Protein AF-A0A930T8C6-F1 (afdb_monomer)

Sequence (528 aa):
MQPKSLKSTLATFSVTLGFGAVTAFVLPSFKTSGAIFSSAIASAGMAVLSFREDHKYRERVLREVKRIAASHDSLELKVESLEFQLHQLQNRNKQATSNPVISTTSIVKYTFSDFPITGASKLISELNRLKVHVRLPYKQLEKDDLFDTAIFMGENYPALASLYRKMKASISGDTQGGFSYKLSGEDDNDNICLRYRAILESKGLWTSKYIKSEKRIRFQPHSGDTKVRGFFEGGWLEKFIVYKVCDLLTQHNITFEYLINPHINYSFEESKYYELDALFLIDNQLILFEVKTGDKGNVYLNQINEHSKRRRLNLSKNRAFLVTLSLTDSETEDWNRNNNHITVLNLNNFTNSVASSLGLPTFSESTTIETPVFTTEQLYTFLNHKKLRPSPEHRSNILKELINIVSVEQPLTFNEIRNKIAEKLQISKALSEEVLRAIRRSNCFINTHGELISQYTQLSEPISGLLSDDISVLESKCIETYAFTILTEYPNYFDSSQNFRVFEEAVAGKVPSMEVINQLKANIRPVK

Secondary structure (DSSP, 8-state):
----------PPPP-------------------------TTHHHHHHHHHHHHHHHHHHHHHHHHHHHHHHHHHHHHHHHHHHHHHHHHHHHHHHSS----------------------SHHHHHHHHHTTEEEPSSPB-----TTHHHHHHHHHTHHHHHHHHHHHHHHHTTSSTT-EEEE--S-HHHHHHHHHHHHHHHHTTSEEEEEEGGGTEEEEEE-TT-HHHHHIIIIIHHHHHHHHHHHHHHHHTT--EEEEES-EEEETT-TT--EE-SEEEEETTEEEEEEEE--S-HHHHHHHHHH-THHHHTT--GGGEEEEESS--HHHHHHHHHH-SS-EEE-TTTHHHHHHHHTTPPP--SS---------HHHHHHHHHHTT----HHHHHHHHHHHHHHHTSSS-EEHHHHHHHHHHHTT--HHHHHHHHHHHHHTT-EEETTS-EE-TTS-TTSEEEEES-S-HHHHHHHHHHHHHHHHHTT-TTGGGSHHHHHHHHHHHTSPPPPHHHHHHHHHHS----

Foldseek 3Di:
DDDDYDDDDDDDDDDDDDDDDDDDDDDDDDDDDDDDDDDPVPVVVVVVVVVVVVVVVVVVVVVVVVVVVVVVVVVVVVVVVVVVVVVVVVVVVVVVDDDDDDDDPDPPPPPPPPLPQQDCVLVQVLCVVLQKHWDPPFDDDDPPLCLVLLQLCLVLVVLCVVVLVQLLCDQVPVDPFFDKDAHPPQPVSLVSVVVSVVSCVVSVQWDWDQDPVRSMITIGGPHPDPVSNCCSQWLSVLSNLSVLVSVLCVVVVWDKHKTAQIWMDGNVGNVDIDTFGMWMQTPNAIAGEAEHEDQCVVVVVVVLVVDDPCVSSVHFQLRYEYEYAHDDPVRQVVCVVVDGRHRYYYSVCSNQSNCVSVVHDGPPPPPCPVQPLDALVRLQVLCVVVLQRLPVVCLLVLLLLLLVVLPPQDWDFPLVSLVVSCVVVVHDSSVSSNSVLLLQCLQQFAAPVRGGRHPPHDSRGTTNGTVDSDSVVSLVSSLLSSLLSCCLVRVCNVVDPSSQVSSCVNNVDHHDDVVSSVVSSVVNPPSD

Structure (mmCIF, N/CA/C/O backbone):
data_AF-A0A930T8C6-F1
#
_entry.id   AF-A0A930T8C6-F1
#
loop_
_atom_site.group_PDB
_atom_site.id
_atom_site.type_symbol
_atom_site.label_atom_id
_atom_site.label_alt_id
_atom_site.label_comp_id
_atom_site.label_asym_id
_atom_site.label_entity_id
_atom_site.label_seq_id
_atom_site.pdbx_PDB_ins_code
_atom_site.Cartn_x
_atom_site.Cartn_y
_atom_site.Cartn_z
_atom_site.occupancy
_atom_site.B_iso_or_equiv
_atom_site.auth_seq_id
_atom_site.auth_comp_id
_atom_site.auth_asym_id
_atom_site.auth_atom_id
_atom_site.pdbx_PDB_model_num
ATOM 1 N N . MET A 1 1 ? 57.479 28.177 6.467 1.00 34.94 1 MET A N 1
ATOM 2 C CA . MET A 1 1 ? 56.423 27.215 6.857 1.00 34.94 1 MET A CA 1
ATOM 3 C C . MET A 1 1 ? 55.081 27.744 6.370 1.00 34.94 1 MET A C 1
ATOM 5 O O . MET A 1 1 ? 54.884 28.949 6.369 1.00 34.94 1 MET A O 1
ATOM 9 N N . GLN A 1 2 ? 54.266 26.843 5.824 1.00 28.45 2 GLN A N 1
ATOM 10 C CA . GLN A 1 2 ? 53.199 27.062 4.836 1.00 28.45 2 GLN A CA 1
ATOM 11 C C . GLN A 1 2 ? 51.968 27.867 5.300 1.00 28.45 2 GLN A C 1
ATOM 13 O O . GLN A 1 2 ? 51.607 27.807 6.475 1.00 28.45 2 GLN A O 1
ATOM 18 N N . PRO A 1 3 ? 51.233 28.471 4.341 1.00 37.97 3 PRO A N 1
ATOM 19 C CA . PRO A 1 3 ? 49.814 28.778 4.454 1.00 37.97 3 PRO A CA 1
ATOM 20 C C . PRO A 1 3 ? 48.914 27.850 3.601 1.00 37.97 3 PRO A C 1
ATOM 22 O O . PRO A 1 3 ? 49.365 26.991 2.849 1.00 37.97 3 PRO A O 1
ATOM 25 N N . LYS A 1 4 ? 47.606 28.057 3.787 1.00 35.66 4 LYS A N 1
ATOM 26 C CA . LYS A 1 4 ? 46.429 27.264 3.395 1.00 35.66 4 LYS A CA 1
ATOM 27 C C . LYS A 1 4 ? 46.043 27.312 1.893 1.00 35.66 4 LYS A C 1
ATOM 29 O O . LYS A 1 4 ? 46.243 28.326 1.240 1.00 35.66 4 LYS A O 1
ATOM 34 N N . SER A 1 5 ? 45.222 26.317 1.505 1.00 28.98 5 SER A N 1
ATOM 35 C CA . SER A 1 5 ? 43.902 26.437 0.819 1.00 28.98 5 SER A CA 1
ATOM 36 C C . SER A 1 5 ? 43.737 26.302 -0.725 1.00 28.98 5 SER A C 1
ATOM 38 O O . SER A 1 5 ? 44.198 27.142 -1.487 1.00 28.98 5 SER A O 1
ATOM 40 N N . LEU A 1 6 ? 42.823 25.368 -1.075 1.00 28.52 6 LEU A N 1
ATOM 41 C CA . LEU A 1 6 ? 41.789 25.319 -2.147 1.00 28.52 6 LEU A CA 1
ATOM 42 C C . LEU A 1 6 ? 42.064 24.779 -3.581 1.00 28.52 6 LEU A C 1
ATOM 44 O O . LEU A 1 6 ? 42.976 25.223 -4.264 1.00 28.52 6 LEU A O 1
ATOM 48 N N . LYS A 1 7 ? 41.052 24.005 -4.053 1.00 27.14 7 LYS A N 1
ATOM 49 C CA . LYS A 1 7 ? 40.614 23.624 -5.435 1.00 27.14 7 LYS A CA 1
ATOM 50 C C . LYS A 1 7 ? 41.262 22.359 -6.033 1.00 27.14 7 LYS A C 1
ATOM 52 O O . LYS A 1 7 ? 42.473 22.271 -6.096 1.00 27.14 7 LYS A O 1
ATOM 57 N N . SER A 1 8 ? 40.553 21.255 -6.313 1.00 26.00 8 SER A N 1
ATOM 58 C CA . SER A 1 8 ? 39.379 20.937 -7.170 1.00 26.00 8 SER A CA 1
ATOM 59 C C . SER A 1 8 ? 39.722 20.576 -8.630 1.00 26.00 8 SER A C 1
ATOM 61 O O . SER A 1 8 ? 40.199 21.431 -9.367 1.00 26.00 8 SER A O 1
ATOM 63 N N . THR A 1 9 ? 39.289 19.369 -9.029 1.00 29.98 9 THR A N 1
ATOM 64 C CA . THR A 1 9 ? 38.753 18.983 -10.359 1.00 29.98 9 THR A CA 1
ATOM 65 C C . THR A 1 9 ? 39.733 18.784 -11.527 1.00 29.98 9 THR A C 1
ATOM 67 O O . THR A 1 9 ? 40.299 19.742 -12.028 1.00 29.98 9 THR A O 1
ATOM 70 N N . LEU A 1 10 ? 39.830 17.554 -12.053 1.00 25.20 10 LEU A N 1
ATOM 71 C CA . LEU A 1 10 ? 39.203 17.116 -13.322 1.00 25.20 10 LEU A CA 1
ATOM 72 C C . LEU A 1 10 ? 39.678 15.691 -13.664 1.00 25.20 10 LEU A C 1
ATOM 74 O O . LEU A 1 10 ? 40.851 15.478 -13.950 1.00 25.20 10 LEU A O 1
ATOM 78 N N . ALA A 1 11 ? 38.756 14.727 -13.661 1.00 27.17 11 ALA A N 1
ATOM 79 C CA . ALA A 1 11 ? 38.945 13.436 -14.314 1.00 27.17 11 ALA A CA 1
ATOM 80 C C . ALA A 1 11 ? 38.257 13.484 -15.684 1.00 27.17 11 ALA A C 1
ATOM 82 O O . ALA A 1 11 ? 37.111 13.915 -15.820 1.00 27.17 11 ALA A O 1
ATOM 83 N N . THR A 1 12 ? 39.032 13.103 -16.685 1.00 29.08 12 THR A N 1
ATOM 84 C CA . THR A 1 12 ? 38.834 13.240 -18.123 1.00 29.08 12 THR A CA 1
ATOM 85 C C . THR A 1 12 ? 37.749 12.295 -18.647 1.00 29.08 12 THR A C 1
ATOM 87 O O . THR A 1 12 ? 37.799 11.095 -18.392 1.00 29.08 12 THR A O 1
ATOM 90 N N . PHE A 1 13 ? 36.798 12.818 -19.426 1.00 24.50 13 PHE A N 1
ATOM 91 C CA . PHE A 1 13 ? 35.960 12.020 -20.327 1.00 24.50 13 PHE A CA 1
ATOM 92 C C . PHE A 1 13 ? 36.704 11.860 -21.658 1.00 24.50 13 PHE A C 1
ATOM 94 O O . PHE A 1 13 ? 36.948 12.848 -22.351 1.00 24.50 13 PHE A O 1
ATOM 101 N N . SER A 1 14 ? 37.055 10.626 -22.018 1.00 26.52 14 SER A N 1
ATOM 102 C CA . SER A 1 14 ? 37.516 10.285 -23.365 1.00 26.52 14 SER A CA 1
ATOM 103 C C . SER A 1 14 ? 36.311 10.065 -24.278 1.00 26.52 14 SER A C 1
ATOM 105 O O . SER A 1 14 ? 35.503 9.173 -24.035 1.00 26.52 14 SER A O 1
ATOM 107 N N . VAL A 1 15 ? 36.211 10.855 -25.348 1.00 26.34 15 VAL A N 1
ATOM 108 C CA . VAL A 1 15 ? 35.395 10.533 -26.525 1.00 26.34 15 VAL A CA 1
ATOM 109 C C . VAL A 1 15 ? 36.363 10.205 -27.652 1.00 26.34 15 VAL A C 1
ATOM 111 O O . VAL A 1 15 ? 37.020 11.086 -28.201 1.00 26.34 15 VAL A O 1
ATOM 114 N N . THR A 1 16 ? 36.473 8.919 -27.963 1.00 28.56 16 THR A N 1
ATOM 115 C CA . THR A 1 16 ? 37.192 8.421 -29.132 1.00 28.56 16 THR A CA 1
ATOM 116 C C . THR A 1 16 ? 36.284 8.575 -30.348 1.00 28.56 16 THR A C 1
ATOM 118 O O . THR A 1 16 ? 35.273 7.888 -30.456 1.00 28.56 16 THR A O 1
ATOM 121 N N . LEU A 1 17 ? 36.643 9.465 -31.270 1.00 29.23 17 LEU A N 1
ATOM 122 C CA . LEU A 1 17 ? 36.103 9.491 -32.628 1.00 29.23 17 LEU A CA 1
ATOM 123 C C . LEU A 1 17 ? 37.282 9.267 -33.569 1.00 29.23 17 LEU A C 1
ATOM 125 O O . LEU A 1 17 ? 38.117 10.146 -33.769 1.00 29.23 17 LEU A O 1
ATOM 129 N N . GLY A 1 18 ? 37.386 8.036 -34.063 1.00 29.22 18 GLY A N 1
ATOM 130 C CA . GLY A 1 18 ? 38.377 7.658 -35.054 1.00 29.22 18 GLY A CA 1
ATOM 131 C C . GLY A 1 18 ? 37.991 8.196 -36.424 1.00 29.22 18 GLY A C 1
ATOM 132 O O . GLY A 1 18 ? 36.862 8.001 -36.855 1.00 29.22 18 GLY A O 1
ATOM 133 N N . PHE A 1 19 ? 38.947 8.815 -37.110 1.00 29.91 19 PHE A N 1
ATOM 134 C CA . PHE A 1 19 ? 38.976 8.892 -38.566 1.00 29.91 19 PHE A CA 1
ATOM 135 C C . PHE A 1 19 ? 40.425 8.977 -39.057 1.00 29.91 19 PHE A C 1
ATOM 137 O O . PHE A 1 19 ? 41.169 9.870 -38.667 1.00 29.91 19 PHE A O 1
ATOM 144 N N . GLY A 1 20 ? 40.770 8.045 -39.949 1.00 25.34 20 GLY A N 1
ATOM 145 C CA . GLY A 1 20 ? 41.575 8.317 -41.140 1.00 25.34 20 GLY A CA 1
ATOM 146 C C . GLY A 1 20 ? 43.083 8.447 -40.964 1.00 25.34 20 GLY A C 1
ATOM 147 O O . GLY A 1 20 ? 43.608 9.536 -40.761 1.00 25.34 20 GLY A O 1
ATOM 148 N N . ALA A 1 21 ? 43.787 7.341 -41.189 1.00 30.20 21 ALA A N 1
ATOM 149 C CA . ALA A 1 21 ? 45.193 7.350 -41.563 1.00 30.20 21 ALA A CA 1
ATOM 150 C C . ALA A 1 21 ? 45.402 8.077 -42.906 1.00 30.20 21 ALA A C 1
ATOM 152 O O . ALA A 1 21 ? 44.746 7.749 -43.893 1.00 30.20 21 ALA A O 1
ATOM 153 N N . VAL A 1 22 ? 46.373 8.991 -42.964 1.00 27.12 22 VAL A N 1
ATOM 154 C CA . VAL A 1 22 ? 47.079 9.336 -44.205 1.00 27.12 22 VAL A CA 1
ATOM 155 C C . VAL A 1 22 ? 48.573 9.259 -43.920 1.00 27.12 22 VAL A C 1
ATOM 157 O O . VAL A 1 22 ? 49.168 10.128 -43.289 1.00 27.12 22 VAL A O 1
ATOM 160 N N . THR A 1 23 ? 49.168 8.164 -44.371 1.00 30.94 23 THR A N 1
ATOM 161 C CA . THR A 1 23 ? 50.606 8.000 -44.563 1.00 30.94 23 THR A CA 1
ATOM 162 C C . THR A 1 23 ? 51.063 8.823 -45.765 1.00 30.94 23 THR A C 1
ATOM 164 O O . THR A 1 23 ? 50.535 8.635 -46.859 1.00 30.94 23 THR A O 1
ATOM 167 N N . ALA A 1 24 ? 52.099 9.643 -45.601 1.00 28.39 24 ALA A N 1
ATOM 168 C CA . ALA A 1 24 ? 52.974 10.033 -46.704 1.00 28.39 24 ALA A CA 1
ATOM 169 C C . ALA A 1 24 ? 54.409 10.223 -46.189 1.00 28.39 24 ALA A C 1
ATOM 171 O O . ALA A 1 24 ? 54.738 11.196 -45.514 1.00 28.39 24 ALA A O 1
ATOM 172 N N . PHE A 1 25 ? 55.244 9.233 -46.502 1.00 30.77 25 PHE A N 1
ATOM 173 C CA . PHE A 1 25 ? 56.699 9.337 -46.551 1.00 30.77 25 PHE A CA 1
ATOM 174 C C . PHE A 1 25 ? 57.113 10.311 -47.669 1.00 30.77 25 PHE A C 1
ATOM 176 O O . PHE A 1 25 ? 56.447 10.360 -48.700 1.00 30.77 25 PHE A O 1
ATOM 183 N N . VAL A 1 26 ? 58.238 11.015 -47.481 1.00 30.31 26 VAL A N 1
ATOM 184 C CA . VAL A 1 26 ? 59.408 11.126 -48.391 1.00 30.31 26 VAL A CA 1
ATOM 185 C C . VAL A 1 26 ? 60.199 12.403 -48.042 1.00 30.31 26 VAL A C 1
ATOM 187 O O . VAL A 1 26 ? 59.779 13.525 -48.299 1.00 30.31 26 VAL A O 1
ATOM 190 N N . LEU A 1 27 ? 61.388 12.201 -47.473 1.00 35.75 27 LEU A N 1
ATOM 191 C CA . LEU A 1 27 ? 62.589 13.028 -47.674 1.00 35.75 27 LEU A CA 1
ATOM 192 C C . LEU A 1 27 ? 63.456 12.260 -48.699 1.00 35.75 27 LEU A C 1
ATOM 194 O O . LEU A 1 27 ? 63.388 11.026 -48.668 1.00 35.75 27 LEU A O 1
ATOM 198 N N . PRO A 1 28 ? 64.263 12.902 -49.582 1.00 40.72 28 PRO A N 1
ATOM 199 C CA . PRO A 1 28 ? 65.559 13.427 -49.119 1.00 40.72 28 PRO A CA 1
ATOM 200 C C . PRO A 1 28 ? 66.217 14.616 -49.883 1.00 40.72 28 PRO A C 1
ATOM 202 O O . PRO A 1 28 ? 65.968 14.887 -51.051 1.00 40.72 28 PRO A O 1
ATOM 205 N N . SER A 1 29 ? 67.167 15.230 -49.156 1.00 32.91 29 SER A N 1
ATOM 206 C CA . SER A 1 29 ? 68.523 15.706 -49.532 1.00 32.91 29 SER A CA 1
ATOM 207 C C . SER A 1 29 ? 68.804 16.962 -50.394 1.00 32.91 29 SER A C 1
ATOM 209 O O . SER A 1 29 ? 68.636 16.964 -51.604 1.00 32.91 29 SER A O 1
ATOM 211 N N . PHE A 1 30 ? 69.440 17.940 -49.720 1.00 28.98 30 PHE A N 1
ATOM 212 C CA . PHE A 1 30 ? 70.722 18.635 -50.006 1.00 28.98 30 PHE A CA 1
ATOM 213 C C . PHE A 1 30 ? 71.048 19.209 -51.414 1.00 28.98 30 PHE A C 1
ATOM 215 O O . PHE A 1 30 ? 71.419 18.458 -52.306 1.00 28.98 30 PHE A O 1
ATOM 222 N N . LYS A 1 31 ? 71.231 20.544 -51.532 1.00 28.55 31 LYS A N 1
ATOM 223 C CA . LYS A 1 31 ? 72.539 21.247 -51.384 1.00 28.55 31 LYS A CA 1
ATOM 224 C C . LYS A 1 31 ? 72.464 22.782 -51.589 1.00 28.55 31 LYS A C 1
ATOM 226 O O . LYS A 1 31 ? 71.910 23.273 -52.560 1.00 28.55 31 LYS A O 1
ATOM 231 N N . THR A 1 32 ? 73.173 23.463 -50.681 1.00 29.47 32 THR A N 1
ATOM 232 C CA . THR A 1 32 ? 73.945 24.726 -50.789 1.00 29.47 32 THR A CA 1
ATOM 233 C C . THR A 1 32 ? 73.270 26.097 -50.959 1.00 29.47 32 THR A C 1
ATOM 235 O O . THR A 1 32 ? 72.842 26.482 -52.038 1.00 29.47 32 THR A O 1
ATOM 238 N N . SER A 1 33 ? 73.462 26.878 -49.884 1.00 25.78 33 SER A N 1
ATOM 239 C CA . SER A 1 33 ? 73.982 28.257 -49.847 1.00 25.78 33 SER A CA 1
ATOM 240 C C . SER A 1 33 ? 72.993 29.416 -49.721 1.00 25.78 33 SER A C 1
ATOM 242 O O . SER A 1 33 ? 72.459 29.918 -50.698 1.00 25.78 33 SER A O 1
ATOM 244 N N . GLY A 1 34 ? 72.943 29.946 -48.493 1.00 28.45 34 GLY A N 1
ATOM 245 C CA . GLY A 1 34 ? 73.077 31.385 -48.267 1.00 28.45 34 GLY A CA 1
ATOM 246 C C . GLY A 1 34 ? 71.789 32.163 -48.019 1.00 28.45 34 GLY A C 1
ATOM 247 O O . GLY A 1 34 ? 71.227 32.716 -48.950 1.00 28.45 34 GLY A O 1
ATOM 248 N N . ALA A 1 35 ? 71.383 32.276 -46.752 1.00 28.67 35 ALA A N 1
ATOM 249 C CA . ALA A 1 35 ? 71.134 33.551 -46.061 1.00 28.67 35 ALA A CA 1
ATOM 250 C C . ALA A 1 35 ? 70.290 33.314 -44.801 1.00 28.67 35 ALA A C 1
ATOM 252 O O . ALA A 1 35 ? 69.231 32.694 -44.811 1.00 28.67 35 ALA A O 1
ATOM 253 N N . ILE A 1 36 ? 70.821 33.817 -43.697 1.00 32.28 36 ILE A N 1
ATOM 254 C CA . ILE A 1 36 ? 70.340 33.700 -42.327 1.00 32.28 36 ILE A CA 1
ATOM 255 C C . ILE A 1 36 ? 69.427 34.905 -42.031 1.00 32.28 36 ILE A C 1
ATOM 257 O O . ILE A 1 36 ? 69.826 36.045 -42.234 1.00 32.28 36 ILE A O 1
ATOM 261 N N . PHE A 1 37 ? 68.236 34.599 -41.500 1.00 29.69 37 PHE A N 1
ATOM 262 C CA . PHE A 1 37 ? 67.366 35.406 -40.626 1.00 29.69 37 PHE A CA 1
ATOM 263 C C . PHE A 1 37 ? 66.574 36.597 -41.201 1.00 29.69 37 PHE A C 1
ATOM 265 O O . PHE A 1 37 ? 67.043 37.727 -41.247 1.00 29.69 37 PHE A O 1
ATOM 272 N N . SER A 1 38 ? 65.274 36.366 -41.437 1.00 28.89 38 SER A N 1
ATOM 273 C CA . SER A 1 38 ? 64.175 37.185 -40.870 1.00 28.89 38 SER A CA 1
ATOM 274 C C . SER A 1 38 ? 62.787 36.638 -41.257 1.00 28.89 38 SER A C 1
ATOM 276 O O . SER A 1 38 ? 62.066 37.222 -42.055 1.00 28.89 38 SER A O 1
ATOM 278 N N . SER A 1 39 ? 62.360 35.504 -40.687 1.00 31.75 39 SER A N 1
ATOM 279 C CA . SER A 1 39 ? 60.962 35.045 -40.859 1.00 31.75 39 SER A CA 1
ATOM 280 C C . SER A 1 39 ? 60.376 34.247 -39.686 1.00 31.75 39 SER A C 1
ATOM 282 O O . SER A 1 39 ? 59.343 33.600 -39.830 1.00 31.75 39 SER A O 1
ATOM 284 N N . ALA A 1 40 ? 60.953 34.350 -38.483 1.00 32.50 40 ALA A N 1
ATOM 285 C CA . ALA A 1 40 ? 60.396 33.704 -37.286 1.00 32.50 40 ALA A CA 1
ATOM 286 C C . ALA A 1 40 ? 59.204 34.460 -36.648 1.00 32.50 40 ALA A C 1
ATOM 288 O O . ALA A 1 40 ? 58.572 33.940 -35.734 1.00 32.50 40 ALA A O 1
ATOM 289 N N . ILE A 1 41 ? 58.856 35.665 -37.126 1.00 36.00 41 ILE A N 1
ATOM 290 C CA . ILE A 1 41 ? 57.742 36.471 -36.578 1.00 36.00 41 ILE A CA 1
ATOM 291 C C . ILE A 1 41 ? 56.441 36.309 -37.397 1.00 36.00 41 ILE A C 1
ATOM 293 O O . ILE A 1 41 ? 55.351 36.534 -36.877 1.00 36.00 41 ILE A O 1
ATOM 297 N N . ALA A 1 42 ? 56.507 35.817 -38.640 1.00 33.09 42 ALA A N 1
ATOM 298 C CA . ALA A 1 42 ? 55.316 35.638 -39.482 1.00 33.09 42 ALA A CA 1
ATOM 299 C C . ALA A 1 42 ? 54.580 34.298 -39.248 1.00 33.09 42 ALA A C 1
ATOM 301 O O . ALA A 1 42 ? 53.359 34.231 -39.381 1.00 33.09 42 ALA A O 1
ATOM 302 N N . SER A 1 43 ? 55.280 33.233 -38.843 1.00 37.03 43 SER A N 1
ATOM 303 C CA . SER A 1 43 ? 54.691 31.894 -38.664 1.00 37.03 43 SER A CA 1
ATOM 304 C C . SER A 1 43 ? 53.985 31.701 -37.314 1.00 37.03 43 SER A C 1
ATOM 306 O O . SER A 1 43 ? 52.967 31.012 -37.250 1.00 37.03 43 SER A O 1
ATOM 308 N N . ALA A 1 44 ? 54.438 32.377 -36.252 1.00 33.97 44 ALA A N 1
ATOM 309 C CA . ALA A 1 44 ? 53.726 32.409 -34.971 1.00 33.97 44 ALA A CA 1
ATOM 310 C C . ALA A 1 44 ? 52.433 33.245 -35.052 1.00 33.97 44 ALA A C 1
ATOM 312 O O . ALA A 1 44 ? 51.420 32.872 -34.462 1.00 33.97 44 ALA A O 1
ATOM 313 N N . GLY A 1 45 ? 52.429 34.327 -35.842 1.00 33.38 45 GLY A N 1
ATOM 314 C CA . GLY A 1 45 ? 51.240 35.148 -36.092 1.00 33.38 45 GLY A CA 1
ATOM 315 C C . GLY A 1 45 ? 50.129 34.391 -36.825 1.00 33.38 45 GLY A C 1
ATOM 316 O O . GLY A 1 45 ? 48.968 34.499 -36.440 1.00 33.38 45 GLY A O 1
ATOM 317 N N . MET A 1 46 ? 50.475 33.558 -37.812 1.00 37.47 46 MET A N 1
ATOM 318 C CA . MET A 1 46 ? 49.503 32.746 -38.560 1.00 37.47 46 MET A CA 1
ATOM 319 C C . MET A 1 46 ? 48.975 31.551 -37.753 1.00 37.47 46 MET A C 1
ATOM 321 O O . MET A 1 46 ? 47.783 31.254 -37.818 1.00 37.47 46 MET A O 1
ATOM 325 N N . ALA A 1 47 ? 49.807 30.917 -36.918 1.00 40.19 47 ALA A N 1
ATOM 326 C CA . ALA A 1 47 ? 49.342 29.885 -35.992 1.00 40.19 47 ALA A CA 1
ATOM 327 C C . ALA A 1 47 ? 48.402 30.476 -34.924 1.00 40.19 47 ALA A C 1
ATOM 329 O O . ALA A 1 47 ? 47.311 29.950 -34.717 1.00 40.19 47 ALA A O 1
ATOM 330 N N . VAL A 1 48 ? 48.754 31.617 -34.317 1.00 40.62 48 VAL A N 1
ATOM 331 C CA . VAL A 1 48 ? 47.903 32.312 -33.333 1.00 40.62 48 VAL A CA 1
ATOM 332 C C . VAL A 1 48 ? 46.614 32.844 -33.969 1.00 40.62 48 VAL A C 1
ATOM 334 O O . VAL A 1 48 ? 45.569 32.779 -33.327 1.00 40.62 48 VAL A O 1
ATOM 337 N N . LEU A 1 49 ? 46.633 33.305 -35.224 1.00 40.66 49 LEU A N 1
ATOM 338 C CA . LEU A 1 49 ? 45.414 33.681 -35.950 1.00 40.66 49 LEU A CA 1
ATOM 339 C C . LEU A 1 49 ? 44.532 32.462 -36.263 1.00 40.66 49 LEU A C 1
ATOM 341 O O . LEU A 1 49 ? 43.331 32.535 -36.009 1.00 40.66 49 LEU A O 1
ATOM 345 N N . SER A 1 50 ? 45.108 31.325 -36.673 1.00 47.22 50 SER A N 1
ATOM 346 C CA . SER A 1 50 ? 44.348 30.084 -36.909 1.00 47.22 50 SER A CA 1
ATOM 347 C C . SER A 1 50 ? 43.736 29.504 -35.623 1.00 47.22 50 SER A C 1
ATOM 349 O O . SER A 1 50 ? 42.577 29.099 -35.618 1.00 47.22 50 SER A O 1
ATOM 351 N N . PHE A 1 51 ? 44.448 29.574 -34.489 1.00 49.81 51 PHE A N 1
ATOM 352 C CA . PHE A 1 51 ? 43.919 29.188 -33.175 1.00 49.81 51 PHE A CA 1
ATOM 353 C C . PHE A 1 51 ? 42.830 30.148 -32.684 1.00 49.81 51 PHE A C 1
ATOM 355 O O . PHE A 1 51 ? 41.881 29.733 -32.018 1.00 49.81 51 PHE A O 1
ATOM 362 N N . ARG A 1 52 ? 42.937 31.442 -33.007 1.00 54.25 52 ARG A N 1
ATOM 363 C CA . ARG A 1 52 ? 41.948 32.455 -32.616 1.00 54.25 52 ARG A CA 1
ATOM 364 C C . ARG A 1 52 ? 40.680 32.367 -33.466 1.00 54.25 52 ARG A C 1
ATOM 366 O O . ARG A 1 52 ? 39.595 32.647 -32.954 1.00 54.25 52 ARG A O 1
ATOM 373 N N . GLU A 1 53 ? 40.795 31.954 -34.726 1.00 56.91 53 GLU A N 1
ATOM 374 C CA . GLU A 1 53 ? 39.655 31.623 -35.584 1.00 56.91 53 GLU A CA 1
ATOM 375 C C . GLU A 1 53 ? 38.991 30.304 -35.176 1.00 56.91 53 GLU A C 1
ATOM 377 O O . GLU A 1 53 ? 37.766 30.290 -35.046 1.00 56.91 53 GLU A O 1
ATOM 382 N N . ASP A 1 54 ? 39.761 29.260 -34.837 1.00 64.44 54 ASP A N 1
ATOM 383 C CA . ASP A 1 54 ? 39.218 27.993 -34.318 1.00 64.44 54 ASP A CA 1
ATOM 384 C C . ASP A 1 54 ? 38.517 28.193 -32.962 1.00 64.44 54 ASP A C 1
ATOM 386 O O . ASP A 1 54 ? 37.409 27.709 -32.742 1.00 64.44 54 ASP A O 1
ATOM 390 N N . HIS A 1 55 ? 39.072 29.019 -32.069 1.00 69.12 55 HIS A N 1
ATOM 391 C CA . HIS A 1 55 ? 38.412 29.358 -30.804 1.00 69.12 55 HIS A CA 1
ATOM 392 C C . HIS A 1 55 ? 37.111 30.149 -31.022 1.00 69.12 55 HIS A C 1
ATOM 394 O O . HIS A 1 55 ? 36.102 29.891 -30.364 1.00 69.12 55 HIS A O 1
ATOM 400 N N . LYS A 1 56 ? 37.090 31.109 -31.959 1.00 72.94 56 LYS A N 1
ATOM 401 C CA . LYS A 1 56 ? 35.862 31.846 -32.318 1.00 72.94 56 LYS A CA 1
ATOM 402 C C . LYS A 1 56 ? 34.831 30.957 -33.016 1.00 72.94 56 LYS A C 1
ATOM 404 O O . LYS A 1 56 ? 33.633 31.229 -32.913 1.00 72.94 56 LYS A O 1
ATOM 409 N N . TYR A 1 57 ? 35.277 29.942 -33.749 1.00 75.56 57 TYR A N 1
ATOM 410 C CA . TYR A 1 57 ? 34.417 28.949 -34.379 1.00 75.56 57 TYR A CA 1
ATOM 411 C C . TYR A 1 57 ? 33.809 28.010 -33.330 1.00 75.56 57 TYR A C 1
ATOM 413 O O . TYR A 1 57 ? 32.586 27.912 -33.252 1.00 75.56 57 TYR A O 1
ATOM 421 N N . ARG A 1 58 ? 34.620 27.444 -32.427 1.00 69.94 58 ARG A N 1
ATOM 422 C CA . ARG A 1 58 ? 34.152 26.625 -31.296 1.00 69.94 58 ARG A CA 1
ATOM 423 C C . ARG A 1 58 ? 33.173 27.375 -30.402 1.00 69.94 58 ARG A C 1
ATOM 425 O O . ARG A 1 58 ? 32.125 26.835 -30.088 1.00 69.94 58 ARG A O 1
ATOM 432 N N . GLU A 1 59 ? 33.445 28.634 -30.065 1.00 77.56 59 GLU A N 1
ATOM 433 C CA . GLU A 1 59 ? 32.523 29.477 -29.284 1.00 77.56 59 GLU A CA 1
ATOM 434 C C . GLU A 1 59 ? 31.194 29.757 -30.002 1.00 77.56 59 GLU A C 1
ATOM 436 O O . GLU A 1 59 ? 30.162 29.954 -29.357 1.00 77.56 59 GLU A O 1
ATOM 441 N N . ARG A 1 60 ? 31.190 29.798 -31.341 1.00 77.94 60 ARG A N 1
ATOM 442 C CA . ARG A 1 60 ? 29.949 29.893 -32.124 1.00 77.94 60 ARG A CA 1
ATOM 443 C C . ARG A 1 60 ? 29.186 28.573 -32.105 1.00 77.94 60 ARG A C 1
ATOM 445 O O . ARG A 1 60 ? 27.997 28.587 -31.807 1.00 77.94 60 ARG A O 1
ATOM 452 N N . VAL A 1 61 ? 29.868 27.451 -32.327 1.00 72.12 61 VAL A N 1
ATOM 453 C CA . VAL A 1 61 ? 29.262 26.112 -32.261 1.00 72.12 61 VAL A CA 1
ATOM 454 C C . VAL A 1 61 ? 28.691 25.841 -30.868 1.00 72.12 61 VAL A C 1
ATOM 456 O O . VAL A 1 61 ? 27.560 25.390 -30.747 1.00 72.12 61 VAL A O 1
ATOM 459 N N . LEU A 1 62 ? 29.413 26.186 -29.801 1.00 74.06 62 LEU A N 1
ATOM 460 C CA . LEU A 1 62 ? 28.985 25.948 -28.420 1.00 74.06 62 LEU A CA 1
ATOM 461 C C . LEU A 1 62 ? 27.776 26.807 -28.026 1.00 74.06 62 LEU A C 1
ATOM 463 O O . LEU A 1 62 ? 26.906 26.350 -27.283 1.00 74.06 62 LEU A O 1
ATOM 467 N N . ARG A 1 63 ? 27.694 28.041 -28.541 1.00 79.81 63 ARG A N 1
ATOM 468 C CA . ARG A 1 63 ? 26.500 28.884 -28.400 1.00 79.81 63 ARG A CA 1
ATOM 469 C C . ARG A 1 63 ? 25.305 28.295 -29.133 1.00 79.81 63 ARG A C 1
ATOM 471 O O . ARG A 1 63 ? 24.223 28.258 -28.552 1.00 79.81 63 ARG A O 1
ATOM 478 N N . GLU A 1 64 ? 25.504 27.777 -30.339 1.00 78.00 64 GLU A N 1
ATOM 479 C CA . GLU A 1 64 ? 24.403 27.201 -31.107 1.00 78.00 64 GLU A CA 1
ATOM 480 C C . GLU A 1 64 ? 23.931 25.865 -30.531 1.00 78.00 64 GLU A C 1
ATOM 482 O O . GLU A 1 64 ? 22.731 25.646 -30.418 1.00 78.00 64 GLU A O 1
ATOM 487 N N . VAL A 1 65 ? 24.838 25.033 -30.012 1.00 72.44 65 VAL A N 1
ATOM 488 C CA . VAL A 1 65 ? 24.480 23.820 -29.257 1.00 72.44 65 VAL A CA 1
ATOM 489 C C . VAL A 1 65 ? 23.675 24.166 -28.001 1.00 72.44 65 VAL A C 1
ATOM 491 O O . VAL A 1 65 ? 22.652 23.538 -27.742 1.00 72.44 65 VAL A O 1
ATOM 494 N N . LYS A 1 66 ? 24.069 25.198 -27.240 1.00 71.38 66 LYS A N 1
ATOM 495 C CA . LYS A 1 66 ? 23.294 25.664 -26.073 1.00 71.38 66 LYS A CA 1
ATOM 496 C C . LYS A 1 66 ? 21.915 26.194 -26.466 1.00 71.38 66 LYS A C 1
ATOM 498 O O . LYS A 1 66 ? 20.942 25.948 -25.759 1.00 71.38 66 LYS A O 1
ATOM 503 N N . ARG A 1 67 ? 21.823 26.902 -27.593 1.00 83.31 67 ARG A N 1
ATOM 504 C CA . ARG A 1 67 ? 20.558 27.415 -28.130 1.00 83.31 67 ARG A CA 1
ATOM 505 C C . ARG A 1 67 ? 19.631 26.284 -28.572 1.00 83.31 67 ARG A C 1
ATOM 507 O O . ARG A 1 67 ? 18.437 26.336 -28.281 1.00 83.31 67 ARG A O 1
ATOM 514 N N . ILE A 1 68 ? 20.180 25.264 -29.230 1.00 74.50 68 ILE A N 1
ATOM 515 C CA . ILE A 1 68 ? 19.453 24.060 -29.644 1.00 74.50 68 ILE A CA 1
ATOM 516 C C . ILE A 1 68 ? 18.978 23.283 -28.414 1.00 74.50 68 ILE A C 1
ATOM 518 O O . ILE A 1 68 ? 17.808 22.927 -28.361 1.00 74.50 68 ILE A O 1
ATOM 522 N N . ALA A 1 69 ? 19.823 23.101 -27.394 1.00 64.06 69 ALA A N 1
ATOM 523 C CA . ALA A 1 69 ? 19.441 22.436 -26.146 1.00 64.06 69 ALA A CA 1
ATOM 524 C C . ALA A 1 69 ? 18.303 23.174 -25.416 1.00 64.06 69 ALA A C 1
ATOM 526 O O . ALA A 1 69 ? 17.308 22.562 -25.051 1.00 64.06 69 ALA A O 1
ATOM 527 N N . ALA A 1 70 ? 18.381 24.504 -25.295 1.00 68.56 70 ALA A N 1
ATOM 528 C CA . ALA A 1 70 ? 17.304 25.297 -24.696 1.00 68.56 70 ALA A CA 1
ATOM 529 C C . ALA A 1 70 ? 16.002 25.254 -25.521 1.00 68.56 70 ALA A C 1
ATOM 531 O O . ALA A 1 70 ? 14.902 25.269 -24.969 1.00 68.56 70 ALA A O 1
ATOM 532 N N . SER A 1 71 ? 16.120 25.190 -26.851 1.00 75.12 71 SER A N 1
ATOM 533 C CA . SER A 1 71 ? 14.965 25.042 -27.745 1.00 75.12 71 SER A CA 1
ATOM 534 C C . SER A 1 71 ? 14.343 23.649 -27.635 1.00 75.12 71 SER A C 1
ATOM 536 O O . SER A 1 71 ? 13.122 23.539 -27.684 1.00 75.12 71 SER A O 1
ATOM 538 N N . HIS A 1 72 ? 15.161 22.609 -27.440 1.00 72.81 72 HIS A N 1
ATOM 539 C CA . HIS A 1 72 ? 14.717 21.242 -27.177 1.00 72.81 72 HIS A CA 1
ATOM 540 C C . HIS A 1 72 ? 13.962 21.153 -25.847 1.00 72.81 72 HIS A C 1
ATOM 542 O O . HIS A 1 72 ? 12.825 20.696 -25.843 1.00 72.81 72 HIS A O 1
ATOM 548 N N . ASP A 1 73 ? 14.522 21.688 -24.757 1.00 59.50 73 ASP A N 1
ATOM 549 C CA . ASP A 1 73 ? 13.858 21.736 -23.445 1.00 59.50 73 ASP A CA 1
ATOM 550 C C . ASP A 1 73 ? 12.510 22.480 -23.521 1.00 59.50 73 ASP A C 1
ATOM 552 O O . ASP A 1 73 ? 11.507 22.061 -22.943 1.00 59.50 73 ASP A O 1
ATOM 556 N N . SER A 1 74 ? 12.452 23.580 -24.282 1.00 71.19 74 SER A N 1
ATOM 557 C CA . SER A 1 74 ? 11.199 24.305 -24.512 1.00 71.19 74 SER A CA 1
ATOM 558 C C . SER A 1 74 ? 10.203 23.530 -25.379 1.00 71.19 74 SER A C 1
ATOM 560 O O . SER A 1 74 ? 8.998 23.756 -25.236 1.00 71.19 74 SER A O 1
ATOM 562 N N . LEU A 1 75 ? 10.669 22.690 -26.309 1.00 69.31 75 LEU A N 1
ATOM 563 C CA . LEU A 1 75 ? 9.805 21.828 -27.113 1.00 69.31 75 LEU A CA 1
ATOM 564 C C . LEU A 1 75 ? 9.243 20.690 -26.264 1.00 69.31 75 LEU A C 1
ATOM 566 O O . LEU A 1 75 ? 8.057 20.409 -26.369 1.00 69.31 75 LEU A O 1
ATOM 570 N N . GLU A 1 76 ? 10.059 20.091 -25.402 1.00 64.06 76 GLU A N 1
ATOM 571 C CA . GLU A 1 76 ? 9.665 19.005 -24.504 1.00 64.06 76 GLU A CA 1
ATOM 572 C C . GLU A 1 76 ? 8.559 19.469 -23.543 1.00 64.06 76 GLU A C 1
ATOM 574 O O . GLU A 1 76 ? 7.498 18.854 -23.487 1.00 64.06 76 GLU A O 1
ATOM 579 N N . LEU A 1 77 ? 8.705 20.657 -22.941 1.00 65.56 77 LEU A N 1
ATOM 580 C CA . LEU A 1 77 ? 7.648 21.280 -22.128 1.00 65.56 77 LEU A CA 1
ATOM 581 C C . LEU A 1 77 ? 6.359 21.570 -22.918 1.00 65.56 77 LEU A C 1
ATOM 583 O O . LEU A 1 77 ? 5.254 21.504 -22.375 1.00 65.56 77 LEU A O 1
ATOM 587 N N . LYS A 1 78 ? 6.473 21.916 -24.208 1.00 69.69 78 LYS A N 1
ATOM 588 C CA . LYS A 1 78 ? 5.302 22.110 -25.079 1.00 69.69 78 LYS A CA 1
ATOM 589 C C . LYS A 1 78 ? 4.639 20.785 -25.441 1.00 69.69 78 LYS A C 1
ATOM 591 O O . LYS A 1 78 ? 3.415 20.754 -25.508 1.00 69.69 78 LYS A O 1
ATOM 596 N N . VAL A 1 79 ? 5.413 19.724 -25.659 1.00 71.62 79 VAL A N 1
ATOM 597 C CA . VAL A 1 79 ? 4.898 18.372 -25.910 1.00 71.62 79 VAL A CA 1
ATOM 598 C C . VAL A 1 79 ? 4.162 17.863 -24.674 1.00 71.62 79 VAL A C 1
ATOM 600 O O . VAL A 1 79 ? 3.005 17.489 -24.804 1.00 71.62 79 VAL A O 1
ATOM 603 N N . GLU A 1 80 ? 4.742 17.986 -23.478 1.00 64.50 80 GLU A N 1
ATOM 604 C CA . GLU A 1 80 ? 4.078 17.618 -22.217 1.00 64.50 80 GLU A CA 1
ATOM 605 C C . GLU A 1 80 ? 2.772 18.409 -21.997 1.00 64.50 80 GLU A C 1
ATOM 607 O O . GLU A 1 80 ? 1.740 17.852 -21.617 1.00 64.50 80 GLU A O 1
ATOM 612 N N . SER A 1 81 ? 2.779 19.714 -22.296 1.00 65.88 81 SER A N 1
ATOM 613 C CA . SER A 1 81 ? 1.582 20.565 -22.220 1.00 65.88 81 SER A CA 1
ATOM 614 C C . SER A 1 81 ? 0.504 20.162 -23.237 1.00 65.88 81 SER A C 1
ATOM 616 O O . SER A 1 81 ? -0.684 20.124 -22.906 1.00 65.88 81 SER A O 1
ATOM 618 N N . LEU A 1 82 ? 0.896 19.813 -24.466 1.00 69.31 82 LEU A N 1
ATOM 619 C CA . LEU A 1 82 ? -0.020 19.346 -25.508 1.00 69.31 82 LEU A CA 1
ATOM 620 C C . LEU A 1 82 ? -0.576 17.952 -25.203 1.00 69.31 82 LEU A C 1
ATOM 622 O O . LEU A 1 82 ? -1.767 17.729 -25.399 1.00 69.31 82 LEU A O 1
ATOM 626 N N . GLU A 1 83 ? 0.237 17.037 -24.675 1.00 66.19 83 GLU A N 1
ATOM 627 C CA . GLU A 1 83 ? -0.205 15.721 -24.202 1.00 66.19 83 GLU A CA 1
ATOM 628 C C . GLU A 1 83 ? -1.224 15.862 -23.067 1.00 66.19 83 GLU A C 1
ATOM 630 O O . GLU A 1 83 ? -2.262 15.196 -23.071 1.00 66.19 83 GLU A O 1
ATOM 635 N N . PHE A 1 84 ? -0.995 16.800 -22.144 1.00 60.19 84 PHE A N 1
ATOM 636 C CA . PHE A 1 84 ? -1.950 17.128 -21.092 1.00 60.19 84 PHE A CA 1
ATOM 637 C C . PHE A 1 84 ? -3.259 17.705 -21.651 1.00 60.19 84 PHE A C 1
ATOM 639 O O . PHE A 1 84 ? -4.343 17.265 -21.261 1.00 60.19 84 PHE A O 1
ATOM 646 N N . GLN A 1 85 ? -3.194 18.649 -22.596 1.00 65.06 85 GLN A N 1
ATOM 647 C CA . GLN A 1 85 ? -4.386 19.190 -23.261 1.00 65.06 85 GLN A CA 1
ATOM 648 C C . GLN A 1 85 ? -5.155 18.108 -24.030 1.00 65.06 85 GLN A C 1
ATOM 650 O O . GLN A 1 85 ? -6.386 18.074 -23.981 1.00 65.06 85 GLN A O 1
ATOM 655 N N . LEU A 1 86 ? -4.447 17.189 -24.686 1.00 61.72 86 LEU A N 1
ATOM 656 C CA . LEU A 1 86 ? -5.031 16.064 -25.408 1.00 61.72 86 LEU A CA 1
ATOM 657 C C . LEU A 1 86 ? -5.722 15.089 -24.447 1.00 61.72 86 LEU A C 1
ATOM 659 O O . LEU A 1 86 ? -6.848 14.671 -24.709 1.00 61.72 86 LEU A O 1
ATOM 663 N N . HIS A 1 87 ? -5.120 14.813 -23.289 1.00 55.09 87 HIS A N 1
ATOM 664 C CA . HIS A 1 87 ? -5.727 13.999 -22.236 1.00 55.09 87 HIS A CA 1
ATOM 665 C C . HIS A 1 87 ? -6.983 14.665 -21.638 1.00 55.09 87 HIS A C 1
ATOM 667 O O . HIS A 1 87 ? -7.997 14.005 -21.402 1.00 55.09 87 HIS A O 1
ATOM 673 N N . GLN A 1 88 ? -6.972 15.990 -21.453 1.00 58.00 88 GLN A N 1
ATOM 674 C CA . GLN A 1 88 ? -8.144 16.758 -21.009 1.00 58.00 88 GLN A CA 1
ATOM 675 C C . GLN A 1 88 ? -9.278 16.743 -22.048 1.00 58.00 88 GLN A C 1
ATOM 677 O O . GLN A 1 88 ? -10.445 16.571 -21.691 1.00 58.00 88 GLN A O 1
ATOM 682 N N . LEU A 1 89 ? -8.953 16.869 -23.339 1.00 62.97 89 LEU A N 1
ATOM 683 C CA . LEU A 1 89 ? -9.923 16.780 -24.435 1.00 62.97 89 LEU A CA 1
ATOM 684 C C . LEU A 1 89 ? -10.496 15.365 -24.587 1.00 62.97 89 LEU A C 1
ATOM 686 O O . LEU A 1 89 ? -11.700 15.210 -24.787 1.00 62.97 89 LEU A O 1
ATOM 690 N N . GLN A 1 90 ? -9.673 14.328 -24.423 1.00 61.16 90 GLN A N 1
ATOM 691 C CA . GLN A 1 90 ? -10.121 12.934 -24.415 1.00 61.16 90 GLN A CA 1
ATOM 692 C C . GLN A 1 90 ? -11.074 12.647 -23.249 1.00 61.16 90 GLN A C 1
ATOM 694 O O . GLN A 1 90 ? -12.079 11.962 -23.433 1.00 61.16 90 GLN A O 1
ATOM 699 N N . ASN A 1 91 ? -10.813 13.213 -22.069 1.00 50.00 91 ASN A N 1
ATOM 700 C CA . ASN A 1 91 ? -11.701 13.070 -20.914 1.00 50.00 91 ASN A CA 1
ATOM 701 C C . ASN A 1 91 ? -13.007 13.863 -21.070 1.00 50.00 91 ASN A C 1
ATOM 703 O O . ASN A 1 91 ? -14.064 13.358 -20.695 1.00 50.00 91 ASN A O 1
ATOM 707 N N . ARG A 1 92 ? -12.968 15.051 -21.690 1.00 51.62 92 ARG A N 1
ATOM 708 C CA . ARG A 1 92 ? -14.180 15.815 -22.037 1.00 51.62 92 ARG A CA 1
ATOM 709 C C . ARG A 1 92 ? -15.042 15.101 -23.083 1.00 51.62 92 ARG A C 1
ATOM 711 O O . ARG A 1 92 ? -16.254 15.027 -22.910 1.00 51.62 92 ARG A O 1
ATOM 718 N N . ASN A 1 93 ? -14.440 14.499 -24.110 1.00 49.16 93 ASN A N 1
ATOM 719 C CA . ASN A 1 93 ? -15.180 13.724 -25.116 1.00 49.16 93 ASN A CA 1
ATOM 720 C C . ASN A 1 93 ? -15.778 12.421 -24.554 1.00 49.16 93 ASN A C 1
ATOM 722 O O . ASN A 1 93 ? -16.870 12.031 -24.963 1.00 49.16 93 ASN A O 1
ATOM 726 N N . LYS A 1 94 ? -15.126 11.789 -23.565 1.00 48.44 94 LYS A N 1
ATOM 727 C CA . LYS A 1 94 ? -15.672 10.626 -22.837 1.00 48.44 94 LYS A CA 1
ATOM 728 C C . LYS A 1 94 ? -16.866 10.966 -21.935 1.00 48.44 94 LYS A C 1
ATOM 730 O O . LYS A 1 94 ? -17.655 10.081 -21.633 1.00 48.44 94 LYS A O 1
ATOM 735 N N . GLN A 1 95 ? -17.023 12.224 -21.518 1.00 43.91 95 GLN A N 1
ATOM 736 C CA . GLN A 1 95 ? -18.191 12.679 -20.750 1.00 43.91 95 GLN A CA 1
ATOM 737 C C . GLN A 1 95 ? -19.361 13.131 -21.641 1.00 43.91 95 GLN A C 1
ATOM 739 O O . GLN A 1 95 ? -20.499 13.131 -21.183 1.00 43.91 95 GLN A O 1
ATOM 744 N N . ALA A 1 96 ? -19.110 13.460 -22.913 1.00 42.91 96 ALA A N 1
ATOM 745 C CA . ALA A 1 96 ? -20.144 13.873 -23.868 1.00 42.91 96 ALA A CA 1
ATOM 746 C C . ALA A 1 96 ? -20.810 12.704 -24.628 1.00 42.91 96 ALA A C 1
ATOM 748 O O . ALA A 1 96 ? -21.775 12.918 -25.355 1.00 42.91 96 ALA A O 1
ATOM 749 N N . THR A 1 97 ? -20.325 11.469 -24.467 1.00 36.12 97 THR A N 1
ATOM 750 C CA . THR A 1 97 ? -20.889 10.273 -25.115 1.00 36.12 97 THR A CA 1
ATOM 751 C C . THR A 1 97 ? -21.035 9.137 -24.105 1.00 36.12 97 THR A C 1
ATOM 753 O O . THR A 1 97 ? -20.188 8.261 -23.967 1.00 36.12 97 THR A O 1
ATOM 756 N N . SER A 1 98 ? -22.129 9.155 -23.346 1.00 34.03 98 SER A N 1
ATOM 757 C CA . SER A 1 98 ? -22.517 8.041 -22.481 1.00 34.03 98 SER A CA 1
ATOM 758 C C . SER A 1 98 ? -23.084 6.881 -23.312 1.00 34.03 98 SER A C 1
ATOM 760 O O . SER A 1 98 ? -24.200 6.982 -23.818 1.00 34.03 98 SER A O 1
ATOM 762 N N . ASN A 1 99 ? -22.323 5.790 -23.442 1.00 29.58 99 ASN A N 1
ATOM 763 C CA . ASN A 1 99 ? -22.770 4.406 -23.198 1.00 29.58 99 ASN A CA 1
ATOM 764 C C . ASN A 1 99 ? -21.571 3.427 -23.210 1.00 29.58 99 ASN A C 1
ATOM 766 O O . ASN A 1 99 ? -20.532 3.745 -23.790 1.00 29.58 99 ASN A O 1
ATOM 770 N N . PRO A 1 100 ? -21.655 2.282 -22.501 1.00 41.22 100 PRO A N 1
ATOM 771 C CA . PRO A 1 100 ? -20.498 1.693 -21.838 1.00 41.22 100 PRO A CA 1
ATOM 772 C C . PRO A 1 100 ? -19.797 0.634 -22.694 1.00 41.22 100 PRO A C 1
ATOM 774 O O . PRO A 1 100 ? -20.387 -0.380 -23.052 1.00 41.22 100 PRO A O 1
ATOM 777 N N . VAL A 1 101 ? -18.500 0.825 -22.937 1.00 28.23 101 VAL A N 1
ATOM 778 C CA . VAL A 1 101 ? -17.576 -0.259 -23.291 1.00 28.23 101 VAL A CA 1
ATOM 779 C C . VAL A 1 101 ? -16.328 -0.105 -22.430 1.00 28.23 101 VAL A C 1
ATOM 781 O O . VAL A 1 101 ? -15.698 0.951 -22.362 1.00 28.23 101 VAL A O 1
ATOM 784 N N . ILE A 1 102 ? -16.040 -1.179 -21.707 1.00 40.88 102 ILE A N 1
ATOM 785 C CA . ILE A 1 102 ? -14.989 -1.331 -20.709 1.00 40.88 102 ILE A CA 1
ATOM 786 C C . ILE A 1 102 ? -13.618 -1.128 -21.371 1.00 40.88 102 ILE A C 1
ATOM 788 O O . ILE A 1 102 ? -13.282 -1.773 -22.360 1.00 40.88 102 ILE A O 1
ATOM 792 N N . SER A 1 103 ? -12.806 -0.229 -20.819 1.00 30.41 103 SER A N 1
ATOM 793 C CA . SER A 1 103 ? -11.367 -0.147 -21.092 1.00 30.41 103 SER A CA 1
ATOM 794 C C . SER A 1 103 ? -10.657 0.297 -19.819 1.00 30.41 103 SER A C 1
ATOM 796 O O . SER A 1 103 ? -10.724 1.452 -19.399 1.00 30.41 103 SER A O 1
ATOM 798 N N . THR A 1 104 ? -10.034 -0.683 -19.174 1.00 31.70 104 THR A N 1
ATOM 799 C CA . THR A 1 104 ? -9.297 -0.599 -17.915 1.00 31.70 104 THR A CA 1
ATOM 800 C C . THR A 1 104 ? -7.917 0.014 -18.129 1.00 31.70 104 THR A C 1
ATOM 802 O O . THR A 1 104 ? -6.948 -0.690 -18.405 1.00 31.70 104 THR A O 1
ATOM 805 N N . THR A 1 105 ? -7.805 1.325 -17.926 1.00 29.53 105 THR A N 1
ATOM 806 C CA . THR A 1 105 ? -6.578 1.901 -17.365 1.00 29.53 105 THR A CA 1
ATOM 807 C C . THR A 1 105 ? -6.774 1.891 -15.857 1.00 29.53 105 THR A C 1
ATOM 809 O O . THR A 1 105 ? -7.394 2.797 -15.300 1.00 29.53 105 THR A O 1
ATOM 812 N N . SER A 1 106 ? -6.341 0.814 -15.203 1.00 28.36 106 SER A N 1
ATOM 813 C CA . SER A 1 106 ? -6.488 0.640 -13.759 1.00 28.36 106 SER A CA 1
ATOM 814 C C . SER A 1 106 ? -5.547 1.590 -13.018 1.00 28.36 106 SER A C 1
ATOM 816 O O . SER A 1 106 ? -4.509 1.198 -12.493 1.00 28.36 106 SER A O 1
ATOM 818 N N . ILE A 1 107 ? -5.936 2.863 -12.927 1.00 29.56 107 ILE A N 1
ATOM 819 C CA . ILE A 1 107 ? -5.767 3.571 -11.662 1.00 29.56 107 ILE A CA 1
ATOM 820 C C . ILE A 1 107 ? -6.498 2.677 -10.669 1.00 29.56 107 ILE A C 1
ATOM 822 O O . ILE A 1 107 ? -7.694 2.441 -10.851 1.00 29.56 107 ILE A O 1
ATOM 826 N N . VAL A 1 108 ? -5.785 2.112 -9.694 1.00 29.70 108 VAL A N 1
ATOM 827 C CA . VAL A 1 108 ? -6.421 1.474 -8.540 1.00 29.70 108 VAL A CA 1
ATOM 828 C C . VAL A 1 108 ? -7.289 2.557 -7.912 1.00 29.70 108 VAL A C 1
ATOM 830 O O . VAL A 1 108 ? -6.823 3.391 -7.142 1.00 29.70 108 VAL A O 1
ATOM 833 N N . LYS A 1 109 ? -8.552 2.618 -8.334 1.00 29.64 109 LYS A N 1
ATOM 834 C CA . LYS A 1 109 ? -9.597 3.230 -7.546 1.00 29.64 109 LYS A CA 1
ATOM 835 C C . LYS A 1 109 ? -9.689 2.298 -6.360 1.00 29.64 109 LYS A C 1
ATOM 837 O O . LYS A 1 109 ? -10.189 1.187 -6.506 1.00 29.64 109 LYS A O 1
ATOM 842 N N . TYR A 1 110 ? -9.168 2.735 -5.222 1.00 36.62 110 TYR A N 1
ATOM 843 C CA . TYR A 1 110 ? -9.641 2.213 -3.956 1.00 36.62 110 TYR A CA 1
ATOM 844 C C . TYR A 1 110 ? -11.142 2.499 -3.961 1.00 36.62 110 TYR A C 1
ATOM 846 O O . TYR A 1 110 ? -11.589 3.633 -3.766 1.00 36.62 110 TYR A O 1
ATOM 854 N N . THR A 1 111 ? -11.931 1.497 -4.344 1.00 36.59 111 THR A N 1
ATOM 855 C CA . THR A 1 111 ? -13.362 1.501 -4.105 1.00 36.59 111 THR A CA 1
ATOM 856 C C . THR A 1 111 ? -13.488 1.356 -2.607 1.00 36.59 111 THR A C 1
ATOM 858 O O . THR A 1 111 ? -13.602 0.257 -2.083 1.00 36.59 111 THR A O 1
ATOM 861 N N . PHE A 1 112 ? -13.392 2.492 -1.922 1.00 42.50 112 PHE A N 1
ATOM 862 C CA . PHE A 1 112 ? -14.096 2.703 -0.679 1.00 42.50 112 PHE A CA 1
ATOM 863 C C . PHE A 1 112 ? -15.542 2.339 -1.007 1.00 42.50 112 PHE A C 1
ATOM 865 O O . PHE A 1 112 ? -16.248 3.129 -1.636 1.00 42.50 112 PHE A O 1
ATOM 872 N N . SER A 1 113 ? -15.932 1.092 -0.729 1.00 42.69 113 SER A N 1
ATOM 873 C CA . SER A 1 113 ? -17.330 0.785 -0.468 1.00 42.69 113 SER A CA 1
ATOM 874 C C . SER A 1 113 ? -17.759 1.865 0.499 1.00 42.69 113 SER A C 1
ATOM 876 O O . SER A 1 113 ? -17.074 2.013 1.511 1.00 42.69 113 SER A O 1
ATOM 878 N N . ASP A 1 114 ? -18.749 2.680 0.133 1.00 48.38 114 ASP A N 1
ATOM 879 C CA . ASP A 1 114 ? -19.251 3.751 0.983 1.00 48.38 114 ASP A CA 1
ATOM 880 C C . ASP A 1 114 ? -19.407 3.170 2.387 1.00 48.38 114 ASP A C 1
ATOM 882 O O . ASP A 1 114 ? -20.339 2.397 2.624 1.00 48.38 114 ASP A O 1
ATOM 886 N N . PHE A 1 115 ? -18.448 3.439 3.291 1.00 54.38 115 PHE A N 1
ATOM 887 C CA . PHE A 1 115 ? -18.638 3.057 4.678 1.00 54.38 115 PHE A CA 1
ATOM 888 C C . PHE A 1 115 ? -19.960 3.719 5.023 1.00 54.38 115 PHE A C 1
ATOM 890 O O . PHE A 1 115 ? -20.122 4.909 4.706 1.00 54.38 115 PHE A O 1
ATOM 897 N N . PRO A 1 116 ? -20.940 2.974 5.562 1.00 51.84 116 PRO A N 1
ATOM 898 C CA . PRO A 1 116 ? -22.164 3.612 5.990 1.00 51.84 116 PRO A CA 1
ATOM 899 C C . PRO A 1 116 ? -21.720 4.800 6.834 1.00 51.84 116 PRO A C 1
ATOM 901 O O . PRO A 1 116 ? -20.839 4.641 7.680 1.00 51.84 116 PRO A O 1
ATOM 904 N N . ILE A 1 117 ? -22.227 6.001 6.539 1.00 53.25 117 ILE A N 1
ATOM 905 C CA . ILE A 1 117 ? -22.026 7.138 7.433 1.00 53.25 117 ILE A CA 1
ATOM 906 C C . ILE A 1 117 ? -22.738 6.721 8.713 1.00 53.25 117 ILE A C 1
ATOM 908 O O . ILE A 1 117 ? -23.940 6.915 8.889 1.00 53.25 117 ILE A O 1
ATOM 912 N N . THR A 1 118 ? -22.010 6.021 9.568 1.00 60.69 118 THR A N 1
ATOM 913 C CA . THR A 1 118 ? -22.448 5.644 10.887 1.00 60.69 118 THR A CA 1
ATOM 914 C C . THR A 1 118 ? -22.561 6.977 11.589 1.00 60.69 118 THR A C 1
ATOM 916 O O . THR A 1 118 ? -21.562 7.694 11.677 1.00 60.69 118 THR A O 1
ATOM 919 N N . GLY A 1 119 ? -23.765 7.380 11.997 1.00 73.56 119 GLY A N 1
ATOM 920 C CA . GLY A 1 119 ? -23.924 8.626 12.746 1.00 73.56 119 GLY A CA 1
ATOM 921 C C . GLY A 1 119 ? -22.980 8.662 13.956 1.00 73.56 119 GLY A C 1
ATOM 922 O O . GLY A 1 119 ? -22.394 7.654 14.322 1.00 73.56 119 GLY A O 1
ATOM 923 N N . ALA A 1 120 ? -22.819 9.811 14.605 1.00 87.94 120 ALA A N 1
ATOM 924 C CA . ALA A 1 120 ? -22.024 9.905 15.838 1.00 87.94 120 ALA A CA 1
ATOM 925 C C . ALA A 1 120 ? -22.896 9.934 17.108 1.00 87.94 120 ALA A C 1
ATOM 927 O O . ALA A 1 120 ? -22.427 10.262 18.197 1.00 87.94 120 ALA A O 1
ATOM 928 N N . SER A 1 121 ? -24.199 9.675 16.970 1.00 90.75 121 SER A N 1
ATOM 929 C CA . SER A 1 121 ? -25.185 9.926 18.024 1.00 90.75 121 SER A CA 1
ATOM 930 C C . SER A 1 121 ? -25.002 9.045 19.262 1.00 90.75 121 SER A C 1
ATOM 932 O O . SER A 1 121 ? -25.093 9.555 20.383 1.00 90.75 121 SER A O 1
ATOM 934 N N . LYS A 1 122 ? -24.717 7.748 19.094 1.00 93.44 122 LYS A N 1
ATOM 935 C CA . LYS A 1 122 ? -24.518 6.820 20.214 1.00 93.44 122 LYS A CA 1
ATOM 936 C C . LYS A 1 122 ? -23.173 7.072 20.874 1.00 93.44 122 LYS A C 1
ATOM 938 O O . LYS A 1 122 ? -23.104 7.094 22.097 1.00 93.44 122 LYS A O 1
ATOM 943 N N . LEU A 1 123 ? -22.134 7.339 20.085 1.00 94.31 123 LEU A N 1
ATOM 944 C CA . LEU A 1 123 ? -20.808 7.691 20.581 1.00 94.31 123 LEU A CA 1
ATOM 945 C C . LEU A 1 123 ? -20.866 8.973 21.417 1.00 94.31 123 LEU A C 1
ATOM 947 O O . LEU A 1 123 ? -20.377 8.992 22.544 1.00 94.31 123 LEU A O 1
ATOM 951 N N . ILE A 1 124 ? -21.521 10.025 20.919 1.00 93.50 124 ILE A N 1
ATOM 952 C CA . ILE A 1 124 ? -21.701 11.280 21.664 1.00 93.50 124 ILE A CA 1
ATOM 953 C C . ILE A 1 124 ? -22.538 11.054 22.927 1.00 93.50 124 ILE A C 1
ATOM 955 O O . ILE A 1 124 ? -22.221 11.609 23.977 1.00 93.50 124 ILE A O 1
ATOM 959 N N . SER A 1 125 ? -23.579 10.220 22.858 1.00 93.88 125 SER A N 1
ATOM 960 C CA . SER A 1 125 ? -24.386 9.864 24.034 1.00 93.88 125 SER A CA 1
ATOM 961 C C . SER A 1 125 ? -23.556 9.144 25.100 1.00 93.88 125 SER A C 1
ATOM 963 O O . SER A 1 125 ? -23.664 9.467 26.283 1.00 93.88 125 SER A O 1
ATOM 965 N N . GLU A 1 126 ? -22.685 8.224 24.689 1.00 94.56 126 GLU A N 1
ATOM 966 C CA . GLU A 1 126 ? -21.788 7.497 25.588 1.00 94.56 126 GLU A CA 1
ATOM 967 C C . GLU A 1 126 ? -20.732 8.417 26.216 1.00 94.56 126 GLU A C 1
ATOM 969 O O . GLU A 1 126 ? -20.472 8.342 27.417 1.00 94.56 126 GLU A O 1
ATOM 974 N N . LEU A 1 127 ? -20.181 9.361 25.450 1.00 93.19 127 LEU A N 1
ATOM 975 C CA . LEU A 1 127 ? -19.293 10.392 25.992 1.00 93.19 127 LEU A CA 1
ATOM 976 C C . LEU A 1 127 ? -20.008 11.280 27.015 1.00 93.19 127 LEU A C 1
ATOM 978 O O . LEU A 1 127 ? -19.497 11.482 28.119 1.00 93.19 127 LEU A O 1
ATOM 982 N N . ASN A 1 128 ? -21.223 11.740 26.706 1.00 92.88 128 ASN A N 1
ATOM 983 C CA . ASN A 1 128 ? -22.022 12.539 27.633 1.00 92.88 128 ASN A CA 1
ATOM 984 C C . ASN A 1 128 ? -22.318 11.770 28.932 1.00 92.88 128 ASN A C 1
ATOM 986 O O . ASN A 1 128 ? -22.241 12.350 30.017 1.00 92.88 128 ASN A O 1
ATOM 990 N N . ARG A 1 129 ? -22.582 10.456 28.852 1.00 92.56 129 ARG A N 1
ATOM 991 C CA . ARG A 1 129 ? -22.743 9.574 30.022 1.00 92.56 129 ARG A CA 1
ATOM 992 C C . ARG A 1 129 ? -21.489 9.553 30.902 1.00 92.56 129 ARG A C 1
ATOM 994 O O . ARG A 1 129 ? -21.596 9.529 32.127 1.00 92.56 129 ARG A O 1
ATOM 1001 N N . LEU A 1 130 ? -20.307 9.605 30.287 1.00 91.12 130 LEU A N 1
ATOM 1002 C CA . LEU A 1 130 ? -19.009 9.710 30.962 1.00 91.12 130 LEU A CA 1
ATOM 1003 C C . LEU A 1 130 ? -18.656 11.141 31.403 1.00 91.12 130 LEU A C 1
ATOM 1005 O O . LEU A 1 130 ? -17.560 11.364 31.918 1.00 91.12 130 LEU A O 1
ATOM 1009 N N . LYS A 1 131 ? -19.572 12.107 31.244 1.00 91.44 131 LYS A N 1
ATOM 1010 C CA . LYS A 1 131 ? -19.346 13.536 31.514 1.00 91.44 131 LYS A CA 1
ATOM 1011 C C . LYS A 1 131 ? -18.222 14.139 30.661 1.00 91.44 131 LYS A C 1
ATOM 1013 O O . LYS A 1 131 ? -17.458 14.999 31.110 1.00 91.44 131 LYS A O 1
ATOM 1018 N N . VAL A 1 132 ? -18.128 13.659 29.425 1.00 90.88 132 VAL A N 1
ATOM 1019 C CA . VAL A 1 132 ? -17.230 14.150 28.383 1.00 90.88 132 VAL A CA 1
ATOM 1020 C C . VAL A 1 132 ? -18.085 14.761 27.285 1.00 90.88 132 VAL A C 1
ATOM 1022 O O . VAL A 1 132 ? -18.947 14.090 26.726 1.00 90.88 132 VAL A O 1
ATOM 1025 N N . HIS A 1 133 ? -17.850 16.027 26.961 1.00 90.94 133 HIS A N 1
ATOM 1026 C CA . HIS A 1 133 ? -18.615 16.717 25.931 1.00 90.94 133 HIS A CA 1
ATOM 1027 C C . HIS A 1 133 ? -17.754 16.924 24.688 1.00 90.94 133 HIS A C 1
ATOM 1029 O O . HIS A 1 133 ? -16.577 17.276 24.771 1.00 90.94 133 HIS A O 1
ATOM 1035 N N . VAL A 1 134 ? -18.347 16.667 23.522 1.00 90.44 134 VAL A N 1
ATOM 1036 C CA . VAL A 1 134 ? -17.712 16.891 22.220 1.00 90.44 134 VAL A CA 1
ATOM 1037 C C . VAL A 1 134 ? -18.031 18.305 21.763 1.00 90.44 134 VAL A C 1
ATOM 1039 O O . VAL A 1 134 ? -19.195 18.708 21.724 1.00 90.44 134 VAL A O 1
ATOM 1042 N N . ARG A 1 135 ? -17.005 19.058 21.372 1.00 87.00 135 ARG A N 1
ATOM 1043 C CA . ARG A 1 135 ? -17.182 20.379 20.777 1.00 87.00 135 ARG A CA 1
ATOM 1044 C C . ARG A 1 135 ? -17.671 20.246 19.336 1.00 87.00 135 ARG A C 1
ATOM 1046 O O . ARG A 1 135 ? -17.109 19.495 18.544 1.00 87.00 135 ARG A O 1
ATOM 1053 N N . LEU A 1 136 ? -18.693 21.025 18.994 1.00 81.56 136 LEU A N 1
ATOM 1054 C CA . LEU A 1 136 ? -19.200 21.135 17.629 1.00 81.56 136 LEU A CA 1
ATOM 1055 C C . LEU A 1 136 ? -18.484 22.262 16.855 1.00 81.56 136 LEU A C 1
ATOM 1057 O O . LEU A 1 136 ? -18.162 23.291 17.459 1.00 81.56 136 LEU A O 1
ATOM 1061 N N . PRO A 1 137 ? -18.274 22.110 15.532 1.00 78.81 137 PRO A N 1
ATOM 1062 C CA . PRO A 1 137 ? -18.525 20.900 14.744 1.00 78.81 137 PRO A CA 1
ATOM 1063 C C . PRO A 1 137 ? -17.457 19.823 15.003 1.00 78.81 137 PRO A C 1
ATOM 1065 O O . PRO A 1 137 ? -16.272 20.134 15.117 1.00 78.81 137 PRO A O 1
ATOM 1068 N N . TYR A 1 138 ? -17.876 18.557 15.069 1.00 77.25 138 TYR A N 1
ATOM 1069 C CA . TYR A 1 138 ? -16.959 17.415 15.013 1.00 77.25 138 TYR A CA 1
ATOM 1070 C C . TYR A 1 138 ? -16.812 16.929 13.573 1.00 77.25 138 TYR A C 1
ATOM 1072 O O . TYR A 1 138 ? -17.631 17.254 12.712 1.00 77.25 138 TYR A O 1
ATOM 1080 N N . LYS A 1 139 ? -15.775 16.129 13.320 1.00 73.50 139 LYS A N 1
ATOM 1081 C CA . LYS A 1 139 ? -15.510 15.543 12.009 1.00 73.50 139 LYS A CA 1
ATOM 1082 C C . LYS A 1 139 ? -15.643 14.028 12.067 1.00 73.50 139 LYS A C 1
ATOM 1084 O O . LYS A 1 139 ? -15.221 13.383 13.027 1.00 73.50 139 LYS A O 1
ATOM 1089 N N . GLN A 1 140 ? -16.219 13.476 11.011 1.00 75.94 140 GLN A N 1
ATOM 1090 C CA . GLN A 1 140 ? -16.031 12.081 10.630 1.00 75.94 140 GLN A CA 1
ATOM 1091 C C . GLN A 1 140 ? -15.101 12.052 9.418 1.00 75.94 140 GLN A C 1
ATOM 1093 O O . GLN A 1 140 ? -14.671 13.103 8.938 1.00 75.94 140 GLN A O 1
ATOM 1098 N N . LEU A 1 141 ? -14.726 10.861 8.959 1.00 70.94 141 LEU A N 1
ATOM 1099 C CA . LEU A 1 141 ? -13.823 10.744 7.819 1.00 70.94 141 LEU A CA 1
ATOM 1100 C C . LEU A 1 141 ? -14.524 11.272 6.565 1.00 70.94 141 LEU A C 1
ATOM 1102 O O . LEU A 1 141 ? -15.370 10.600 5.984 1.00 70.94 141 LEU A O 1
ATOM 1106 N N . GLU A 1 142 ? -14.184 12.488 6.160 1.00 66.69 142 GLU A N 1
ATOM 1107 C CA . GLU A 1 142 ? -14.598 13.021 4.872 1.00 66.69 142 GLU A CA 1
ATOM 1108 C C . GLU A 1 142 ? -13.658 12.470 3.803 1.00 66.69 142 GLU A C 1
ATOM 1110 O O . GLU A 1 142 ? -12.434 12.467 3.976 1.00 66.69 142 GLU A O 1
ATOM 1115 N N . LYS A 1 143 ? -14.224 12.030 2.674 1.00 66.25 143 LYS A N 1
ATOM 1116 C CA . LYS A 1 143 ? -13.446 11.716 1.474 1.00 66.25 143 LYS A CA 1
ATOM 1117 C C . LYS A 1 143 ? -12.974 13.020 0.836 1.00 66.25 143 LYS A C 1
ATOM 1119 O O . LYS A 1 143 ? -13.461 13.439 -0.213 1.00 66.25 143 LYS A O 1
ATOM 1124 N N . ASP A 1 144 ? -12.055 13.689 1.522 1.00 75.75 144 ASP A N 1
ATOM 1125 C CA . ASP A 1 144 ? -11.353 14.827 0.968 1.00 75.75 144 ASP A CA 1
ATOM 1126 C C . ASP A 1 144 ? -10.391 14.372 -0.135 1.00 75.75 144 ASP A C 1
ATOM 1128 O O . ASP A 1 144 ? -10.098 13.190 -0.334 1.00 75.75 144 ASP A O 1
ATOM 1132 N N . ASP A 1 145 ? -9.893 15.335 -0.893 1.00 76.62 145 ASP A N 1
ATOM 1133 C CA . ASP A 1 145 ? -8.952 15.115 -1.984 1.00 76.62 145 ASP A CA 1
ATOM 1134 C C . ASP A 1 145 ? -7.620 14.474 -1.547 1.00 76.62 145 ASP A C 1
ATOM 1136 O O . ASP A 1 145 ? -6.869 14.042 -2.426 1.00 76.62 145 ASP A O 1
ATOM 1140 N N . LEU A 1 146 ? -7.329 14.383 -0.243 1.00 85.69 146 LEU A N 1
ATOM 1141 C CA . LEU A 1 146 ? -6.110 13.796 0.321 1.00 85.69 146 LEU A CA 1
ATOM 1142 C C . LEU A 1 146 ? -6.314 12.409 0.928 1.00 85.69 146 LEU A C 1
ATOM 1144 O O . LEU A 1 146 ? -5.3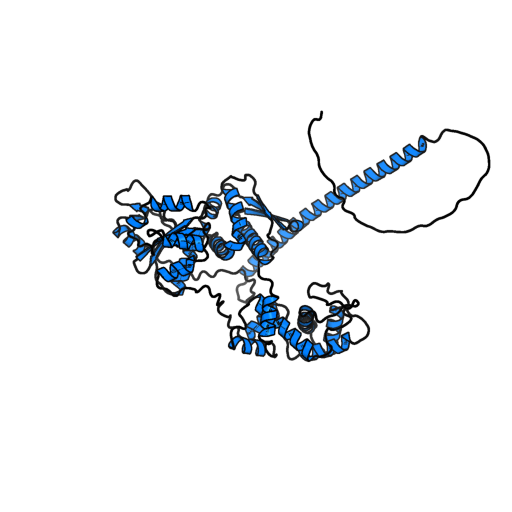35 11.776 1.326 1.00 85.69 146 LEU A O 1
ATOM 1148 N N . PHE A 1 147 ? -7.550 11.924 0.997 1.00 86.06 147 PHE A N 1
ATOM 1149 C CA . PHE A 1 147 ? -7.863 10.646 1.616 1.00 86.06 147 PHE A CA 1
ATOM 1150 C C . PHE A 1 147 ? -7.190 9.464 0.899 1.00 86.06 147 PHE A C 1
ATOM 1152 O O . PHE A 1 147 ? -6.447 8.705 1.518 1.00 86.06 147 PHE A O 1
ATOM 1159 N N . ASP A 1 148 ? -7.331 9.376 -0.426 1.00 87.06 148 ASP A N 1
ATOM 1160 C CA . ASP A 1 148 ? -6.681 8.324 -1.224 1.00 87.06 148 ASP A CA 1
ATOM 1161 C C . ASP A 1 148 ? -5.142 8.406 -1.138 1.00 87.06 148 ASP A C 1
ATOM 1163 O O . ASP A 1 148 ? -4.448 7.390 -1.187 1.00 87.06 148 ASP A O 1
ATOM 1167 N N . THR A 1 149 ? -4.596 9.616 -0.963 1.00 90.56 149 THR A N 1
ATOM 1168 C CA . THR A 1 149 ? -3.156 9.835 -0.760 1.00 90.56 149 THR A CA 1
ATOM 1169 C C . THR A 1 149 ? -2.692 9.262 0.579 1.00 90.56 149 THR A C 1
ATOM 1171 O O . THR A 1 149 ? -1.619 8.666 0.637 1.00 90.56 149 THR A O 1
ATOM 1174 N N . ALA A 1 150 ? -3.489 9.409 1.644 1.00 93.44 150 ALA A N 1
ATOM 1175 C CA . ALA A 1 150 ? -3.201 8.818 2.951 1.00 93.44 150 ALA A CA 1
ATOM 1176 C C . ALA A 1 150 ? -3.194 7.283 2.893 1.00 93.44 150 ALA A C 1
ATOM 1178 O O . ALA A 1 150 ? -2.275 6.665 3.426 1.00 93.44 150 ALA A O 1
ATOM 1179 N N . ILE A 1 151 ? -4.163 6.680 2.191 1.00 91.88 151 ILE A N 1
ATOM 1180 C CA . ILE A 1 151 ? -4.215 5.224 1.978 1.00 91.88 151 ILE A CA 1
ATOM 1181 C C . ILE A 1 151 ? -2.976 4.754 1.224 1.00 91.88 151 ILE A C 1
ATOM 1183 O O . ILE A 1 151 ? -2.253 3.886 1.708 1.00 91.88 151 ILE A O 1
ATOM 1187 N N . PHE A 1 152 ? -2.689 5.365 0.070 1.00 92.69 152 PHE A N 1
ATOM 1188 C CA . PHE A 1 152 ? -1.515 5.012 -0.723 1.00 92.69 152 PHE A CA 1
ATOM 1189 C C . PHE A 1 152 ? -0.231 5.102 0.109 1.00 92.69 152 PHE A C 1
ATOM 1191 O O . PHE A 1 152 ? 0.626 4.224 0.030 1.00 92.69 152 PHE A O 1
ATOM 1198 N N . MET A 1 153 ? -0.104 6.153 0.919 1.00 93.94 153 MET A N 1
ATOM 1199 C CA . MET A 1 153 ? 1.058 6.358 1.768 1.00 93.94 153 MET A CA 1
ATOM 1200 C C . MET A 1 153 ? 1.191 5.291 2.859 1.00 93.94 153 MET A C 1
ATOM 1202 O O . MET A 1 153 ? 2.299 4.810 3.077 1.00 93.94 153 MET A O 1
ATOM 1206 N N . GLY A 1 154 ? 0.095 4.912 3.519 1.00 94.00 154 GLY A N 1
ATOM 1207 C CA . GLY A 1 154 ? 0.106 3.892 4.567 1.00 94.00 154 GLY A CA 1
ATOM 1208 C C . GLY A 1 154 ? 0.420 2.492 4.048 1.00 94.00 154 GLY A C 1
ATOM 1209 O O . GLY A 1 154 ? 1.302 1.836 4.596 1.00 94.00 154 GLY A O 1
ATOM 1210 N N . GLU A 1 155 ? -0.209 2.069 2.947 1.00 90.19 155 GLU A N 1
ATOM 1211 C CA . GLU A 1 155 ? 0.038 0.746 2.342 1.00 90.19 155 GLU A CA 1
ATOM 1212 C C . GLU A 1 155 ? 1.464 0.600 1.787 1.00 90.19 155 GLU A C 1
ATOM 1214 O O . GLU A 1 155 ? 1.985 -0.504 1.674 1.00 90.19 155 GLU A O 1
ATOM 1219 N N . ASN A 1 156 ? 2.111 1.715 1.439 1.00 93.69 156 ASN A N 1
ATOM 1220 C CA . ASN A 1 156 ? 3.453 1.729 0.854 1.00 93.69 156 ASN A CA 1
ATOM 1221 C C . ASN A 1 156 ? 4.493 2.375 1.784 1.00 93.69 156 ASN A C 1
ATOM 1223 O O . ASN A 1 156 ? 5.567 2.786 1.331 1.00 93.69 156 ASN A O 1
ATOM 1227 N N . TYR A 1 157 ? 4.189 2.498 3.081 1.00 93.25 157 TYR A N 1
ATOM 1228 C CA . TYR A 1 157 ? 5.039 3.233 4.015 1.00 93.25 157 TYR A CA 1
ATOM 1229 C C . TYR A 1 157 ? 6.485 2.715 4.083 1.00 93.25 157 TYR A C 1
ATOM 1231 O O . TYR A 1 157 ? 7.376 3.563 4.077 1.00 93.25 157 TYR A O 1
ATOM 1239 N N . PRO A 1 158 ? 6.779 1.396 4.075 1.00 90.12 158 PRO A N 1
ATOM 1240 C CA . PRO A 1 158 ? 8.163 0.910 4.105 1.00 90.12 158 PRO A CA 1
ATOM 1241 C C . PRO A 1 158 ? 9.041 1.496 2.987 1.00 90.12 158 PRO A C 1
ATOM 1243 O O . PRO A 1 158 ? 10.117 2.032 3.263 1.00 90.12 158 PRO A O 1
ATOM 1246 N N . ALA A 1 159 ? 8.539 1.512 1.748 1.00 89.94 159 ALA A N 1
ATOM 1247 C CA . ALA A 1 159 ? 9.228 2.112 0.603 1.00 89.94 159 ALA A CA 1
ATOM 1248 C C . ALA A 1 159 ? 9.293 3.650 0.699 1.00 89.94 159 ALA A C 1
ATOM 1250 O O . ALA A 1 159 ? 10.265 4.283 0.281 1.00 89.94 159 ALA A O 1
ATOM 1251 N N . LEU A 1 160 ? 8.264 4.276 1.279 1.00 94.25 160 LEU A N 1
ATOM 1252 C CA . LEU A 1 160 ? 8.133 5.732 1.358 1.00 94.25 160 LEU A CA 1
ATOM 1253 C C . LEU A 1 160 ? 8.782 6.360 2.599 1.00 94.25 160 LEU A C 1
ATOM 1255 O O . LEU A 1 160 ? 8.978 7.575 2.616 1.00 94.25 160 LEU A O 1
ATOM 1259 N N . ALA A 1 161 ? 9.158 5.590 3.621 1.00 91.50 161 ALA A N 1
ATOM 1260 C CA . ALA A 1 161 ? 9.551 6.102 4.937 1.00 91.50 161 ALA A CA 1
ATOM 1261 C C . ALA A 1 161 ? 10.723 7.095 4.869 1.00 91.50 161 ALA A C 1
ATOM 1263 O O . ALA A 1 161 ? 10.723 8.144 5.518 1.00 91.50 161 ALA A O 1
ATOM 1264 N N . SER A 1 162 ? 11.739 6.792 4.055 1.00 91.50 162 SER A N 1
ATOM 1265 C CA . SER A 1 162 ? 12.893 7.679 3.853 1.00 91.50 162 SER A CA 1
ATOM 1266 C C . SER A 1 162 ? 12.506 8.978 3.137 1.00 91.50 162 SER A C 1
ATOM 1268 O O . SER A 1 162 ? 12.946 10.062 3.527 1.00 91.50 162 SER A O 1
ATOM 1270 N N . LEU A 1 163 ? 11.649 8.887 2.116 1.00 93.50 163 LEU A N 1
ATOM 1271 C CA . LEU A 1 163 ? 11.148 10.046 1.382 1.00 93.50 163 LEU A CA 1
ATOM 1272 C C . LEU A 1 163 ? 10.267 10.930 2.277 1.00 93.50 163 LEU A C 1
ATOM 1274 O O . LEU A 1 163 ? 10.468 12.144 2.334 1.00 93.50 163 LEU A O 1
ATOM 1278 N N . TYR A 1 164 ? 9.354 10.317 3.029 1.00 92.69 164 TYR A N 1
ATOM 1279 C CA . TYR A 1 164 ? 8.467 10.990 3.969 1.00 92.69 164 TYR A CA 1
ATOM 1280 C C . TYR A 1 164 ? 9.232 11.794 5.020 1.00 92.69 164 TYR A C 1
ATOM 1282 O O . TYR A 1 164 ? 8.931 12.970 5.218 1.00 92.69 164 TYR A O 1
ATOM 1290 N N . ARG A 1 165 ? 10.260 11.211 5.651 1.00 90.12 165 ARG A N 1
ATOM 1291 C CA . ARG A 1 165 ? 11.071 11.924 6.653 1.00 90.12 165 ARG A CA 1
ATOM 1292 C C . ARG A 1 165 ? 11.679 13.210 6.093 1.00 90.12 165 ARG A C 1
ATOM 1294 O O . ARG A 1 165 ? 11.661 14.238 6.767 1.00 90.12 165 ARG A O 1
ATOM 1301 N N . LYS A 1 166 ? 12.152 13.189 4.840 1.00 90.75 166 LYS A N 1
ATOM 1302 C CA . LYS A 1 166 ? 12.658 14.400 4.172 1.00 90.75 166 LYS A CA 1
ATOM 1303 C C . LYS A 1 166 ? 11.555 15.412 3.863 1.00 90.75 166 LYS A C 1
ATOM 1305 O O . LYS A 1 166 ? 11.768 16.605 4.060 1.00 90.75 166 LYS A O 1
ATOM 1310 N N . MET A 1 167 ? 10.388 14.948 3.413 1.00 89.94 167 MET A N 1
ATOM 1311 C CA . MET A 1 167 ? 9.224 15.813 3.176 1.00 89.94 167 MET A CA 1
ATOM 1312 C C . MET A 1 167 ? 8.783 16.518 4.457 1.00 89.94 167 MET A C 1
ATOM 1314 O O . MET A 1 167 ? 8.628 17.738 4.460 1.00 89.94 167 MET A O 1
ATOM 1318 N N . LYS A 1 168 ? 8.650 15.764 5.552 1.00 88.00 168 LYS A N 1
ATOM 1319 C CA . LYS A 1 168 ? 8.284 16.285 6.870 1.00 88.00 168 LYS A CA 1
ATOM 1320 C C . LYS A 1 168 ? 9.290 17.330 7.356 1.00 88.00 168 LYS A C 1
ATOM 1322 O O . LYS A 1 168 ? 8.887 18.444 7.664 1.00 88.00 168 LYS A O 1
ATOM 1327 N N . ALA A 1 169 ? 10.590 17.022 7.322 1.00 85.81 169 ALA A N 1
ATOM 1328 C CA . ALA A 1 169 ? 11.642 17.969 7.709 1.00 85.81 169 ALA A CA 1
ATOM 1329 C C . ALA A 1 169 ? 11.623 19.264 6.870 1.00 85.81 169 ALA A C 1
ATOM 1331 O O . ALA A 1 169 ? 11.864 20.356 7.384 1.00 85.81 169 ALA A O 1
ATOM 1332 N N . SER A 1 170 ? 11.301 19.168 5.576 1.00 86.38 170 SER A N 1
ATOM 1333 C CA . SER A 1 170 ? 11.191 20.341 4.701 1.00 86.38 170 SER A CA 1
ATOM 1334 C C . SER A 1 170 ? 9.968 21.207 4.993 1.00 86.38 170 SER A C 1
ATOM 1336 O O . SER A 1 170 ? 10.064 22.431 4.933 1.00 86.38 170 SER A O 1
ATOM 1338 N N . ILE A 1 171 ? 8.847 20.606 5.390 1.00 82.88 171 ILE A N 1
ATOM 1339 C CA . ILE A 1 171 ? 7.632 21.333 5.784 1.00 82.88 171 ILE A CA 1
ATOM 1340 C C . ILE A 1 171 ? 7.774 21.999 7.159 1.00 82.88 171 ILE A C 1
ATOM 1342 O O . ILE A 1 171 ? 7.281 23.114 7.344 1.00 82.88 171 ILE A O 1
ATOM 1346 N N . SER A 1 172 ? 8.460 21.351 8.107 1.00 75.88 172 SER A N 1
ATOM 1347 C CA . SER A 1 172 ? 8.671 21.872 9.467 1.00 75.88 172 SER A CA 1
ATOM 1348 C C . SER A 1 172 ? 9.653 23.053 9.538 1.00 75.88 172 SER A C 1
ATOM 1350 O O . SER A 1 172 ? 9.788 23.667 10.592 1.00 75.88 172 SER A O 1
ATOM 1352 N N . GLY A 1 173 ? 10.289 23.423 8.420 1.00 66.44 173 GLY A N 1
ATOM 1353 C CA . GLY A 1 173 ? 11.148 24.607 8.316 1.00 66.44 173 GLY A CA 1
ATOM 1354 C C . GLY A 1 173 ? 12.648 24.340 8.467 1.00 66.44 173 GLY A C 1
ATOM 1355 O O . GLY A 1 173 ? 13.430 25.275 8.311 1.00 66.44 173 GLY A O 1
ATOM 1356 N N . ASP A 1 174 ? 13.062 23.085 8.675 1.00 57.34 174 ASP A N 1
ATOM 1357 C CA . ASP A 1 174 ? 14.479 22.709 8.824 1.00 57.34 174 ASP A CA 1
ATOM 1358 C C . ASP A 1 174 ? 15.253 22.776 7.493 1.00 57.34 174 ASP A C 1
ATOM 1360 O O . ASP A 1 174 ? 16.481 22.846 7.473 1.00 57.34 174 ASP A O 1
ATOM 1364 N N . THR A 1 175 ? 14.545 22.776 6.357 1.00 56.81 175 THR A N 1
ATOM 1365 C CA . THR A 1 175 ? 15.126 22.955 5.015 1.00 56.81 175 THR A CA 1
ATOM 1366 C C . THR A 1 175 ? 14.309 23.953 4.196 1.00 56.81 175 THR A C 1
ATOM 1368 O O . THR A 1 175 ? 13.349 23.602 3.507 1.00 56.81 175 THR A O 1
ATOM 1371 N N . GLN A 1 176 ? 14.698 25.230 4.267 1.00 58.06 176 GLN A N 1
ATOM 1372 C CA . GLN A 1 176 ? 14.168 26.268 3.382 1.00 58.06 176 GLN A CA 1
ATOM 1373 C C . GLN A 1 176 ? 14.620 25.993 1.937 1.00 58.06 176 GLN A C 1
ATOM 1375 O O . GLN A 1 176 ? 15.811 25.828 1.683 1.00 58.06 176 GLN A O 1
ATOM 1380 N N . GLY A 1 177 ? 13.681 25.951 0.985 1.00 65.94 177 GLY A N 1
ATOM 1381 C CA . GLY A 1 177 ? 14.004 25.799 -0.444 1.00 65.94 177 GLY A CA 1
ATOM 1382 C C . GLY A 1 177 ? 13.926 24.375 -1.009 1.00 65.94 177 GLY A C 1
ATOM 1383 O O . GLY A 1 177 ? 14.519 24.110 -2.050 1.00 65.94 177 GLY A O 1
ATOM 1384 N N . GLY A 1 178 ? 13.194 23.473 -0.348 1.00 80.38 178 GLY A N 1
ATOM 1385 C CA . GLY A 1 178 ? 12.963 22.117 -0.847 1.00 80.38 178 GLY A CA 1
ATOM 1386 C C . GLY A 1 178 ? 14.112 21.148 -0.577 1.00 80.38 178 GLY A C 1
ATOM 1387 O O . GLY A 1 178 ? 15.044 21.438 0.169 1.00 80.38 178 GLY A O 1
ATOM 1388 N N . PHE A 1 179 ? 14.031 19.948 -1.150 1.00 90.81 179 PHE A N 1
ATOM 1389 C CA . PHE A 1 179 ? 15.030 18.904 -0.928 1.00 90.81 179 PHE A CA 1
ATOM 1390 C C . PHE A 1 179 ? 15.212 18.003 -2.147 1.00 90.81 179 PHE A C 1
ATOM 1392 O O . PHE A 1 179 ? 14.387 17.935 -3.057 1.00 90.81 179 PHE A O 1
ATOM 1399 N N . SER A 1 180 ? 16.319 17.261 -2.149 1.00 91.31 180 SER A N 1
ATOM 1400 C CA . SER A 1 180 ? 16.572 16.227 -3.143 1.00 91.31 180 SER A CA 1
ATOM 1401 C C . SER A 1 180 ? 16.539 14.829 -2.528 1.00 91.31 180 SER A C 1
ATOM 1403 O O . SER A 1 180 ? 17.136 14.552 -1.479 1.00 91.31 180 SER A O 1
ATOM 1405 N N . TYR A 1 181 ? 15.858 13.929 -3.226 1.00 94.06 181 TYR A N 1
ATOM 1406 C CA . TYR A 1 181 ? 15.750 12.522 -2.900 1.00 94.06 181 TYR A CA 1
ATOM 1407 C C . TYR A 1 181 ? 16.394 11.681 -3.996 1.00 94.06 181 TYR A C 1
ATOM 1409 O O . TYR A 1 181 ? 16.051 11.812 -5.170 1.00 94.06 181 TYR A O 1
ATOM 1417 N N . LYS A 1 182 ? 17.356 10.843 -3.614 1.00 94.31 182 LYS A N 1
ATOM 1418 C CA . LYS A 1 182 ? 17.948 9.852 -4.507 1.00 94.31 182 LYS A CA 1
ATOM 1419 C C . LYS A 1 182 ? 17.120 8.579 -4.371 1.00 94.31 182 LYS A C 1
ATOM 1421 O O . LYS A 1 182 ? 16.891 8.145 -3.247 1.00 94.31 182 LYS A O 1
ATOM 1426 N N . LEU A 1 183 ? 16.687 8.041 -5.500 1.00 90.38 183 LEU A N 1
ATOM 1427 C CA . LEU A 1 183 ? 15.995 6.764 -5.568 1.00 90.38 183 LEU A CA 1
ATOM 1428 C C . LEU A 1 183 ? 16.920 5.619 -5.117 1.00 90.38 183 LEU A C 1
ATOM 1430 O O . LEU A 1 183 ? 18.149 5.738 -5.199 1.00 90.38 183 LEU A O 1
ATOM 1434 N N . SER A 1 184 ? 16.321 4.545 -4.613 1.00 84.06 184 SER A N 1
ATOM 1435 C CA . SER A 1 184 ? 17.018 3.387 -4.041 1.00 84.06 184 SER A CA 1
ATOM 1436 C C . SER A 1 184 ? 17.811 2.616 -5.099 1.00 84.06 184 SER A C 1
ATOM 1438 O O . SER A 1 184 ? 18.921 2.153 -4.835 1.00 84.06 184 SER A O 1
ATOM 1440 N N . GLY A 1 185 ? 17.291 2.576 -6.330 1.00 79.56 185 GLY A N 1
ATOM 1441 C CA . GLY A 1 185 ? 17.788 1.731 -7.407 1.00 79.56 185 GLY A CA 1
ATOM 1442 C C . GLY A 1 185 ? 17.068 0.385 -7.513 1.00 79.56 185 GLY A C 1
ATOM 1443 O O . GLY A 1 185 ? 17.315 -0.311 -8.496 1.00 79.56 185 GLY A O 1
ATOM 1444 N N . GLU A 1 186 ? 16.198 0.047 -6.558 1.00 80.62 186 GLU A N 1
ATOM 1445 C CA . GLU A 1 186 ? 15.256 -1.072 -6.629 1.00 80.62 186 GLU A CA 1
ATOM 1446 C C . GLU A 1 186 ? 14.009 -0.623 -7.391 1.00 80.62 186 GLU A C 1
ATOM 1448 O O . GLU A 1 186 ? 13.356 0.350 -7.007 1.00 80.62 186 GLU A O 1
ATOM 1453 N N . ASP A 1 187 ? 13.689 -1.310 -8.490 1.00 77.88 187 ASP A N 1
ATOM 1454 C CA . ASP A 1 187 ? 12.680 -0.833 -9.440 1.00 77.88 187 ASP A CA 1
ATOM 1455 C C . ASP A 1 187 ? 11.291 -0.675 -8.793 1.00 77.88 187 ASP A C 1
ATOM 1457 O O . ASP A 1 187 ? 10.604 0.303 -9.082 1.00 77.88 187 ASP A O 1
ATOM 1461 N N . ASP A 1 188 ? 10.892 -1.552 -7.868 1.00 74.62 188 ASP A N 1
ATOM 1462 C CA . ASP A 1 188 ? 9.575 -1.480 -7.218 1.00 74.62 188 ASP A CA 1
ATOM 1463 C C . ASP A 1 188 ? 9.466 -0.313 -6.227 1.00 74.62 188 ASP A C 1
ATOM 1465 O O . ASP A 1 188 ? 8.532 0.491 -6.318 1.00 74.62 188 ASP A O 1
ATOM 1469 N N . ASN A 1 189 ? 10.456 -0.146 -5.344 1.00 83.81 189 ASN A N 1
ATOM 1470 C CA . ASN A 1 189 ? 10.529 0.982 -4.408 1.00 83.81 189 ASN A CA 1
ATOM 1471 C C . ASN A 1 189 ? 10.616 2.319 -5.160 1.00 83.81 189 ASN A C 1
ATOM 1473 O O . ASN A 1 189 ? 9.947 3.300 -4.810 1.00 83.81 189 ASN A O 1
ATOM 1477 N N . ASP A 1 190 ? 11.399 2.352 -6.240 1.00 87.50 190 ASP A N 1
ATOM 1478 C CA . ASP A 1 190 ? 11.543 3.519 -7.101 1.00 87.50 190 ASP A CA 1
ATOM 1479 C C . ASP A 1 190 ? 10.225 3.845 -7.821 1.00 87.50 190 ASP A C 1
ATOM 1481 O O . ASP A 1 190 ? 9.809 5.008 -7.845 1.00 87.50 190 ASP A O 1
ATOM 1485 N N . ASN A 1 191 ? 9.522 2.835 -8.343 1.00 87.12 191 ASN A N 1
ATOM 1486 C CA . ASN A 1 191 ? 8.209 2.992 -8.968 1.00 87.12 191 ASN A CA 1
ATOM 1487 C C . ASN A 1 191 ? 7.163 3.507 -7.971 1.00 87.12 191 ASN A C 1
ATOM 1489 O O . ASN A 1 191 ? 6.389 4.405 -8.311 1.00 87.12 191 ASN A O 1
ATOM 1493 N N . ILE A 1 192 ? 7.157 3.007 -6.733 1.00 90.88 192 ILE A N 1
ATOM 1494 C CA . ILE A 1 192 ? 6.294 3.508 -5.654 1.00 90.88 192 ILE A CA 1
ATOM 1495 C C . ILE A 1 192 ? 6.598 4.982 -5.365 1.00 90.88 192 ILE A C 1
ATOM 1497 O O . ILE A 1 192 ? 5.680 5.804 -5.330 1.00 90.88 192 ILE A O 1
ATOM 1501 N N . CYS A 1 193 ? 7.875 5.350 -5.231 1.00 92.19 193 CYS A N 1
ATOM 1502 C CA . CYS A 1 193 ? 8.290 6.736 -5.004 1.00 92.19 193 CYS A CA 1
ATOM 1503 C C . CYS A 1 193 ? 7.882 7.663 -6.161 1.00 92.19 193 CYS A C 1
ATOM 1505 O O . CYS A 1 193 ? 7.433 8.787 -5.928 1.00 92.19 193 CYS A O 1
ATOM 1507 N N . LEU A 1 194 ? 8.015 7.206 -7.409 1.00 91.56 194 LEU A N 1
ATOM 1508 C CA . LEU A 1 194 ? 7.622 7.959 -8.603 1.00 91.56 194 LEU A CA 1
ATOM 1509 C C . LEU A 1 194 ? 6.098 8.096 -8.730 1.00 91.56 194 LEU A C 1
ATOM 1511 O O . LEU A 1 194 ? 5.613 9.163 -9.109 1.00 91.56 194 LEU A O 1
ATOM 1515 N N . ARG A 1 195 ? 5.331 7.063 -8.367 1.00 91.38 195 ARG A N 1
ATOM 1516 C CA . ARG A 1 195 ? 3.865 7.143 -8.286 1.00 91.38 195 ARG A CA 1
ATOM 1517 C C . ARG A 1 195 ? 3.427 8.108 -7.195 1.00 91.38 195 ARG A C 1
ATOM 1519 O O . ARG A 1 195 ? 2.581 8.959 -7.452 1.00 91.38 195 ARG A O 1
ATOM 1526 N N . TYR A 1 196 ? 4.039 8.028 -6.014 1.00 93.88 196 TYR A N 1
ATOM 1527 C CA . TYR A 1 196 ? 3.759 8.952 -4.921 1.00 93.88 196 TYR A CA 1
ATOM 1528 C C . TYR A 1 196 ? 4.042 10.396 -5.333 1.00 93.88 196 TYR A C 1
ATOM 1530 O O . TYR A 1 196 ? 3.191 11.263 -5.170 1.00 93.88 196 TYR A O 1
ATOM 1538 N N . ARG A 1 197 ? 5.195 10.639 -5.969 1.00 93.00 197 ARG A N 1
ATOM 1539 C CA . ARG A 1 197 ? 5.545 11.932 -6.570 1.00 93.00 197 ARG A CA 1
ATOM 1540 C C . ARG A 1 197 ? 4.426 12.454 -7.481 1.00 93.00 197 ARG A C 1
ATOM 1542 O O . ARG A 1 197 ? 3.980 13.580 -7.284 1.00 93.00 197 ARG A O 1
ATOM 1549 N N . ALA A 1 198 ? 3.964 11.647 -8.437 1.00 88.94 198 ALA A N 1
ATOM 1550 C CA . ALA A 1 198 ? 2.910 12.046 -9.371 1.00 88.94 198 ALA A CA 1
ATOM 1551 C C . ALA A 1 198 ? 1.579 12.355 -8.658 1.00 88.94 198 ALA A C 1
ATOM 1553 O O . ALA A 1 198 ? 0.904 13.324 -9.008 1.00 88.94 198 ALA A O 1
ATOM 1554 N N . ILE A 1 199 ? 1.220 11.582 -7.623 1.00 90.06 199 ILE A N 1
ATOM 1555 C CA . ILE A 1 199 ? 0.045 11.855 -6.780 1.00 90.06 199 ILE A CA 1
ATOM 1556 C C . ILE A 1 199 ? 0.185 13.232 -6.119 1.00 90.06 199 ILE A C 1
ATOM 1558 O O . ILE A 1 199 ? -0.722 14.056 -6.236 1.00 90.06 199 ILE A O 1
ATOM 1562 N N . LEU A 1 200 ? 1.326 13.513 -5.485 1.00 89.38 200 LEU A N 1
ATOM 1563 C CA . LEU A 1 200 ? 1.568 14.785 -4.800 1.00 89.38 200 LEU A CA 1
ATOM 1564 C C . LEU A 1 200 ? 1.519 15.992 -5.748 1.00 89.38 200 LEU A C 1
ATOM 1566 O O . LEU A 1 200 ? 0.929 17.012 -5.389 1.00 89.38 200 LEU A O 1
ATOM 1570 N N . GLU A 1 201 ? 2.095 15.873 -6.948 1.00 87.25 201 GLU A N 1
ATOM 1571 C CA . GLU A 1 201 ? 2.027 16.909 -7.990 1.00 87.25 201 GLU A CA 1
ATOM 1572 C C . GLU A 1 201 ? 0.586 17.134 -8.458 1.00 87.25 201 GLU A C 1
ATOM 1574 O O . GLU A 1 201 ? 0.118 18.271 -8.494 1.00 87.25 201 GLU A O 1
ATOM 1579 N N . SER A 1 202 ? -0.156 16.056 -8.741 1.00 84.94 202 SER A N 1
ATOM 1580 C CA . SER A 1 202 ? -1.546 16.141 -9.218 1.00 84.94 202 SER A CA 1
ATOM 1581 C C . SER A 1 202 ? -2.499 16.802 -8.216 1.00 84.94 202 SER A C 1
ATOM 1583 O O . SER A 1 202 ? -3.505 17.389 -8.608 1.00 84.94 202 SER A O 1
ATOM 1585 N N . LYS A 1 203 ? -2.175 16.715 -6.920 1.00 84.06 203 LYS A N 1
ATOM 1586 C CA . LYS A 1 203 ? -2.935 17.309 -5.813 1.00 84.06 203 LYS A CA 1
ATOM 1587 C C . LYS A 1 203 ? -2.429 18.698 -5.420 1.00 84.06 203 LYS A C 1
ATOM 1589 O O . LYS A 1 203 ? -2.928 19.270 -4.458 1.00 84.06 203 LYS A O 1
ATOM 1594 N N . GLY A 1 204 ? -1.424 19.228 -6.121 1.00 82.88 204 GLY A N 1
ATOM 1595 C CA . GLY A 1 204 ? -0.831 20.528 -5.813 1.00 82.88 204 GLY A CA 1
ATOM 1596 C C . GLY A 1 204 ? -0.113 20.579 -4.461 1.00 82.88 204 GLY A C 1
ATOM 1597 O O . GLY A 1 204 ? 0.150 21.661 -3.950 1.00 82.88 204 GLY A O 1
ATOM 1598 N N . LEU A 1 205 ? 0.236 19.435 -3.865 1.00 83.81 205 LEU A N 1
ATOM 1599 C CA . LEU A 1 205 ? 0.899 19.392 -2.556 1.00 83.81 205 LEU A CA 1
ATOM 1600 C C . LEU A 1 205 ? 2.381 19.761 -2.663 1.00 83.81 205 LEU A C 1
ATOM 1602 O O . LEU A 1 205 ? 2.945 20.376 -1.760 1.00 83.81 205 LEU A O 1
ATOM 1606 N N . TRP A 1 206 ? 3.003 19.399 -3.786 1.00 87.19 206 TRP A N 1
ATOM 1607 C CA . TRP A 1 206 ? 4.420 19.615 -4.057 1.00 87.19 206 TRP A CA 1
ATOM 1608 C C 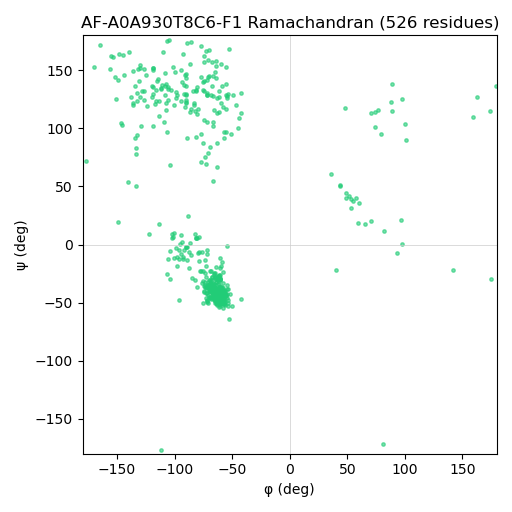. TRP A 1 206 ? 4.642 19.939 -5.529 1.00 87.19 206 TRP A C 1
ATOM 1610 O O . TRP A 1 206 ? 3.977 19.379 -6.397 1.00 87.19 206 TRP A O 1
ATOM 1620 N N . THR A 1 207 ? 5.628 20.786 -5.812 1.00 88.12 207 THR A N 1
ATOM 1621 C CA . THR A 1 207 ? 6.246 20.838 -7.140 1.00 88.12 207 THR A CA 1
ATOM 1622 C C . THR A 1 207 ? 7.444 19.900 -7.133 1.00 88.12 207 THR A C 1
ATOM 1624 O O . THR A 1 207 ? 8.214 19.889 -6.166 1.00 88.12 207 THR A O 1
ATOM 1627 N N . SER A 1 208 ? 7.650 19.110 -8.188 1.00 91.12 208 SER A N 1
ATOM 1628 C CA . SER A 1 208 ? 8.848 18.283 -8.257 1.00 91.12 208 SER A CA 1
ATOM 1629 C C . SER A 1 208 ? 9.412 18.113 -9.666 1.00 91.12 208 SER A C 1
ATOM 1631 O O . SER A 1 208 ? 8.774 18.401 -10.671 1.00 91.12 208 SER A O 1
ATOM 1633 N N . LYS A 1 209 ? 10.671 17.684 -9.743 1.00 92.25 209 LYS A N 1
ATOM 1634 C CA . LYS A 1 209 ? 11.363 17.388 -11.000 1.00 92.25 209 LYS A CA 1
ATOM 1635 C C . LYS A 1 209 ? 12.127 16.085 -10.858 1.00 92.25 209 LYS A C 1
ATOM 1637 O O . LYS A 1 209 ? 13.003 15.974 -9.998 1.00 92.25 209 LYS A O 1
ATOM 1642 N N . TYR A 1 210 ? 11.817 15.115 -11.712 1.00 93.50 210 TYR A N 1
ATOM 1643 C CA . TYR A 1 210 ? 12.587 13.881 -11.810 1.00 93.50 210 TYR A CA 1
ATOM 1644 C C . TYR A 1 210 ? 13.712 14.035 -12.832 1.00 93.50 210 TYR A C 1
ATOM 1646 O O . TYR A 1 210 ? 13.486 14.388 -13.985 1.00 93.50 210 TYR A O 1
ATOM 1654 N N . ILE A 1 211 ? 14.939 13.772 -12.395 1.00 92.19 211 ILE A N 1
ATOM 1655 C CA . ILE A 1 211 ? 16.142 13.791 -13.221 1.00 92.19 211 ILE A CA 1
ATOM 1656 C C . ILE A 1 211 ? 16.550 12.338 -13.435 1.00 92.19 211 ILE A C 1
ATOM 1658 O O . ILE A 1 211 ? 17.196 11.724 -12.581 1.00 92.19 211 ILE A O 1
ATOM 1662 N N . LYS A 1 212 ? 16.133 11.783 -14.578 1.00 87.31 212 LYS A N 1
ATOM 1663 C CA . LYS A 1 212 ? 16.291 10.360 -14.911 1.00 87.31 212 LYS A CA 1
ATOM 1664 C C . LYS A 1 212 ? 17.753 9.908 -14.900 1.00 87.31 212 LYS A C 1
ATOM 1666 O O . LYS A 1 212 ? 18.054 8.861 -14.337 1.00 87.31 212 LYS A O 1
ATOM 1671 N N . SER A 1 213 ? 18.660 10.719 -15.448 1.00 87.81 213 SER A N 1
ATOM 1672 C CA . SER A 1 213 ? 20.104 10.435 -15.486 1.00 87.81 213 SER A CA 1
ATOM 1673 C C . SER A 1 213 ? 20.733 10.288 -14.097 1.00 87.81 213 SER A C 1
ATOM 1675 O O . SER A 1 213 ? 21.682 9.531 -13.927 1.00 87.81 213 SER A O 1
ATOM 1677 N N . GLU A 1 214 ? 20.190 10.978 -13.094 1.00 89.19 214 GLU A N 1
ATOM 1678 C CA . GLU A 1 214 ? 20.691 10.960 -11.717 1.00 89.19 214 GLU A CA 1
ATOM 1679 C C . GLU A 1 214 ? 19.897 10.013 -10.803 1.00 89.19 214 GLU A C 1
ATOM 1681 O O . GLU A 1 214 ? 20.229 9.903 -9.619 1.00 89.19 214 GLU A O 1
ATOM 1686 N N . LYS A 1 215 ? 18.829 9.375 -11.315 1.00 91.12 215 LYS A N 1
ATOM 1687 C CA . LYS A 1 215 ? 17.806 8.670 -10.520 1.00 91.12 215 LYS A CA 1
ATOM 1688 C C . LYS A 1 215 ? 17.395 9.486 -9.284 1.00 91.12 215 LYS A C 1
ATOM 1690 O O . LYS A 1 215 ? 17.432 9.022 -8.144 1.00 91.12 215 LYS A O 1
ATOM 1695 N N . ARG A 1 216 ? 17.063 10.760 -9.503 1.00 94.12 216 ARG A N 1
ATOM 1696 C CA . ARG A 1 216 ? 16.893 11.738 -8.424 1.00 94.12 216 ARG A CA 1
ATOM 1697 C C . ARG A 1 216 ? 15.640 12.567 -8.620 1.00 94.12 216 ARG A C 1
ATOM 1699 O O . ARG A 1 216 ? 15.386 13.062 -9.712 1.00 94.12 216 ARG A O 1
ATOM 1706 N N . ILE A 1 217 ? 14.891 12.765 -7.544 1.00 94.06 217 ILE A N 1
ATOM 1707 C CA . ILE A 1 217 ? 13.740 13.661 -7.502 1.00 94.06 217 ILE A CA 1
ATOM 1708 C C . ILE A 1 217 ? 14.141 14.915 -6.723 1.00 94.06 217 ILE A C 1
ATOM 1710 O O . ILE A 1 217 ? 14.778 14.837 -5.668 1.00 94.06 217 ILE A O 1
ATOM 1714 N N . ARG A 1 218 ? 13.810 16.088 -7.255 1.00 92.56 218 ARG A N 1
ATOM 1715 C CA . ARG A 1 218 ? 13.903 17.367 -6.546 1.00 92.56 218 ARG A CA 1
ATOM 1716 C C . ARG A 1 218 ? 12.496 17.805 -6.187 1.00 92.56 218 ARG A C 1
ATOM 1718 O O . ARG A 1 218 ? 11.665 17.894 -7.080 1.00 92.56 218 ARG A O 1
ATOM 1725 N N . PHE A 1 219 ? 12.247 18.048 -4.910 1.00 91.62 219 PHE A N 1
ATOM 1726 C CA . PHE A 1 219 ? 10.961 18.464 -4.371 1.00 91.62 219 PHE A CA 1
ATOM 1727 C C . PHE A 1 219 ? 11.049 19.900 -3.879 1.00 91.62 219 PHE A C 1
ATOM 1729 O O . PHE A 1 219 ? 12.008 20.262 -3.200 1.00 91.62 219 PHE A O 1
ATOM 1736 N N . GLN A 1 220 ? 10.021 20.682 -4.177 1.00 87.31 220 GLN A N 1
ATOM 1737 C CA . GLN A 1 220 ? 9.812 22.022 -3.660 1.00 87.31 220 GLN A CA 1
ATOM 1738 C C . GLN A 1 220 ? 8.435 22.061 -2.982 1.00 87.31 220 GLN A C 1
ATOM 1740 O O . GLN A 1 220 ? 7.431 21.795 -3.653 1.00 87.31 220 GLN A O 1
ATOM 1745 N N . PRO A 1 221 ? 8.359 22.350 -1.671 1.00 77.62 221 PRO A N 1
ATOM 1746 C CA . PRO A 1 221 ? 7.077 22.445 -0.993 1.00 77.62 221 PRO A CA 1
ATOM 1747 C C . PRO A 1 221 ? 6.334 23.693 -1.467 1.00 77.62 221 PRO A C 1
ATOM 1749 O O . PRO A 1 221 ? 6.944 24.750 -1.653 1.00 77.62 221 PRO A O 1
ATOM 1752 N N . HIS A 1 222 ? 5.009 23.604 -1.562 1.00 75.56 222 HIS A N 1
ATOM 1753 C CA . HIS A 1 222 ? 4.153 24.789 -1.552 1.00 75.56 222 HIS A CA 1
ATOM 1754 C C . HIS A 1 222 ? 4.046 25.293 -0.104 1.00 75.56 222 HIS A C 1
ATOM 1756 O O . HIS A 1 222 ? 3.048 25.108 0.591 1.00 75.56 222 HIS A O 1
ATOM 1762 N N . SER A 1 223 ? 5.151 25.846 0.400 1.00 58.19 223 SER A N 1
ATOM 1763 C CA . SER A 1 223 ? 5.277 26.331 1.774 1.00 58.19 223 SER A CA 1
ATOM 1764 C C . SER A 1 223 ? 4.306 27.488 2.020 1.00 58.19 223 SER A C 1
ATOM 1766 O O . SER A 1 223 ? 4.465 28.557 1.437 1.00 58.19 223 SER A O 1
ATOM 1768 N N . GLY A 1 224 ? 3.305 27.264 2.876 1.00 62.00 224 GLY A N 1
ATOM 1769 C CA . GLY A 1 224 ? 2.286 28.257 3.242 1.00 62.00 224 GLY A CA 1
ATOM 1770 C C . GLY A 1 224 ? 0.882 27.674 3.411 1.00 62.00 224 GLY A C 1
ATOM 1771 O O . GLY A 1 224 ? 0.077 28.251 4.135 1.00 62.00 224 GLY A O 1
ATOM 1772 N N . ASP A 1 225 ? 0.603 26.514 2.810 1.00 72.50 225 ASP A N 1
ATOM 1773 C CA . ASP A 1 225 ? -0.695 25.850 2.945 1.00 72.50 225 ASP A CA 1
ATOM 1774 C C . ASP A 1 225 ? -0.770 25.033 4.250 1.00 72.50 225 ASP A C 1
ATOM 1776 O O . ASP A 1 225 ? -0.046 24.050 4.453 1.00 72.50 225 ASP A O 1
ATOM 1780 N N . THR A 1 226 ? -1.662 25.445 5.153 1.00 77.25 226 THR A N 1
ATOM 1781 C CA . THR A 1 226 ? -1.934 24.765 6.428 1.00 77.25 226 THR A CA 1
ATOM 1782 C C . THR A 1 226 ? -2.435 23.337 6.226 1.00 77.25 226 THR A C 1
ATOM 1784 O O . THR A 1 226 ? -2.148 22.475 7.056 1.00 77.25 226 THR A O 1
ATOM 1787 N N . LYS A 1 227 ? -3.110 23.055 5.107 1.00 79.25 227 LYS A N 1
ATOM 1788 C CA . LYS A 1 227 ? -3.579 21.718 4.734 1.00 79.25 227 LYS A CA 1
ATOM 1789 C C . LYS A 1 227 ? -2.417 20.789 4.393 1.00 79.25 227 LYS A C 1
ATOM 1791 O O . LYS A 1 227 ? -2.380 19.659 4.877 1.00 79.25 227 LYS A O 1
ATOM 1796 N N . VAL A 1 228 ? -1.446 21.273 3.612 1.00 81.81 228 VAL A N 1
ATOM 1797 C CA . VAL A 1 228 ? -0.215 20.528 3.294 1.00 81.81 228 VAL A CA 1
ATOM 1798 C C . VAL A 1 228 ? 0.543 20.233 4.583 1.00 81.81 228 VAL A C 1
ATOM 1800 O O . VAL A 1 228 ? 0.911 19.087 4.834 1.00 81.81 228 VAL A O 1
ATOM 1803 N N . ARG A 1 229 ? 0.725 21.247 5.436 1.00 84.31 229 ARG A N 1
ATOM 1804 C CA . ARG A 1 229 ? 1.416 21.074 6.716 1.00 84.31 229 ARG A CA 1
ATOM 1805 C C . ARG A 1 229 ? 0.736 20.021 7.594 1.00 84.31 229 ARG A C 1
ATOM 1807 O O . ARG A 1 229 ? 1.387 19.047 7.963 1.00 84.31 229 ARG A O 1
ATOM 1814 N N . GLY A 1 230 ? -0.565 20.168 7.850 1.00 86.19 230 GLY A N 1
ATOM 1815 C CA . GLY A 1 230 ? -1.320 19.239 8.693 1.00 86.19 230 GLY A CA 1
ATOM 1816 C C . GLY A 1 230 ? -1.302 17.801 8.167 1.00 86.19 230 GLY A C 1
ATOM 1817 O O . GLY A 1 230 ? -1.160 16.861 8.946 1.00 86.19 230 GLY A O 1
ATOM 1818 N N . PHE A 1 231 ? -1.354 17.616 6.842 1.00 89.56 231 PHE A N 1
ATOM 1819 C CA . PHE A 1 231 ? -1.248 16.289 6.237 1.00 89.56 231 PHE A CA 1
ATOM 1820 C C . PHE A 1 231 ? 0.085 15.612 6.573 1.00 89.56 231 PHE A C 1
ATOM 1822 O O . PHE A 1 231 ? 0.083 14.499 7.093 1.00 89.56 231 PHE A O 1
ATOM 1829 N N . PHE A 1 232 ? 1.221 16.273 6.323 1.00 89.44 232 PHE A N 1
ATOM 1830 C CA . PHE A 1 232 ? 2.549 15.674 6.514 1.00 89.44 232 PHE A CA 1
ATOM 1831 C C . PHE A 1 232 ? 3.012 15.626 7.979 1.00 89.44 232 PHE A C 1
ATOM 1833 O O . PHE A 1 232 ? 3.850 14.784 8.317 1.00 89.44 232 PHE A O 1
ATOM 1840 N N . GLU A 1 233 ? 2.476 16.474 8.859 1.00 87.00 233 GLU A N 1
ATOM 1841 C CA . GLU A 1 233 ? 2.804 16.466 10.292 1.00 87.00 233 GLU A CA 1
ATOM 1842 C C . GLU A 1 233 ? 2.156 15.309 11.063 1.00 87.00 233 GLU A C 1
ATOM 1844 O O . GLU A 1 233 ? 2.706 14.877 12.077 1.00 87.00 233 GLU A O 1
ATOM 1849 N N . GLY A 1 234 ? 1.068 14.727 10.560 1.00 88.69 234 GLY A N 1
ATOM 1850 C CA . GLY A 1 234 ? 0.393 13.614 11.236 1.00 88.69 234 GLY A CA 1
ATOM 1851 C C . GLY A 1 234 ? -0.905 13.163 10.582 1.00 88.69 234 GLY A C 1
ATOM 1852 O O . GLY A 1 234 ? -1.198 11.968 10.586 1.00 88.69 234 GLY A O 1
ATOM 1853 N N . GLY A 1 235 ? -1.615 14.086 9.927 1.00 91.06 235 GLY A N 1
ATOM 1854 C CA . GLY A 1 235 ? -2.974 13.852 9.444 1.00 91.06 235 GLY A CA 1
ATOM 1855 C C . GLY A 1 235 ? -3.115 12.720 8.425 1.00 91.06 235 GLY A C 1
ATOM 1856 O O . GLY A 1 235 ? -4.169 12.094 8.348 1.00 91.06 235 GLY A O 1
ATOM 1857 N N . TRP A 1 236 ? -2.072 12.412 7.647 1.00 94.12 236 TRP A N 1
ATOM 1858 C CA . TRP A 1 236 ? -2.103 11.252 6.752 1.00 94.12 236 TRP A CA 1
ATOM 1859 C C . TRP A 1 236 ? -2.220 9.932 7.529 1.00 94.12 236 TRP A C 1
ATOM 1861 O O . TRP A 1 236 ? -2.973 9.049 7.124 1.00 94.12 236 TRP A O 1
ATOM 1871 N N . LEU A 1 237 ? -1.507 9.800 8.653 1.00 94.75 237 LEU A N 1
ATOM 1872 C CA . LEU A 1 237 ? -1.484 8.567 9.431 1.00 94.75 237 LEU A CA 1
ATOM 1873 C C . LEU A 1 237 ? -2.792 8.414 10.204 1.00 94.75 237 LEU A C 1
ATOM 1875 O O . LEU A 1 237 ? -3.358 7.331 10.210 1.00 94.75 237 LEU A O 1
ATOM 1879 N N . GLU A 1 238 ? -3.320 9.498 10.774 1.00 93.88 238 GLU A N 1
ATOM 1880 C CA . GLU A 1 238 ? -4.644 9.518 11.418 1.00 93.88 238 GLU A CA 1
ATOM 1881 C C . GLU A 1 238 ? -5.731 8.999 10.466 1.00 93.88 238 GLU A C 1
ATOM 1883 O O . GLU A 1 238 ? -6.461 8.062 10.793 1.00 93.88 238 GLU A O 1
ATOM 1888 N N . LYS A 1 239 ? -5.777 9.541 9.239 1.00 92.81 239 LYS A N 1
ATOM 1889 C CA . LYS A 1 239 ? -6.705 9.098 8.188 1.00 92.81 239 LYS A CA 1
ATOM 1890 C C . LYS A 1 239 ? -6.504 7.633 7.816 1.00 92.81 239 LYS A C 1
ATOM 1892 O O . LYS A 1 239 ? -7.485 6.910 7.665 1.00 92.81 239 LYS A O 1
ATOM 1897 N N . PHE A 1 240 ? -5.253 7.200 7.664 1.00 95.06 240 PHE A N 1
ATOM 1898 C CA . PHE A 1 240 ? -4.931 5.818 7.317 1.00 95.06 240 PHE A CA 1
ATOM 1899 C C . PHE A 1 240 ? -5.367 4.832 8.406 1.00 95.06 240 PHE A C 1
ATOM 1901 O O . PHE A 1 240 ? -5.976 3.811 8.101 1.00 95.06 240 PHE A O 1
ATOM 1908 N N . ILE A 1 241 ? -5.119 5.153 9.676 1.00 95.25 241 ILE A N 1
ATOM 1909 C CA . ILE A 1 241 ? -5.522 4.318 10.811 1.00 95.25 241 ILE A CA 1
ATOM 1910 C C . ILE A 1 241 ? -7.042 4.220 10.904 1.00 95.25 241 ILE A C 1
ATOM 1912 O O . ILE A 1 241 ? -7.569 3.113 10.998 1.00 95.25 241 ILE A O 1
ATOM 1916 N N . VAL A 1 242 ? -7.761 5.340 10.792 1.00 93.88 242 VAL A N 1
ATOM 1917 C CA . VAL A 1 242 ? -9.231 5.320 10.754 1.00 93.88 242 VAL A CA 1
ATOM 1918 C C . VAL A 1 242 ? -9.734 4.471 9.586 1.00 93.88 242 VAL A C 1
ATOM 1920 O O . VAL A 1 242 ? -10.620 3.645 9.790 1.00 93.88 242 VAL A O 1
ATOM 1923 N N . TYR A 1 243 ? -9.144 4.616 8.393 1.00 92.88 243 TYR A N 1
ATOM 1924 C CA . TYR A 1 243 ? -9.470 3.786 7.231 1.00 92.88 243 TYR A CA 1
ATOM 1925 C C . TYR A 1 243 ? -9.289 2.292 7.522 1.00 92.88 243 TYR A C 1
ATOM 1927 O O . TYR A 1 243 ? -10.236 1.535 7.333 1.00 92.88 243 TYR A O 1
ATOM 1935 N N . LYS A 1 244 ? -8.124 1.871 8.032 1.00 93.88 244 LYS A N 1
ATOM 1936 C CA . LYS A 1 244 ? -7.840 0.455 8.317 1.00 93.88 244 LYS A CA 1
ATOM 1937 C C . LYS A 1 244 ? -8.795 -0.131 9.359 1.00 93.88 244 LYS A C 1
ATOM 1939 O O . LYS A 1 244 ? -9.205 -1.278 9.223 1.00 93.88 244 LYS A O 1
ATOM 1944 N N . VAL A 1 245 ? -9.180 0.646 10.375 1.00 94.25 245 VAL A N 1
ATOM 1945 C CA . VAL A 1 245 ? -10.163 0.205 11.381 1.00 94.25 245 VAL A CA 1
ATOM 1946 C C . VAL A 1 245 ? -11.558 0.081 10.770 1.00 94.25 245 VAL A C 1
ATOM 1948 O O . VAL A 1 245 ? -12.225 -0.924 10.991 1.00 94.25 245 VAL A O 1
ATOM 1951 N N . CYS A 1 246 ? -12.002 1.068 9.988 1.00 91.38 246 CYS A N 1
ATOM 1952 C CA . CYS A 1 246 ? -13.312 1.013 9.333 1.00 91.38 246 CYS A CA 1
ATOM 1953 C C . CYS A 1 246 ? -13.400 -0.156 8.343 1.00 91.38 246 CYS A C 1
ATOM 1955 O O . CYS A 1 246 ? -14.411 -0.857 8.321 1.00 91.38 246 CYS A O 1
ATOM 1957 N N . ASP A 1 247 ? -12.340 -0.383 7.563 1.00 89.69 247 ASP A N 1
ATOM 1958 C CA . ASP A 1 247 ? -12.225 -1.496 6.617 1.00 89.69 247 ASP A CA 1
ATOM 1959 C C . ASP A 1 247 ? -12.341 -2.839 7.345 1.00 89.69 247 ASP A C 1
ATOM 1961 O O . ASP A 1 247 ? -13.230 -3.631 7.037 1.00 89.69 247 ASP A O 1
ATOM 1965 N N . LEU A 1 248 ? -11.550 -3.031 8.407 1.00 91.12 248 LEU A N 1
ATOM 1966 C CA . LEU A 1 248 ? -11.607 -4.218 9.261 1.00 91.12 248 LEU A CA 1
ATOM 1967 C C . LEU A 1 248 ? -13.022 -4.482 9.799 1.00 91.12 248 LEU A C 1
ATOM 1969 O O . LEU A 1 248 ? -13.559 -5.578 9.665 1.00 91.12 248 LEU A O 1
ATOM 1973 N N . LEU A 1 249 ? -13.646 -3.479 10.418 1.00 91.25 249 LEU A N 1
ATOM 1974 C CA . LEU A 1 249 ? -14.964 -3.642 11.034 1.00 91.25 249 LEU A CA 1
ATOM 1975 C C . LEU A 1 249 ? -16.045 -3.937 9.990 1.00 91.25 249 LEU A C 1
ATOM 1977 O O . LEU A 1 249 ? -16.919 -4.769 10.229 1.00 91.25 249 LEU A O 1
ATOM 1981 N N . THR A 1 250 ? -15.958 -3.299 8.821 1.00 88.81 250 THR A N 1
ATOM 1982 C CA . THR A 1 250 ? -16.894 -3.509 7.711 1.00 88.81 250 THR A CA 1
ATOM 1983 C C . THR A 1 250 ? -16.770 -4.916 7.137 1.00 88.81 250 THR A C 1
ATOM 1985 O O . THR A 1 250 ? -17.787 -5.577 6.944 1.00 88.81 250 THR A O 1
ATOM 1988 N N . GLN A 1 251 ? -15.546 -5.418 6.939 1.00 86.75 251 GLN A N 1
ATOM 1989 C CA . GLN A 1 251 ? -15.296 -6.792 6.478 1.00 86.75 251 GLN A CA 1
ATOM 1990 C C . GLN A 1 251 ? -15.913 -7.842 7.414 1.00 86.75 251 GLN A C 1
ATOM 1992 O O . GLN A 1 251 ? -16.391 -8.881 6.959 1.00 86.75 251 GLN A O 1
ATOM 1997 N N . HIS A 1 252 ? -15.964 -7.551 8.715 1.00 86.50 252 HIS A N 1
ATOM 1998 C CA . HIS A 1 252 ? -16.573 -8.419 9.723 1.00 86.50 252 HIS A CA 1
ATOM 1999 C C . HIS A 1 252 ? -18.037 -8.079 10.051 1.00 86.50 252 HIS A C 1
ATOM 2001 O O . HIS A 1 252 ? -18.600 -8.665 10.975 1.00 86.50 252 HIS A O 1
ATOM 2007 N N . ASN A 1 253 ? -18.677 -7.175 9.299 1.00 88.12 253 ASN A N 1
ATOM 2008 C CA . ASN A 1 253 ? -20.051 -6.708 9.530 1.00 88.12 253 ASN A CA 1
ATOM 2009 C C . ASN A 1 253 ? -20.305 -6.198 10.962 1.00 88.12 253 ASN A C 1
ATOM 2011 O O . ASN A 1 253 ? -21.413 -6.312 11.492 1.00 88.12 253 ASN A O 1
ATOM 2015 N N . ILE A 1 254 ? -19.284 -5.631 11.604 1.00 89.25 254 ILE A N 1
ATOM 2016 C CA . ILE A 1 254 ? -19.417 -5.028 12.926 1.00 89.25 254 ILE A CA 1
ATOM 2017 C C . ILE A 1 254 ? -19.991 -3.626 12.765 1.00 89.25 254 ILE A C 1
ATOM 2019 O O . ILE A 1 254 ? -19.532 -2.835 11.945 1.00 89.25 254 ILE A O 1
ATOM 2023 N N . THR A 1 255 ? -20.995 -3.300 13.576 1.00 89.81 255 THR A N 1
ATOM 2024 C CA . THR A 1 255 ? -21.523 -1.936 13.643 1.00 89.81 255 THR A CA 1
ATOM 2025 C C . THR A 1 255 ? -20.642 -1.085 14.545 1.00 89.81 255 THR A C 1
ATOM 2027 O O . THR A 1 255 ? -20.339 -1.463 15.676 1.00 89.81 255 THR A O 1
ATOM 2030 N N . PHE A 1 256 ? -20.279 0.098 14.068 1.00 92.88 256 PHE A N 1
ATOM 2031 C CA . PHE A 1 256 ? -19.474 1.047 14.822 1.00 92.88 256 PHE A CA 1
ATOM 2032 C C . PHE A 1 256 ? -19.977 2.472 14.617 1.00 92.88 256 PHE A C 1
ATOM 2034 O O . PHE A 1 256 ? -20.770 2.733 13.725 1.00 92.88 256 PHE A O 1
ATOM 2041 N N . GLU A 1 257 ? -19.531 3.391 15.463 1.00 93.81 257 GLU A N 1
ATOM 2042 C CA . GLU A 1 257 ? -19.563 4.834 15.221 1.00 93.81 257 GLU A CA 1
ATOM 2043 C C . GLU A 1 257 ? -18.166 5.383 15.514 1.00 93.81 257 GLU A C 1
ATOM 2045 O O . GLU A 1 257 ? -17.428 4.790 16.303 1.00 93.81 257 GLU A O 1
ATOM 2050 N N . TYR A 1 258 ? -17.774 6.504 14.913 1.00 93.75 258 TYR A N 1
ATOM 2051 C CA . TYR A 1 258 ? -16.450 7.072 15.164 1.00 93.75 258 TYR A CA 1
ATOM 2052 C C . TYR A 1 258 ? -16.389 8.583 14.953 1.00 93.75 258 TYR A C 1
ATOM 2054 O O . TYR A 1 258 ? -17.236 9.174 14.277 1.00 93.75 258 TYR A O 1
ATOM 2062 N N . LEU A 1 259 ? -15.353 9.189 15.532 1.00 92.25 259 LEU A N 1
ATOM 2063 C CA . LEU A 1 259 ? -14.948 10.581 15.368 1.00 92.25 259 LEU A CA 1
ATOM 2064 C C . LEU A 1 259 ? -13.448 10.640 15.059 1.00 92.25 259 LEU A C 1
ATOM 2066 O O . LEU A 1 259 ? -12.663 9.911 15.669 1.00 92.25 259 LEU A O 1
ATOM 2070 N N . ILE A 1 260 ? -13.055 11.541 14.156 1.00 90.69 260 ILE A N 1
ATOM 2071 C CA . ILE A 1 260 ? -11.649 11.857 13.860 1.00 90.69 260 ILE A CA 1
ATOM 2072 C C . ILE A 1 260 ? -11.334 13.278 14.332 1.00 90.69 260 ILE A C 1
ATOM 2074 O O . ILE A 1 260 ? -12.127 14.201 14.121 1.00 90.69 260 ILE A O 1
ATOM 2078 N N . ASN A 1 261 ? -10.204 13.441 15.015 1.00 90.06 261 ASN A N 1
ATOM 2079 C CA . ASN A 1 261 ? -9.750 14.692 15.621 1.00 90.06 261 ASN A CA 1
ATOM 2080 C C . ASN A 1 261 ? -10.817 15.420 16.483 1.00 90.06 261 ASN A C 1
ATOM 2082 O O . ASN A 1 261 ? -10.946 16.652 16.391 1.00 90.06 261 ASN A O 1
ATOM 2086 N N . PRO A 1 262 ? -11.653 14.721 17.299 1.00 90.62 262 PRO A N 1
ATOM 2087 C CA . PRO A 1 262 ? -12.623 15.409 18.136 1.00 90.62 262 PRO A CA 1
ATOM 2088 C C . PRO A 1 262 ? -11.930 16.223 19.229 1.00 90.62 262 PRO A C 1
ATOM 2090 O O . PRO A 1 262 ? -11.038 15.752 19.936 1.00 90.62 262 PRO A O 1
ATOM 2093 N N . HIS A 1 263 ? -12.428 17.441 19.418 1.00 89.69 263 HIS A N 1
ATOM 2094 C CA . HIS A 1 263 ? -12.095 18.261 20.571 1.00 89.69 263 HIS A CA 1
ATOM 2095 C C . HIS A 1 263 ? -13.101 17.982 21.681 1.00 89.69 263 HIS A C 1
ATOM 2097 O O . HIS A 1 263 ? -14.305 18.164 21.490 1.00 89.69 263 HIS A O 1
ATOM 2103 N N . ILE A 1 264 ? -12.608 17.560 22.840 1.00 89.00 264 ILE A N 1
ATOM 2104 C CA . ILE A 1 264 ? -13.426 17.244 24.007 1.00 89.00 264 ILE A CA 1
ATOM 2105 C C . ILE A 1 264 ? -13.077 18.138 25.192 1.00 89.00 264 ILE A C 1
ATOM 2107 O O . ILE A 1 264 ? -11.936 18.578 25.352 1.00 89.00 264 ILE A O 1
ATOM 2111 N N . ASN A 1 265 ? -14.053 18.362 26.059 1.00 89.06 265 ASN A N 1
ATOM 2112 C CA . ASN A 1 265 ? -13.855 18.895 27.399 1.00 89.06 265 ASN A CA 1
ATOM 2113 C C . ASN A 1 265 ? -14.519 17.969 28.421 1.00 89.06 265 ASN A C 1
ATOM 2115 O O . ASN A 1 265 ? -15.491 17.267 28.139 1.00 89.06 265 ASN A O 1
ATOM 2119 N N . TYR A 1 266 ? -13.960 17.953 29.623 1.00 86.25 266 TYR A N 1
ATOM 2120 C CA . TYR A 1 266 ? -14.538 17.223 30.743 1.00 86.25 266 TYR A CA 1
ATOM 2121 C C . TYR A 1 266 ? -15.427 18.177 31.533 1.00 86.25 266 TYR A C 1
ATOM 2123 O O . TYR A 1 266 ? -15.037 19.321 31.755 1.00 86.25 266 TYR A O 1
ATOM 2131 N N . SER A 1 267 ? -16.587 17.718 32.008 1.00 83.44 267 SER A N 1
ATOM 2132 C CA . SER A 1 267 ? -17.561 18.587 32.692 1.00 83.44 267 SER A CA 1
ATOM 2133 C C . SER A 1 267 ? -17.021 19.268 33.961 1.00 83.44 267 SER A C 1
ATOM 2135 O O . SER A 1 267 ? -17.616 20.207 34.468 1.00 83.44 267 SER A O 1
ATOM 2137 N N . PHE A 1 268 ? -15.925 18.761 34.530 1.00 81.19 268 PHE A N 1
ATOM 2138 C CA . PHE A 1 268 ? -15.264 19.315 35.716 1.00 81.19 268 PHE A CA 1
ATOM 2139 C C . PHE A 1 268 ? -14.083 20.249 35.377 1.00 81.19 268 PHE A C 1
ATOM 2141 O O . PHE A 1 268 ? -13.499 20.841 36.277 1.00 81.19 268 PHE A O 1
ATOM 2148 N N . GLU A 1 269 ? -13.727 20.383 34.094 1.00 80.69 269 GLU A N 1
ATOM 2149 C CA . GLU A 1 269 ? -12.618 21.196 33.565 1.00 80.69 269 GLU A CA 1
ATOM 2150 C C . GLU A 1 269 ? -13.057 21.895 32.255 1.00 80.69 269 GLU A C 1
ATOM 2152 O O . GLU A 1 269 ? -12.407 21.771 31.219 1.00 80.69 269 GLU A O 1
ATOM 2157 N N . GLU A 1 270 ? -14.177 22.631 32.266 1.00 71.69 270 GLU A N 1
ATOM 2158 C CA . GLU A 1 270 ? -14.759 23.210 31.037 1.00 71.69 270 GLU A CA 1
ATOM 2159 C C . GLU A 1 270 ? -13.837 24.197 30.299 1.00 71.69 270 GLU A C 1
ATOM 2161 O O . GLU A 1 270 ? -13.942 24.347 29.082 1.00 71.69 270 GLU A O 1
ATOM 2166 N N . SER A 1 271 ? -12.910 24.848 31.008 1.00 76.88 271 SER A N 1
ATOM 2167 C CA . SER A 1 271 ? -11.953 25.799 30.430 1.00 76.88 271 SER A CA 1
ATOM 2168 C C . SER A 1 271 ? -10.800 25.135 29.670 1.00 76.88 271 SER A C 1
ATOM 2170 O O . SER A 1 271 ? -10.006 25.837 29.037 1.00 76.88 271 SER A O 1
ATOM 2172 N N . LYS A 1 272 ? -10.689 23.800 29.718 1.00 81.94 272 LYS A N 1
ATOM 2173 C CA . LYS A 1 272 ? -9.610 23.046 29.081 1.00 81.94 272 LYS A CA 1
ATOM 2174 C C . LYS A 1 272 ? -10.151 22.081 28.035 1.00 81.94 272 LYS A C 1
ATOM 2176 O O . LYS A 1 272 ? -11.019 21.252 28.301 1.00 81.94 272 LYS A O 1
ATOM 2181 N N . TYR A 1 273 ? -9.555 22.155 26.851 1.00 80.56 273 TYR A N 1
ATOM 2182 C CA . TYR A 1 273 ? -9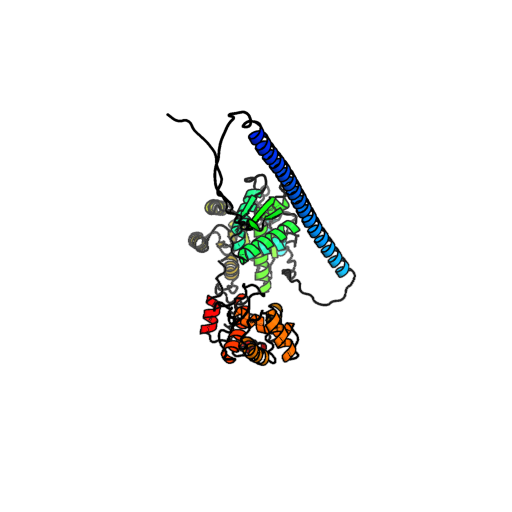.879 21.284 25.732 1.00 80.56 273 TYR A CA 1
ATOM 2183 C C . TYR A 1 273 ? -8.757 20.288 25.486 1.00 80.56 273 TYR A C 1
ATOM 2185 O O . TYR A 1 273 ? -7.577 20.582 25.692 1.00 80.56 273 TYR A O 1
ATOM 2193 N N . TYR A 1 274 ? -9.153 19.113 25.024 1.00 84.88 274 TYR A N 1
ATOM 2194 C CA . TYR A 1 274 ? -8.264 18.034 24.649 1.00 84.88 274 TYR A CA 1
ATOM 2195 C C . TYR A 1 274 ? -8.633 17.559 23.251 1.00 84.88 274 TYR A C 1
ATOM 2197 O O . TYR A 1 274 ? -9.800 17.299 22.976 1.00 84.88 274 TYR A O 1
ATOM 2205 N N . GLU A 1 275 ? -7.636 17.423 22.391 1.00 86.44 275 GLU A N 1
ATOM 2206 C CA . GLU A 1 275 ? -7.781 16.765 21.097 1.00 86.44 275 GLU A CA 1
ATOM 2207 C C . GLU A 1 275 ? -7.482 15.269 21.258 1.00 86.44 275 GLU A C 1
ATOM 2209 O O . GLU A 1 275 ? -6.561 14.881 21.992 1.00 86.44 275 GLU A O 1
ATOM 2214 N N . LEU A 1 276 ? -8.306 14.432 20.631 1.00 89.56 276 LEU A N 1
ATOM 2215 C CA . LEU A 1 276 ? -8.066 12.999 20.460 1.00 89.56 276 LEU A CA 1
ATOM 2216 C C . LEU A 1 276 ? -7.878 12.732 18.972 1.00 89.56 276 LEU A C 1
ATOM 2218 O O . LEU A 1 276 ? -8.623 13.308 18.195 1.00 89.56 276 LEU A O 1
ATOM 2222 N N . ASP A 1 277 ? -6.978 11.832 18.588 1.00 90.88 277 ASP A N 1
ATOM 2223 C CA . ASP A 1 277 ? -6.700 11.595 17.164 1.00 90.88 277 ASP A CA 1
ATOM 2224 C C . ASP A 1 277 ? -7.839 10.783 16.503 1.00 90.88 277 ASP A C 1
ATOM 2226 O O . ASP A 1 277 ? -8.433 11.198 15.507 1.00 90.88 277 ASP A O 1
ATOM 2230 N N . ALA A 1 278 ? -8.249 9.656 17.097 1.00 93.12 278 ALA A N 1
ATOM 2231 C CA . ALA A 1 278 ? -9.467 8.956 16.683 1.00 93.12 278 ALA A CA 1
ATOM 2232 C C . ALA A 1 278 ? -10.156 8.214 17.833 1.00 93.12 278 ALA A C 1
ATOM 2234 O O . ALA A 1 278 ? -9.514 7.593 18.684 1.00 93.12 278 ALA A O 1
ATOM 2235 N N . LEU A 1 279 ? -11.488 8.250 17.840 1.00 94.25 279 LEU A N 1
ATOM 2236 C CA . LEU A 1 279 ? -12.317 7.600 18.851 1.00 94.25 279 LEU A CA 1
ATOM 2237 C C . LEU A 1 279 ? -13.439 6.812 18.181 1.00 94.25 279 LEU A C 1
ATOM 2239 O O . LEU A 1 279 ? -14.170 7.359 17.361 1.00 94.25 279 LEU A O 1
ATOM 2243 N N . PHE A 1 280 ? -13.596 5.552 18.572 1.00 95.12 280 PHE A N 1
ATOM 2244 C CA . PHE A 1 280 ? -14.618 4.642 18.067 1.00 95.12 280 PHE A CA 1
ATOM 2245 C C . PHE A 1 280 ? -15.543 4.191 19.194 1.00 95.12 280 PHE A C 1
ATOM 2247 O O . PHE A 1 280 ? -15.114 4.053 20.338 1.00 95.12 280 PHE A O 1
ATOM 2254 N N . LEU A 1 281 ? -16.795 3.907 18.854 1.00 94.88 281 LEU A N 1
ATOM 2255 C CA . LEU A 1 281 ? -17.731 3.129 19.653 1.00 94.88 281 LEU A CA 1
ATOM 2256 C C . LEU A 1 281 ? -18.012 1.831 18.893 1.00 94.88 281 LEU A C 1
ATOM 2258 O O . LEU A 1 281 ? -18.644 1.864 17.840 1.00 94.88 281 LEU A O 1
ATOM 2262 N N . ILE A 1 282 ? -17.534 0.706 19.418 1.00 92.44 282 ILE A N 1
ATOM 2263 C CA . ILE A 1 282 ? -17.670 -0.628 18.818 1.00 92.44 282 ILE A CA 1
ATOM 2264 C C . ILE A 1 282 ? -18.284 -1.539 19.875 1.00 92.44 282 ILE A C 1
ATOM 2266 O O . ILE A 1 282 ? -17.766 -1.609 20.990 1.00 92.44 282 ILE A O 1
ATOM 2270 N N . ASP A 1 283 ? -19.411 -2.182 19.565 1.00 86.50 283 ASP A N 1
ATOM 2271 C CA . ASP A 1 283 ? -20.176 -3.006 20.516 1.00 86.50 283 ASP A CA 1
ATOM 2272 C C . ASP A 1 283 ? -20.439 -2.301 21.862 1.00 86.50 283 ASP A C 1
ATOM 2274 O O . ASP A 1 283 ? -20.273 -2.866 22.943 1.00 86.50 283 ASP A O 1
ATOM 2278 N N . ASN A 1 284 ? -20.826 -1.021 21.795 1.00 86.56 284 ASN A N 1
ATOM 2279 C CA . ASN A 1 284 ? -21.048 -0.130 22.945 1.00 86.56 284 ASN A CA 1
ATOM 2280 C C . ASN A 1 284 ? -19.819 0.082 23.849 1.00 86.56 284 ASN A C 1
ATOM 2282 O O . ASN A 1 284 ? -19.955 0.533 24.986 1.00 86.56 284 ASN A O 1
ATOM 2286 N N . GLN A 1 285 ? -18.616 -0.217 23.362 1.00 90.38 285 GLN A N 1
ATOM 2287 C CA . GLN A 1 285 ? -17.368 0.042 24.066 1.00 90.38 285 GLN A CA 1
ATOM 2288 C C . GLN A 1 285 ? -16.529 1.055 23.298 1.00 90.38 285 GLN A C 1
ATOM 2290 O O . GLN A 1 285 ? -16.342 0.956 22.084 1.00 90.38 285 GLN A O 1
ATOM 2295 N N . LEU A 1 286 ? -16.017 2.047 24.023 1.00 93.62 286 LEU A N 1
ATOM 2296 C CA . LEU A 1 286 ? -15.136 3.047 23.446 1.00 93.62 286 LEU A CA 1
ATOM 2297 C C . LEU A 1 286 ? -13.761 2.441 23.142 1.00 93.62 286 LEU A C 1
ATOM 2299 O O . LEU A 1 286 ? -13.226 1.662 23.935 1.00 93.62 286 LEU A O 1
ATOM 2303 N N . ILE A 1 287 ? -13.179 2.843 22.015 1.00 94.06 287 ILE A N 1
ATOM 2304 C CA . ILE A 1 287 ? -11.790 2.560 21.652 1.00 94.06 287 ILE A CA 1
ATOM 2305 C C . ILE A 1 287 ? -11.111 3.856 21.241 1.00 94.06 287 ILE A C 1
ATOM 2307 O O . ILE A 1 287 ? -11.603 4.567 20.367 1.00 94.06 287 ILE A O 1
ATOM 2311 N N . LEU A 1 288 ? -9.970 4.147 21.860 1.00 93.06 288 LEU A N 1
ATOM 2312 C CA . LEU A 1 288 ? -9.140 5.306 21.550 1.00 93.06 288 LEU A CA 1
ATOM 2313 C C . LEU A 1 288 ? -7.925 4.886 20.724 1.00 93.06 288 LEU A C 1
ATOM 2315 O O . LEU A 1 288 ? -7.207 3.966 21.116 1.00 93.06 288 LEU A O 1
ATOM 2319 N N . PHE A 1 289 ? -7.652 5.626 19.655 1.00 93.44 289 PHE A N 1
ATOM 2320 C CA . PHE A 1 289 ? -6.398 5.577 18.917 1.00 93.44 289 PHE A CA 1
ATOM 2321 C C . PHE A 1 289 ? -5.717 6.940 19.015 1.00 93.44 289 PHE A C 1
ATOM 2323 O O . PHE A 1 289 ? -6.282 7.957 18.622 1.00 93.44 289 PHE A O 1
ATOM 2330 N N . GLU A 1 290 ? -4.504 6.949 19.551 1.00 90.75 290 GLU A N 1
ATOM 2331 C CA . GLU A 1 290 ? -3.574 8.071 19.498 1.00 90.75 290 GLU A CA 1
ATOM 2332 C C . GLU A 1 290 ? -2.476 7.707 18.491 1.00 90.75 290 GLU A C 1
ATOM 2334 O O . GLU A 1 290 ? -1.969 6.587 18.480 1.00 90.75 290 GLU A O 1
ATOM 2339 N N . VAL A 1 291 ? -2.112 8.635 17.621 1.00 91.19 291 VAL A N 1
ATOM 2340 C CA . VAL A 1 291 ? -1.298 8.401 16.435 1.00 91.19 291 VAL A CA 1
ATOM 2341 C C . VAL A 1 291 ? -0.105 9.350 16.448 1.00 91.19 291 VAL A C 1
ATOM 2343 O O . VAL A 1 291 ? -0.238 10.548 16.709 1.00 91.19 291 VAL A O 1
ATOM 2346 N N . LYS A 1 292 ? 1.101 8.826 16.201 1.00 87.81 292 LYS A N 1
ATOM 2347 C CA . LYS A 1 292 ? 2.339 9.617 16.229 1.00 87.81 292 LYS A CA 1
ATOM 2348 C C . LYS A 1 292 ? 3.268 9.257 15.074 1.00 87.81 292 LYS A C 1
ATOM 2350 O O . LYS A 1 292 ? 3.668 8.115 14.881 1.00 87.81 292 LYS A O 1
ATOM 2355 N N . THR A 1 293 ? 3.683 10.282 14.336 1.00 86.88 293 THR A N 1
ATOM 2356 C CA . THR A 1 293 ? 4.587 10.168 13.178 1.00 86.88 293 THR A CA 1
ATOM 2357 C C . THR A 1 293 ? 6.038 10.578 13.492 1.00 86.88 293 THR A C 1
ATOM 2359 O O . THR A 1 293 ? 6.822 10.817 12.575 1.00 86.88 293 THR A O 1
ATOM 2362 N N . GLY A 1 294 ? 6.393 10.807 14.762 1.00 73.06 294 GLY A N 1
ATOM 2363 C CA . GLY A 1 294 ? 7.697 11.350 15.178 1.00 73.06 294 GLY A CA 1
ATOM 2364 C C . GLY A 1 294 ? 8.691 10.305 15.704 1.00 73.06 294 GLY A C 1
ATOM 2365 O O . GLY A 1 294 ? 8.298 9.308 16.305 1.00 73.06 294 GLY A O 1
ATOM 2366 N N . ASP A 1 295 ? 9.988 10.597 15.557 1.00 63.19 295 ASP A N 1
ATOM 2367 C CA . ASP A 1 295 ? 11.111 9.679 15.840 1.00 63.19 295 ASP A CA 1
ATOM 2368 C C . ASP A 1 295 ? 11.519 9.586 17.330 1.00 63.19 295 ASP A C 1
ATOM 2370 O O . ASP A 1 295 ? 12.511 8.951 17.678 1.00 63.19 295 ASP A O 1
ATOM 2374 N N . LYS A 1 296 ? 10.786 10.224 18.251 1.00 56.19 296 LYS A N 1
ATOM 2375 C CA . LYS A 1 296 ? 11.166 10.310 19.675 1.00 56.19 296 LYS A CA 1
ATOM 2376 C C . LYS A 1 296 ? 10.352 9.363 20.557 1.00 56.19 296 LYS A C 1
ATOM 2378 O O . LYS A 1 296 ? 9.577 9.829 21.392 1.00 56.19 296 LYS A O 1
ATOM 2383 N N . GLY A 1 297 ? 10.568 8.054 20.405 1.00 51.44 297 GLY A N 1
ATOM 2384 C CA . GLY A 1 297 ? 9.871 6.995 21.156 1.00 51.44 297 GLY A CA 1
ATOM 2385 C C . GLY A 1 297 ? 9.708 7.295 22.655 1.00 51.44 297 GLY A C 1
ATOM 2386 O O . GLY A 1 297 ? 8.598 7.274 23.166 1.00 51.44 297 GLY A O 1
ATOM 2387 N N . ASN A 1 298 ? 10.764 7.735 23.346 1.00 49.81 298 ASN A N 1
ATOM 2388 C CA . ASN A 1 298 ? 10.711 7.964 24.800 1.00 49.81 298 ASN A CA 1
ATOM 2389 C C . ASN A 1 298 ? 9.932 9.217 25.251 1.00 49.81 298 ASN A C 1
ATOM 2391 O O . ASN A 1 298 ? 9.457 9.266 26.384 1.00 49.81 298 ASN A O 1
ATOM 2395 N N . VAL A 1 299 ? 9.783 10.241 24.402 1.00 50.59 299 VAL A N 1
ATOM 2396 C CA . VAL A 1 299 ? 9.127 11.506 24.799 1.00 50.59 299 VAL A CA 1
ATOM 2397 C C . VAL A 1 299 ? 7.603 11.372 24.753 1.00 50.59 299 VAL A C 1
ATOM 2399 O O . VAL A 1 299 ? 6.914 11.880 25.637 1.00 50.59 299 VAL A O 1
ATOM 2402 N N . TYR A 1 300 ? 7.071 10.633 23.776 1.00 56.47 300 TYR A N 1
ATOM 2403 C CA . TYR A 1 300 ? 5.628 10.406 23.641 1.00 56.47 300 TYR A CA 1
ATOM 2404 C C . TYR A 1 300 ? 5.082 9.473 24.723 1.00 56.47 300 TYR A C 1
ATOM 2406 O O . TYR A 1 300 ? 3.988 9.684 25.238 1.00 56.47 300 TYR A O 1
ATOM 2414 N N . LEU A 1 301 ? 5.870 8.478 25.124 1.00 57.19 301 LEU A N 1
ATOM 2415 C CA . LEU A 1 301 ? 5.463 7.470 26.099 1.00 57.19 301 LEU A CA 1
ATOM 2416 C C . LEU A 1 301 ? 5.310 8.048 27.517 1.00 57.19 301 LEU A C 1
ATOM 2418 O O . LEU A 1 301 ? 4.381 7.681 28.236 1.00 57.19 301 LEU A O 1
ATOM 2422 N N . ASN A 1 302 ? 6.138 9.034 27.880 1.00 51.56 302 ASN A N 1
ATOM 2423 C CA . ASN A 1 302 ? 5.983 9.784 29.129 1.00 51.56 302 ASN A CA 1
ATOM 2424 C C . ASN A 1 302 ? 4.803 10.774 29.082 1.00 51.56 302 ASN A C 1
ATOM 2426 O O . ASN A 1 302 ? 4.101 10.923 30.076 1.00 51.56 302 ASN A O 1
ATOM 2430 N N . GLN A 1 303 ? 4.515 11.395 27.933 1.00 53.34 303 GLN A N 1
ATOM 2431 C CA . GLN A 1 303 ? 3.353 12.289 27.775 1.00 53.34 303 GLN A CA 1
ATOM 2432 C C . GLN A 1 303 ? 2.011 11.538 27.792 1.00 53.34 303 GLN A C 1
ATOM 2434 O O . GLN A 1 303 ? 1.008 12.064 28.273 1.00 53.34 303 GLN A O 1
ATOM 2439 N N . ILE A 1 304 ? 1.996 10.288 27.325 1.00 53.91 304 ILE A N 1
ATOM 2440 C CA . ILE A 1 304 ? 0.829 9.401 27.417 1.00 53.91 304 ILE A CA 1
ATOM 2441 C C . ILE A 1 304 ? 0.632 8.898 28.856 1.00 53.91 304 ILE A C 1
ATOM 2443 O O . ILE A 1 304 ? -0.508 8.758 29.302 1.00 53.91 304 ILE A O 1
ATOM 2447 N N . ASN A 1 305 ? 1.718 8.713 29.618 1.00 51.53 305 ASN A N 1
ATOM 2448 C CA . ASN A 1 305 ? 1.648 8.474 31.065 1.00 51.53 305 ASN A CA 1
ATOM 2449 C C . ASN A 1 305 ? 1.105 9.695 31.839 1.00 51.53 305 ASN A C 1
ATOM 2451 O O . ASN A 1 305 ? 0.327 9.518 32.780 1.00 51.53 305 ASN A O 1
ATOM 2455 N N . GLU A 1 306 ? 1.446 10.918 31.422 1.00 46.94 306 GLU A N 1
ATOM 2456 C CA . GLU A 1 306 ? 1.044 12.172 32.086 1.00 46.94 306 GLU A CA 1
ATOM 2457 C C . GLU A 1 306 ? -0.440 12.558 31.891 1.00 46.94 306 GLU A C 1
ATOM 2459 O O . GLU A 1 306 ? -0.971 13.382 32.639 1.00 46.94 306 GLU A O 1
ATOM 2464 N N . HIS A 1 307 ? -1.187 11.945 30.963 1.00 47.97 307 HIS A N 1
ATOM 2465 C CA . HIS A 1 307 ? -2.591 12.308 30.726 1.00 47.97 307 HIS A CA 1
ATOM 2466 C C . HIS A 1 307 ? -3.543 11.111 30.635 1.00 47.97 307 HIS A C 1
ATOM 2468 O O . HIS A 1 307 ? -3.791 10.543 29.579 1.00 47.97 307 HIS A O 1
ATOM 2474 N N . SER A 1 308 ? -4.153 10.786 31.779 1.00 55.25 308 SER A N 1
ATOM 2475 C CA . SER A 1 308 ? -5.588 10.981 32.085 1.00 55.25 308 SER A CA 1
ATOM 2476 C C . SER A 1 308 ? -6.692 10.719 31.034 1.00 55.25 308 SER A C 1
ATOM 2478 O O . SER A 1 308 ? -7.806 10.443 31.461 1.00 55.25 308 SER A O 1
ATOM 2480 N N . LYS A 1 309 ? -6.459 10.729 29.715 1.00 62.88 309 LYS A N 1
ATOM 2481 C CA . LYS A 1 309 ? -7.478 10.508 28.671 1.00 62.88 309 LYS A CA 1
ATOM 2482 C C . LYS A 1 309 ? -8.125 9.125 28.797 1.00 62.88 309 LYS A C 1
ATOM 2484 O O . LYS A 1 309 ? -9.336 9.030 28.941 1.00 62.88 309 LYS A O 1
ATOM 2489 N N . ARG A 1 310 ? -7.324 8.053 28.878 1.00 71.12 310 ARG A N 1
ATOM 2490 C CA . ARG A 1 310 ? -7.826 6.676 29.058 1.00 71.12 310 ARG A CA 1
ATOM 2491 C C . ARG A 1 310 ? -8.637 6.507 30.342 1.00 71.12 310 ARG A C 1
ATOM 2493 O O . ARG A 1 310 ? -9.714 5.928 30.321 1.00 71.12 310 ARG A O 1
ATOM 2500 N N . ARG A 1 311 ? -8.096 6.997 31.467 1.00 71.50 311 ARG A N 1
ATOM 2501 C CA . ARG A 1 311 ? -8.741 6.894 32.788 1.00 71.50 311 ARG A CA 1
ATOM 2502 C C . ARG A 1 311 ? -10.048 7.681 32.825 1.00 71.50 311 ARG A C 1
ATOM 2504 O O . ARG A 1 311 ? -11.034 7.170 33.336 1.00 71.50 311 ARG A O 1
ATOM 2511 N N . ARG A 1 312 ? -10.068 8.885 32.250 1.00 76.81 312 ARG A N 1
ATOM 2512 C CA . ARG A 1 312 ? -11.266 9.730 32.189 1.00 76.81 312 ARG A CA 1
ATOM 2513 C C . ARG A 1 312 ? -12.311 9.207 31.194 1.00 76.81 312 ARG A C 1
ATOM 2515 O O . ARG A 1 312 ? -13.493 9.405 31.425 1.00 76.81 312 ARG A O 1
ATOM 2522 N N . LEU A 1 313 ? -11.888 8.489 30.152 1.00 82.12 313 LEU A N 1
ATOM 2523 C CA . LEU A 1 313 ? -12.765 7.741 29.239 1.00 82.12 313 LEU A CA 1
ATOM 2524 C C . LEU A 1 313 ? -13.081 6.314 29.731 1.00 82.12 313 LEU A C 1
ATOM 2526 O O . LEU A 1 313 ? -13.773 5.571 29.045 1.00 82.12 313 LEU A O 1
ATOM 2530 N N . ASN A 1 314 ? -12.576 5.922 30.907 1.00 82.88 314 ASN A N 1
ATOM 2531 C CA . ASN A 1 314 ? -12.751 4.599 31.510 1.00 82.88 314 ASN A CA 1
ATOM 2532 C C . ASN A 1 314 ? -12.404 3.410 30.581 1.00 82.88 314 ASN A C 1
ATOM 2534 O O . ASN A 1 314 ? -13.113 2.406 30.547 1.00 82.88 314 ASN A O 1
ATOM 2538 N N . LEU A 1 315 ? -11.313 3.511 29.815 1.00 86.81 315 LEU A N 1
ATOM 2539 C CA . LEU A 1 315 ? -10.917 2.463 28.864 1.00 86.81 315 LEU A CA 1
ATOM 2540 C C . LEU A 1 315 ? -9.965 1.443 29.503 1.00 86.81 315 LEU A C 1
ATOM 2542 O O . LEU A 1 315 ? -9.092 1.791 30.307 1.00 86.81 315 LEU A O 1
ATOM 2546 N N . SER A 1 316 ? -10.086 0.181 29.090 1.00 86.06 316 SER A N 1
ATOM 2547 C CA . SER A 1 316 ? -9.109 -0.870 29.393 1.00 86.06 316 SER A CA 1
ATOM 2548 C C . SER A 1 316 ? -7.858 -0.743 28.506 1.00 86.06 316 SER A C 1
ATOM 2550 O O . SER A 1 316 ? -7.806 0.075 27.588 1.00 86.06 316 SER A O 1
ATOM 2552 N N . LYS A 1 317 ? -6.800 -1.521 28.790 1.00 84.00 317 LYS A N 1
ATOM 2553 C CA . LYS A 1 317 ? -5.526 -1.446 28.040 1.00 84.00 317 LYS A CA 1
ATOM 2554 C C . LYS A 1 317 ? -5.739 -1.801 26.567 1.00 84.00 317 LYS A C 1
ATOM 2556 O O . LYS A 1 317 ? -5.236 -1.112 25.688 1.00 84.00 317 LYS A O 1
ATOM 2561 N N . ASN A 1 318 ? -6.558 -2.818 26.317 1.00 85.81 318 ASN A N 1
ATOM 2562 C CA . ASN A 1 318 ? -6.857 -3.341 24.982 1.00 85.81 318 ASN A CA 1
ATOM 2563 C C . ASN A 1 318 ? -7.885 -2.483 24.222 1.00 85.81 318 ASN A C 1
ATOM 2565 O O . ASN A 1 318 ? -8.370 -2.881 23.173 1.00 85.81 318 ASN A O 1
ATOM 2569 N N . ARG A 1 319 ? -8.267 -1.328 24.775 1.00 89.56 319 ARG A N 1
ATOM 2570 C CA . ARG A 1 319 ? -9.210 -0.367 24.186 1.00 89.56 319 ARG A CA 1
ATOM 2571 C C . ARG A 1 319 ? -8.571 1.019 24.025 1.00 89.56 319 ARG A C 1
ATOM 2573 O O . ARG A 1 319 ? -9.255 1.994 23.731 1.00 89.56 319 ARG A O 1
ATOM 2580 N N . ALA A 1 320 ? -7.263 1.124 24.247 1.00 89.69 320 ALA A N 1
ATOM 2581 C CA . ALA A 1 320 ? -6.495 2.339 24.040 1.00 89.69 320 ALA A CA 1
ATOM 2582 C C . ALA A 1 320 ? -5.187 1.984 23.338 1.00 89.69 320 ALA A C 1
ATOM 258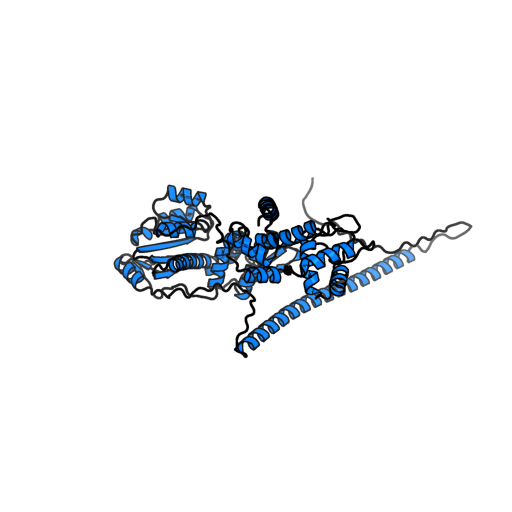4 O O . ALA A 1 320 ? -4.380 1.216 23.868 1.00 89.69 320 ALA A O 1
ATOM 2585 N N . PHE A 1 321 ? -4.992 2.560 22.159 1.00 91.44 321 PHE A N 1
ATOM 2586 C CA . PHE A 1 321 ? -3.883 2.260 21.272 1.00 91.44 321 PHE A CA 1
ATOM 2587 C C . PHE A 1 321 ? -3.041 3.502 21.018 1.00 91.44 321 PHE A C 1
ATOM 2589 O O . PHE A 1 321 ? -3.578 4.577 20.766 1.00 91.44 321 PHE A O 1
ATOM 2596 N N . LEU A 1 322 ? -1.723 3.340 21.057 1.00 90.38 322 LEU A N 1
ATOM 2597 C CA . LEU A 1 322 ? -0.768 4.290 20.506 1.00 90.38 322 LEU A CA 1
ATOM 2598 C C . LEU A 1 322 ? -0.172 3.683 19.243 1.00 90.38 322 LEU A C 1
ATOM 2600 O O . LEU A 1 322 ? 0.544 2.691 19.332 1.00 90.38 322 LEU A O 1
ATOM 2604 N N . VAL A 1 323 ? -0.418 4.299 18.096 1.00 92.12 323 VAL A N 1
ATOM 2605 C CA . VAL A 1 323 ? 0.162 3.88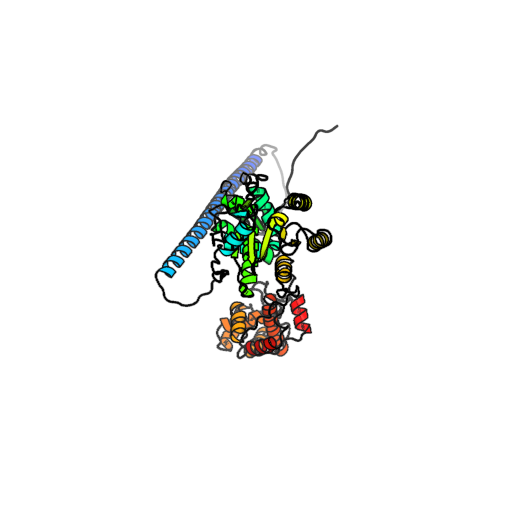0 16.821 1.00 92.12 323 VAL A CA 1
ATOM 2606 C C . VAL A 1 323 ? 1.359 4.761 16.493 1.00 92.12 323 VAL A C 1
ATOM 2608 O O . VAL A 1 323 ? 1.243 5.989 16.468 1.00 92.12 323 VAL A O 1
ATOM 2611 N N . THR A 1 324 ? 2.513 4.149 16.238 1.00 89.19 324 THR A N 1
ATOM 2612 C CA . THR A 1 324 ? 3.766 4.858 15.965 1.00 89.19 324 THR A CA 1
ATOM 2613 C C . THR A 1 324 ? 4.492 4.327 14.733 1.00 89.19 324 THR A C 1
ATOM 2615 O O . THR A 1 324 ? 4.406 3.152 14.392 1.00 89.19 324 THR A O 1
ATOM 2618 N N . LEU A 1 325 ? 5.248 5.204 14.072 1.00 88.38 325 LEU A N 1
ATOM 2619 C CA . LEU A 1 325 ? 6.123 4.847 12.947 1.00 88.38 325 LEU A CA 1
ATOM 2620 C C . LEU A 1 325 ? 7.573 4.573 13.364 1.00 88.38 325 LEU A C 1
ATOM 2622 O O . LEU A 1 325 ? 8.382 4.199 12.520 1.00 88.38 325 LEU A O 1
ATOM 2626 N N . SER A 1 326 ? 7.922 4.835 14.627 1.00 83.88 326 SER A N 1
ATOM 2627 C CA . SER A 1 326 ? 9.315 4.870 15.090 1.00 83.88 326 SER A CA 1
ATOM 2628 C C . SER A 1 326 ? 9.786 3.615 15.817 1.00 83.88 326 SER A C 1
ATOM 2630 O O . SER A 1 326 ? 10.984 3.493 16.045 1.00 83.88 326 SER A O 1
ATOM 2632 N N . LEU A 1 327 ? 8.876 2.706 16.177 1.00 84.81 327 LEU A N 1
ATOM 2633 C CA . LEU A 1 327 ? 9.205 1.487 16.917 1.00 84.81 327 LEU A CA 1
ATOM 2634 C C . LEU A 1 327 ? 9.102 0.251 16.023 1.00 84.81 327 LEU A C 1
ATOM 2636 O O . LEU A 1 327 ? 8.147 0.091 15.260 1.00 84.81 327 LEU A O 1
ATOM 2640 N N . THR A 1 328 ? 10.071 -0.642 16.170 1.00 86.06 328 THR A N 1
ATOM 2641 C CA . THR A 1 328 ? 10.072 -1.994 15.599 1.00 86.06 328 THR A CA 1
ATOM 2642 C C . THR A 1 328 ? 9.088 -2.913 16.325 1.00 86.06 328 THR A C 1
ATOM 2644 O O . THR A 1 328 ? 8.625 -2.600 17.423 1.00 86.06 328 THR A O 1
ATOM 2647 N N . ASP A 1 329 ? 8.785 -4.073 15.737 1.00 86.56 329 ASP A N 1
ATOM 2648 C CA . ASP A 1 329 ? 7.884 -5.061 16.346 1.00 86.56 329 ASP A CA 1
ATOM 2649 C C . ASP A 1 329 ? 8.376 -5.484 17.736 1.00 86.56 329 ASP A C 1
ATOM 2651 O O . ASP A 1 329 ? 7.635 -5.355 18.712 1.00 86.56 329 ASP A O 1
ATOM 2655 N N . SER A 1 330 ? 9.664 -5.826 17.860 1.00 85.50 330 SER A N 1
ATOM 2656 C CA . SER A 1 330 ? 10.288 -6.174 19.145 1.00 85.50 330 SER A CA 1
ATOM 2657 C C . SER A 1 330 ? 10.141 -5.065 20.190 1.00 85.50 330 SER A C 1
ATOM 2659 O O . SER A 1 330 ? 9.801 -5.346 21.336 1.00 85.50 330 SER A O 1
ATOM 2661 N N . GLU A 1 331 ? 10.360 -3.801 19.814 1.00 85.38 331 GLU A N 1
ATOM 2662 C CA . GLU A 1 331 ? 10.238 -2.672 20.744 1.00 85.38 331 GLU A CA 1
ATOM 2663 C C . GLU A 1 331 ? 8.787 -2.447 21.186 1.00 85.38 331 GLU A C 1
ATOM 2665 O O . GLU A 1 331 ? 8.532 -2.160 22.358 1.00 85.38 331 GLU A O 1
ATOM 2670 N N . THR A 1 332 ? 7.820 -2.597 20.273 1.00 87.19 332 THR A N 1
ATOM 2671 C CA . THR A 1 332 ? 6.397 -2.508 20.636 1.00 87.19 332 THR A CA 1
ATOM 2672 C C . THR A 1 332 ? 5.973 -3.647 21.563 1.00 87.19 332 THR A C 1
ATOM 2674 O O . THR A 1 332 ? 5.240 -3.414 22.526 1.00 87.19 332 THR A O 1
ATOM 2677 N N . GLU A 1 333 ? 6.474 -4.863 21.346 1.00 87.25 333 GLU A N 1
ATOM 2678 C CA . GLU A 1 333 ? 6.226 -5.996 22.232 1.00 87.25 333 GLU A CA 1
ATOM 2679 C C . GLU A 1 333 ? 6.845 -5.807 23.618 1.00 87.25 333 GLU A C 1
ATOM 2681 O O . GLU A 1 333 ? 6.164 -6.009 24.626 1.00 87.25 333 GLU A O 1
ATOM 2686 N N . ASP A 1 334 ? 8.116 -5.398 23.684 1.00 83.88 334 ASP A N 1
ATOM 2687 C CA . ASP A 1 334 ? 8.803 -5.088 24.939 1.00 83.88 334 ASP A CA 1
ATOM 2688 C C . ASP A 1 334 ? 8.036 -4.032 25.729 1.00 83.88 334 ASP A C 1
ATOM 2690 O O . ASP A 1 334 ? 7.835 -4.165 26.941 1.00 83.88 334 ASP A O 1
ATOM 2694 N N . TRP A 1 335 ? 7.537 -3.004 25.046 1.00 83.12 335 TRP A N 1
ATOM 2695 C CA . TRP A 1 335 ? 6.711 -1.995 25.683 1.00 83.12 335 TRP A CA 1
ATOM 2696 C C . TRP A 1 335 ? 5.399 -2.572 26.212 1.00 83.12 335 TRP A C 1
ATOM 2698 O O . TRP A 1 335 ? 5.028 -2.336 27.362 1.00 83.12 335 TRP A O 1
ATOM 2708 N N . ASN A 1 336 ? 4.702 -3.364 25.400 1.00 85.62 336 ASN A N 1
ATOM 2709 C CA . ASN A 1 336 ? 3.434 -3.970 25.785 1.00 85.62 336 ASN A CA 1
ATOM 2710 C C . ASN A 1 336 ? 3.581 -4.978 26.934 1.00 85.62 336 ASN A C 1
ATOM 2712 O O . ASN A 1 336 ? 2.632 -5.128 27.706 1.00 85.62 336 ASN A O 1
ATOM 2716 N N . ARG A 1 337 ? 4.744 -5.625 27.091 1.00 85.25 337 ARG A N 1
ATOM 2717 C CA . ARG A 1 337 ? 5.071 -6.463 28.258 1.00 85.25 337 ARG A CA 1
ATOM 2718 C C . ARG A 1 337 ? 5.264 -5.637 29.532 1.00 85.25 337 ARG A C 1
ATOM 2720 O O . ARG A 1 337 ? 4.819 -6.052 30.597 1.00 85.25 337 ARG A O 1
ATOM 2727 N N . ASN A 1 338 ? 5.894 -4.468 29.415 1.00 79.06 338 ASN A N 1
ATOM 2728 C CA . ASN A 1 338 ? 6.307 -3.648 30.558 1.00 79.06 338 ASN A CA 1
ATOM 2729 C C . ASN A 1 338 ? 5.313 -2.530 30.936 1.00 79.06 338 ASN A C 1
ATOM 2731 O O . ASN A 1 338 ? 5.429 -1.945 32.012 1.00 79.06 338 ASN A O 1
ATOM 2735 N N . ASN A 1 339 ? 4.330 -2.221 30.085 1.00 74.00 339 ASN A N 1
ATOM 2736 C CA . ASN A 1 339 ? 3.342 -1.166 30.308 1.00 74.00 339 ASN A CA 1
ATOM 2737 C C . ASN A 1 339 ? 1.911 -1.725 30.333 1.00 74.00 339 ASN A C 1
ATOM 2739 O O . ASN A 1 339 ? 1.456 -2.374 29.393 1.00 74.00 339 ASN A O 1
ATOM 2743 N N . ASN A 1 340 ? 1.159 -1.418 31.394 1.00 71.19 340 ASN A N 1
ATOM 2744 C CA . ASN A 1 340 ? -0.217 -1.895 31.585 1.00 71.19 340 ASN A CA 1
ATOM 2745 C C . ASN A 1 340 ? -1.303 -0.849 31.277 1.00 71.19 340 ASN A C 1
ATOM 2747 O O . ASN A 1 340 ? -2.489 -1.092 31.510 1.00 71.19 340 ASN A O 1
ATOM 2751 N N . HIS A 1 341 ? -0.926 0.320 30.766 1.00 76.00 341 HIS A N 1
ATOM 2752 C CA . HIS A 1 341 ? -1.836 1.444 30.567 1.00 76.00 341 HIS A CA 1
ATOM 2753 C C . HIS A 1 341 ? -2.379 1.523 29.142 1.00 76.00 341 HIS A C 1
ATOM 2755 O O . HIS A 1 341 ? -3.589 1.664 28.975 1.00 76.00 341 HIS A O 1
ATOM 2761 N N . ILE A 1 342 ? -1.514 1.407 28.137 1.00 83.75 342 ILE A N 1
ATOM 2762 C CA . ILE A 1 342 ? -1.863 1.562 26.722 1.00 83.75 342 ILE A CA 1
ATOM 2763 C C . ILE A 1 342 ? -1.201 0.459 25.897 1.00 83.75 342 ILE A C 1
ATOM 2765 O O . ILE A 1 342 ? -0.120 -0.009 26.255 1.00 83.75 342 ILE A O 1
ATOM 2769 N N . THR A 1 343 ? -1.852 0.052 24.812 1.00 88.69 343 THR A N 1
ATOM 2770 C CA . THR A 1 343 ? -1.272 -0.876 23.837 1.00 88.69 343 THR A CA 1
ATOM 2771 C C . THR A 1 343 ? -0.535 -0.073 22.771 1.00 88.69 343 THR A C 1
ATOM 2773 O O . THR A 1 343 ? -1.128 0.788 22.130 1.00 88.69 343 THR A O 1
ATOM 2776 N N . VAL A 1 344 ? 0.758 -0.313 22.589 1.00 89.06 344 VAL A N 1
ATOM 2777 C CA . VAL A 1 344 ? 1.578 0.368 21.579 1.00 89.06 344 VAL A CA 1
ATOM 2778 C C . VAL A 1 344 ? 1.721 -0.521 20.356 1.00 89.06 344 VAL A C 1
ATOM 2780 O O . VAL A 1 344 ? 2.047 -1.697 20.489 1.00 89.06 344 VAL A O 1
ATOM 2783 N N . LEU A 1 345 ? 1.474 0.051 19.182 1.00 92.19 345 LEU A N 1
ATOM 2784 C CA . LEU A 1 345 ? 1.448 -0.621 17.890 1.00 92.19 345 LEU A CA 1
ATOM 2785 C C . LEU A 1 345 ? 2.307 0.143 16.882 1.00 92.19 345 LEU A C 1
ATOM 2787 O O . LEU A 1 345 ? 2.422 1.369 16.951 1.00 92.19 345 LEU A O 1
ATOM 2791 N N . ASN A 1 346 ? 2.855 -0.572 15.911 1.00 91.81 346 ASN A N 1
ATOM 2792 C CA . ASN A 1 346 ? 3.404 0.006 14.688 1.00 91.81 346 ASN A CA 1
ATOM 2793 C C . ASN A 1 346 ? 2.530 -0.404 13.494 1.00 91.81 346 ASN A C 1
ATOM 2795 O O . ASN A 1 346 ? 1.498 -1.043 13.677 1.00 91.81 346 ASN A O 1
ATOM 2799 N N . LEU A 1 347 ? 2.910 -0.031 12.269 1.00 91.94 347 LEU A N 1
ATOM 2800 C CA . LEU A 1 347 ? 2.106 -0.367 11.088 1.00 91.94 347 LEU A CA 1
ATOM 2801 C C . LEU A 1 347 ? 2.061 -1.867 10.758 1.00 91.94 347 LEU A C 1
ATOM 2803 O O . LEU A 1 347 ? 1.062 -2.303 10.193 1.00 91.94 347 LEU A O 1
ATOM 2807 N N . ASN A 1 348 ? 3.088 -2.644 11.116 1.00 90.31 348 ASN A N 1
ATOM 2808 C CA . ASN A 1 348 ? 3.151 -4.077 10.817 1.00 90.31 348 ASN A CA 1
ATOM 2809 C C . ASN A 1 348 ? 2.139 -4.848 11.673 1.00 90.31 348 ASN A C 1
ATOM 2811 O O . ASN A 1 348 ? 1.301 -5.587 11.162 1.00 90.31 348 ASN A O 1
ATOM 2815 N N . ASN A 1 349 ? 2.156 -4.611 12.986 1.00 90.38 349 ASN A N 1
ATOM 2816 C CA . ASN A 1 349 ? 1.309 -5.339 13.929 1.00 90.38 349 ASN A CA 1
ATOM 2817 C C . ASN A 1 349 ? -0.066 -4.698 14.175 1.00 90.38 349 ASN A C 1
ATOM 2819 O O . ASN A 1 349 ? -0.879 -5.268 14.914 1.00 90.38 349 ASN A O 1
ATOM 2823 N N . PHE A 1 350 ? -0.343 -3.541 13.561 1.00 94.38 350 PHE A N 1
ATOM 2824 C CA . PHE A 1 350 ? -1.549 -2.748 13.796 1.00 94.38 350 PHE A CA 1
ATOM 2825 C C . PHE A 1 350 ? -2.835 -3.564 13.631 1.00 94.38 350 PHE A C 1
ATOM 2827 O O . PHE A 1 350 ? -3.578 -3.763 14.594 1.00 94.38 350 PHE A O 1
ATOM 2834 N N . THR A 1 351 ? -3.090 -4.057 12.416 1.00 91.50 351 THR A N 1
ATOM 2835 C CA . THR A 1 351 ? -4.363 -4.699 12.058 1.00 91.50 351 THR A CA 1
ATOM 2836 C C . THR A 1 351 ? -4.618 -5.938 12.914 1.00 91.50 351 THR A C 1
ATOM 2838 O O . THR A 1 351 ? -5.710 -6.106 13.452 1.00 91.50 351 THR A O 1
ATOM 2841 N N . ASN A 1 352 ? -3.593 -6.769 13.114 1.00 90.31 352 ASN A N 1
ATOM 2842 C CA . ASN A 1 352 ? -3.687 -7.998 13.902 1.00 90.31 352 ASN A CA 1
ATOM 2843 C C . ASN A 1 352 ? -3.962 -7.746 15.372 1.00 90.31 352 ASN A C 1
ATOM 2845 O O . ASN A 1 352 ? -4.771 -8.445 15.984 1.00 90.31 352 ASN A O 1
ATOM 2849 N N . SER A 1 353 ? -3.311 -6.741 15.944 1.00 91.62 353 SER A N 1
ATOM 2850 C CA . SER A 1 353 ? -3.502 -6.404 17.349 1.00 91.62 353 SER A CA 1
ATOM 2851 C C . SER A 1 353 ? -4.887 -5.811 17.591 1.00 91.62 353 SER A C 1
ATOM 2853 O O . SER A 1 353 ? -5.537 -6.155 18.580 1.00 91.62 353 SER A O 1
ATOM 2855 N N . VAL A 1 354 ? -5.381 -4.978 16.668 1.00 93.75 354 VAL A N 1
ATOM 2856 C CA . VAL A 1 354 ? -6.749 -4.450 16.732 1.00 93.75 354 VAL A CA 1
ATOM 2857 C C . VAL A 1 354 ? -7.769 -5.577 16.570 1.00 93.75 354 VAL A C 1
ATOM 2859 O O . VAL A 1 354 ? -8.646 -5.703 17.422 1.00 93.75 354 VAL A O 1
ATOM 2862 N N . ALA A 1 355 ? -7.625 -6.449 15.568 1.00 92.50 355 ALA A N 1
ATOM 2863 C CA . ALA A 1 355 ? -8.498 -7.609 15.382 1.00 92.50 355 ALA A CA 1
ATOM 2864 C C . ALA A 1 355 ? -8.529 -8.502 16.637 1.00 92.50 355 ALA A C 1
ATOM 2866 O O . ALA A 1 355 ? -9.600 -8.759 17.185 1.00 92.50 355 ALA A O 1
ATOM 2867 N N . SER A 1 356 ? -7.357 -8.850 17.181 1.00 91.50 356 SER A N 1
ATOM 2868 C CA . SER A 1 356 ? -7.239 -9.611 18.435 1.00 91.50 356 SER A CA 1
ATOM 2869 C C . SER A 1 356 ? -7.985 -8.946 19.592 1.00 91.50 356 SER A C 1
ATOM 2871 O O . SER A 1 356 ? -8.687 -9.611 20.350 1.00 91.50 356 SER A O 1
ATOM 2873 N N . SER A 1 357 ? -7.850 -7.623 19.738 1.00 90.50 357 SER A N 1
ATOM 2874 C CA . SER A 1 357 ? -8.494 -6.866 20.820 1.00 90.50 357 SER A CA 1
ATOM 2875 C C . SER A 1 357 ? -10.023 -6.858 20.730 1.00 90.50 357 SER A C 1
ATOM 2877 O O . SER A 1 357 ? -10.702 -6.719 21.749 1.00 90.50 357 SER A O 1
ATOM 2879 N N . LEU A 1 358 ? -10.550 -7.028 19.516 1.00 90.38 358 LEU A N 1
ATOM 2880 C CA . LEU A 1 358 ? -11.972 -7.121 19.212 1.00 90.38 358 LEU A CA 1
ATOM 2881 C C . LEU A 1 358 ? -12.491 -8.566 19.261 1.00 90.38 358 LEU A C 1
ATOM 2883 O O . LEU A 1 358 ? -13.684 -8.778 19.074 1.00 90.38 358 LEU A O 1
ATOM 2887 N N . GLY A 1 359 ? -11.627 -9.558 19.511 1.00 89.31 359 GLY A N 1
ATOM 2888 C CA . GLY A 1 359 ? -11.995 -10.975 19.431 1.00 89.31 359 GLY A CA 1
ATOM 2889 C C . GLY A 1 359 ? -12.225 -11.466 17.998 1.00 89.31 359 GLY A C 1
ATOM 2890 O O . GLY A 1 359 ? -12.898 -12.475 17.797 1.00 89.31 359 GLY A O 1
ATOM 2891 N N . LEU A 1 360 ? -11.690 -10.751 17.007 1.00 88.00 360 LEU A N 1
ATOM 2892 C CA . LEU A 1 360 ? -11.755 -11.117 15.597 1.00 88.00 360 LEU A CA 1
ATOM 2893 C C . LEU A 1 360 ? -10.606 -12.059 15.213 1.00 88.00 360 LEU A C 1
ATOM 2895 O O . LEU A 1 360 ? -9.548 -12.027 15.852 1.00 88.00 360 LEU A O 1
ATOM 2899 N N . PRO A 1 361 ? -10.777 -12.869 14.150 1.00 83.75 361 PRO A N 1
ATOM 2900 C CA . PRO A 1 361 ? -9.679 -13.625 13.564 1.00 83.75 361 PRO A CA 1
ATOM 2901 C C . PRO A 1 361 ? -8.515 -12.692 13.220 1.00 83.75 361 PRO A C 1
ATOM 2903 O O . PRO A 1 361 ? -8.705 -11.654 12.588 1.00 83.75 361 PRO A O 1
ATOM 2906 N N . THR A 1 362 ? -7.308 -13.048 13.650 1.00 76.19 362 THR A N 1
ATOM 2907 C CA . THR A 1 362 ? -6.104 -12.320 13.256 1.00 76.19 362 THR A CA 1
ATOM 2908 C C . THR A 1 362 ? -5.717 -12.695 11.838 1.00 76.19 362 THR A C 1
ATOM 2910 O O . THR A 1 362 ? -5.824 -13.856 11.436 1.00 76.19 362 THR A O 1
ATOM 2913 N N . PHE A 1 363 ? -5.209 -11.726 11.084 1.00 63.34 363 PHE A N 1
ATOM 2914 C CA . PHE A 1 363 ? -4.529 -12.009 9.832 1.00 63.34 363 PHE A CA 1
ATOM 2915 C C . PHE A 1 363 ? -3.158 -12.558 10.210 1.00 63.34 363 PHE A C 1
ATOM 2917 O O . PHE A 1 363 ? -2.209 -11.805 10.397 1.00 63.34 363 PHE A O 1
ATOM 2924 N N . SER A 1 364 ? -3.043 -13.869 10.429 1.00 46.69 364 SER A N 1
ATOM 2925 C CA . SER A 1 364 ? -1.739 -14.499 10.654 1.00 46.69 364 SER A CA 1
ATOM 2926 C C . SER A 1 364 ? -0.724 -13.923 9.663 1.00 46.69 364 SER A C 1
ATOM 2928 O O . SER A 1 364 ? -1.014 -13.913 8.467 1.00 46.69 364 SER A O 1
ATOM 2930 N N . GLU A 1 365 ? 0.456 -13.490 10.127 1.00 38.91 365 GLU A N 1
ATOM 2931 C CA . GLU A 1 365 ? 1.647 -13.295 9.281 1.00 38.91 365 GLU A CA 1
ATOM 2932 C C . GLU A 1 365 ? 2.135 -14.662 8.768 1.00 38.91 365 GLU A C 1
ATOM 2934 O O . GLU A 1 365 ? 3.251 -15.117 8.966 1.00 38.91 365 GLU A O 1
ATOM 2939 N N . SER A 1 366 ? 1.237 -15.393 8.135 1.00 33.66 366 SER A N 1
ATOM 2940 C CA . SER A 1 366 ? 1.549 -16.193 6.982 1.00 33.66 366 SER A CA 1
ATOM 2941 C C . SER A 1 366 ? 1.048 -15.324 5.852 1.00 33.66 366 SER A C 1
ATOM 2943 O O . SER A 1 366 ? -0.141 -15.011 5.811 1.00 33.66 366 SER A O 1
ATOM 2945 N N . THR A 1 367 ? 1.915 -14.922 4.934 1.00 33.78 367 THR A N 1
ATOM 2946 C CA . THR A 1 367 ? 1.485 -14.439 3.625 1.00 33.78 367 THR A CA 1
ATOM 2947 C C . THR A 1 367 ? 0.793 -15.604 2.902 1.00 33.78 367 THR A C 1
ATOM 2949 O O . THR A 1 367 ? 1.262 -16.110 1.892 1.00 33.78 367 THR A O 1
ATOM 2952 N N . THR A 1 368 ? -0.357 -16.052 3.403 1.00 34.69 368 THR A N 1
ATOM 2953 C CA . THR A 1 368 ? -1.410 -16.581 2.561 1.00 34.69 368 THR A CA 1
ATOM 2954 C C . THR A 1 368 ? -1.988 -15.346 1.895 1.00 34.69 368 THR A C 1
ATOM 2956 O O . THR A 1 368 ? -3.032 -14.824 2.260 1.00 34.69 368 THR A O 1
ATOM 2959 N N . ILE A 1 369 ? -1.229 -14.831 0.917 1.00 43.00 369 ILE A N 1
ATOM 2960 C CA . ILE A 1 369 ? -1.843 -14.241 -0.266 1.00 43.00 369 ILE A CA 1
ATOM 2961 C C . ILE A 1 369 ? -2.930 -15.252 -0.599 1.00 43.00 369 ILE A C 1
ATOM 2963 O O . ILE A 1 369 ? -2.574 -16.393 -0.915 1.00 43.00 369 ILE A O 1
ATOM 2967 N N . GLU A 1 370 ? -4.203 -14.898 -0.390 1.00 42.22 370 GLU A N 1
ATOM 2968 C CA . GLU A 1 370 ? -5.313 -15.701 -0.891 1.00 42.22 370 GLU A CA 1
ATOM 2969 C C . GLU A 1 370 ? -4.903 -16.097 -2.294 1.00 42.22 370 GLU A C 1
ATOM 2971 O O . GLU A 1 370 ? -4.647 -15.220 -3.124 1.00 42.22 370 GLU A O 1
ATOM 2976 N N . THR A 1 371 ? -4.662 -17.391 -2.512 1.00 51.91 371 THR A N 1
ATOM 2977 C CA . THR A 1 371 ? -4.113 -17.815 -3.786 1.00 51.91 371 THR A CA 1
ATOM 2978 C C . THR A 1 371 ? -5.156 -17.398 -4.801 1.00 51.91 371 THR A C 1
ATOM 2980 O O . THR A 1 371 ? -6.277 -17.902 -4.707 1.00 51.91 371 THR A O 1
ATOM 2983 N N . PRO A 1 372 ? -4.864 -16.442 -5.698 1.00 58.16 372 PRO A N 1
ATOM 2984 C CA . PRO A 1 372 ? -5.892 -15.925 -6.576 1.00 58.16 372 PRO A CA 1
ATOM 2985 C C . PRO A 1 372 ? -6.441 -17.118 -7.346 1.00 58.16 372 PRO A C 1
ATOM 2987 O O . PRO A 1 372 ? -5.696 -17.838 -8.018 1.00 58.16 372 PRO A O 1
ATOM 2990 N N . VAL A 1 373 ? -7.731 -17.383 -7.156 1.00 70.69 373 VAL A N 1
ATOM 2991 C CA . VAL A 1 373 ? -8.420 -18.452 -7.865 1.00 70.69 373 VAL A CA 1
ATOM 2992 C C . VAL A 1 373 ? -8.773 -17.866 -9.215 1.00 70.69 373 VAL A C 1
ATOM 2994 O O . VAL A 1 373 ? -9.776 -17.175 -9.380 1.00 70.69 373 VAL A O 1
ATOM 2997 N N . PHE A 1 374 ? -7.880 -18.077 -10.172 1.00 77.88 374 PHE A N 1
ATOM 2998 C CA . PHE A 1 374 ? -8.137 -17.710 -11.550 1.00 77.88 374 PHE A CA 1
ATOM 2999 C C . PHE A 1 374 ? -9.102 -18.719 -12.166 1.00 77.88 374 PHE A C 1
ATOM 3001 O O . PHE A 1 374 ? -8.971 -19.925 -11.975 1.00 77.88 3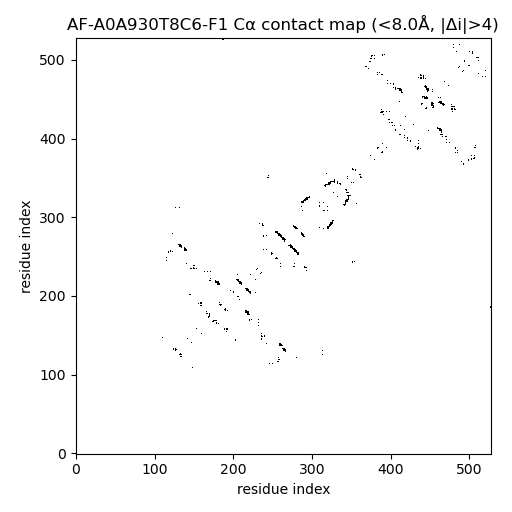74 PHE A O 1
ATOM 3008 N N . THR A 1 375 ? -10.037 -18.233 -12.968 1.00 90.56 375 THR A N 1
ATOM 3009 C CA . THR A 1 375 ? -10.609 -19.043 -14.047 1.00 90.56 375 THR A CA 1
ATOM 3010 C C . THR A 1 375 ? -9.595 -19.156 -15.188 1.00 90.56 375 THR A C 1
ATOM 3012 O O . THR A 1 375 ? -8.718 -18.300 -15.351 1.00 90.56 375 THR A O 1
ATOM 3015 N N . THR A 1 376 ? -9.728 -20.189 -16.018 1.00 89.44 376 THR A N 1
ATOM 3016 C CA . THR A 1 376 ? -8.879 -20.419 -17.201 1.00 89.44 376 THR A CA 1
ATOM 3017 C C . THR A 1 376 ? -8.864 -19.201 -18.133 1.00 89.44 376 THR A C 1
ATOM 3019 O O . THR A 1 376 ? -7.810 -18.791 -18.618 1.00 89.44 376 THR A O 1
ATOM 3022 N N . GLU A 1 377 ? -10.008 -18.535 -18.295 1.00 89.25 377 GLU A N 1
ATOM 3023 C CA . GLU A 1 377 ? -10.170 -17.318 -19.101 1.00 89.25 377 GLU A CA 1
ATOM 3024 C C . GLU A 1 377 ? -9.422 -16.111 -18.519 1.00 89.25 377 GLU A C 1
ATOM 3026 O O . GLU A 1 377 ? -8.773 -15.354 -19.251 1.00 89.25 377 GLU A O 1
ATOM 3031 N N . GLN A 1 378 ? -9.469 -15.931 -17.195 1.00 90.38 378 GLN A N 1
ATOM 3032 C CA . GLN A 1 378 ? -8.739 -14.855 -16.523 1.00 90.38 378 GLN A CA 1
ATOM 3033 C C . GLN A 1 378 ? -7.227 -15.073 -16.615 1.00 90.38 378 GLN A C 1
ATOM 3035 O O . GLN A 1 378 ? -6.492 -14.120 -16.881 1.00 90.38 378 GLN A O 1
ATOM 3040 N N . LEU A 1 379 ? -6.758 -16.316 -16.457 1.00 92.06 379 LEU A N 1
ATOM 3041 C CA . LEU A 1 379 ? -5.341 -16.632 -16.611 1.00 92.06 379 LEU A CA 1
ATOM 3042 C C . LEU A 1 379 ? -4.867 -16.416 -18.055 1.00 92.06 379 LEU A C 1
ATOM 3044 O O . LEU A 1 379 ? -3.809 -15.828 -18.291 1.00 92.06 379 LEU A O 1
ATOM 3048 N N . TYR A 1 380 ? -5.670 -16.835 -19.031 1.00 89.56 380 TYR A N 1
ATOM 3049 C CA . TYR A 1 380 ? -5.381 -16.607 -20.443 1.00 89.56 380 TYR A CA 1
ATOM 3050 C C . TYR A 1 380 ? -5.291 -15.110 -20.768 1.00 89.56 380 TYR A C 1
ATOM 3052 O O . TYR A 1 380 ? -4.354 -14.662 -21.432 1.00 89.56 380 TYR A O 1
ATOM 3060 N N . THR A 1 381 ? -6.230 -14.319 -20.245 1.00 89.00 381 THR A N 1
ATOM 3061 C CA . THR A 1 381 ? -6.249 -12.856 -20.393 1.00 89.00 381 THR A CA 1
ATOM 3062 C C . THR A 1 381 ? -5.013 -12.216 -19.761 1.00 89.00 381 THR A C 1
ATOM 3064 O O . THR A 1 381 ? -4.383 -11.352 -20.374 1.00 89.00 381 THR A O 1
ATOM 3067 N N . PHE A 1 382 ? -4.615 -12.675 -18.572 1.00 92.25 382 PHE A N 1
ATOM 3068 C CA . PHE A 1 382 ? -3.395 -12.231 -17.900 1.00 92.25 382 PHE A CA 1
ATOM 3069 C C . PHE A 1 382 ? -2.145 -12.482 -18.757 1.00 92.25 382 PHE A C 1
ATOM 3071 O O . PHE A 1 382 ? -1.369 -11.556 -19.009 1.00 92.25 382 PHE A O 1
ATOM 3078 N N . LEU A 1 383 ? -1.968 -13.703 -19.269 1.00 91.94 383 LEU A N 1
ATOM 3079 C CA . LEU A 1 383 ? -0.822 -14.052 -20.114 1.00 91.94 383 LEU A CA 1
ATOM 3080 C C . LEU A 1 383 ? -0.819 -13.261 -21.431 1.00 91.94 383 LEU A C 1
ATOM 3082 O O . LEU A 1 383 ? 0.234 -12.795 -21.878 1.00 91.94 383 LEU A O 1
ATOM 3086 N N . ASN A 1 384 ? -1.995 -13.016 -22.011 1.00 88.25 384 ASN A N 1
ATOM 3087 C CA . ASN A 1 384 ? -2.145 -12.175 -23.195 1.00 88.25 384 ASN A CA 1
ATOM 3088 C C . ASN A 1 384 ? -1.727 -10.715 -22.923 1.00 88.25 384 ASN A C 1
ATOM 3090 O O . ASN A 1 384 ? -0.945 -10.138 -23.678 1.00 88.25 384 ASN A O 1
ATOM 3094 N N . HIS A 1 385 ? -2.134 -10.131 -21.789 1.00 89.06 385 HIS A N 1
ATOM 3095 C CA . HIS A 1 385 ? -1.682 -8.794 -21.371 1.00 89.06 385 HIS A CA 1
ATOM 3096 C C . HIS A 1 385 ? -0.159 -8.718 -21.178 1.00 89.06 385 HIS A C 1
ATOM 3098 O O . HIS A 1 385 ? 0.455 -7.682 -21.443 1.00 89.06 385 HIS A O 1
ATOM 3104 N N . LYS A 1 386 ? 0.477 -9.826 -20.780 1.00 89.88 386 LYS A N 1
ATOM 3105 C CA . LYS A 1 386 ? 1.941 -9.952 -20.681 1.00 89.88 386 LYS A CA 1
ATOM 3106 C C . LYS A 1 386 ? 2.630 -10.253 -22.024 1.00 89.88 386 LYS A C 1
ATOM 3108 O O . LYS A 1 386 ? 3.858 -10.416 -22.044 1.00 89.88 386 LYS A O 1
ATOM 3113 N N . LYS A 1 387 ? 1.880 -10.255 -23.139 1.00 91.31 387 LYS A N 1
ATOM 3114 C CA . LYS A 1 387 ? 2.321 -10.582 -24.511 1.00 91.31 387 LYS A CA 1
ATOM 3115 C C . LYS A 1 387 ? 2.921 -11.988 -24.618 1.00 91.31 387 LYS A C 1
ATOM 3117 O O . LYS A 1 387 ? 3.951 -12.180 -25.266 1.00 91.31 387 LYS A O 1
ATOM 3122 N N . LEU A 1 388 ? 2.304 -12.936 -23.914 1.00 91.19 388 LEU A N 1
ATOM 3123 C CA . LEU A 1 388 ? 2.692 -14.342 -23.810 1.00 91.19 388 LEU A CA 1
ATOM 3124 C C . LEU A 1 388 ? 1.474 -15.254 -24.006 1.00 91.19 388 LEU A C 1
ATOM 3126 O O . LEU A 1 388 ? 1.203 -16.133 -23.193 1.00 91.19 388 LEU A O 1
ATOM 3130 N N . ARG A 1 389 ? 0.709 -15.038 -25.075 1.00 90.00 389 ARG A N 1
ATOM 3131 C CA . ARG A 1 389 ? -0.442 -15.884 -25.388 1.00 90.00 389 ARG A CA 1
ATOM 3132 C C . ARG A 1 389 ? 0.012 -17.346 -25.578 1.00 90.00 389 ARG A C 1
ATOM 3134 O O . ARG A 1 389 ? 0.850 -17.593 -26.447 1.00 90.00 389 ARG A O 1
ATOM 3141 N N . PRO A 1 390 ? -0.518 -18.320 -24.808 1.00 86.44 390 PRO A N 1
ATOM 3142 C CA . PRO A 1 390 ? -0.032 -19.700 -24.877 1.00 86.44 390 PRO A CA 1
ATOM 3143 C C . PRO A 1 390 ? -0.287 -20.396 -26.214 1.00 86.44 390 PRO A C 1
ATOM 3145 O O . PRO A 1 390 ? 0.527 -21.214 -26.633 1.00 86.44 390 PRO A O 1
ATOM 3148 N N . SER A 1 391 ? -1.414 -20.079 -26.860 1.00 87.62 391 SER A N 1
ATOM 3149 C CA . SER A 1 391 ? -1.838 -20.569 -28.184 1.00 87.62 391 SER A CA 1
ATOM 3150 C C . SER A 1 391 ? -1.456 -22.026 -28.489 1.00 87.62 391 SER A C 1
ATOM 3152 O O . SER A 1 391 ? -0.709 -22.282 -29.440 1.00 87.62 391 SER A O 1
ATOM 3154 N N . PRO A 1 392 ? -1.944 -22.997 -27.698 1.00 84.50 392 PRO A N 1
ATOM 3155 C CA . PRO A 1 392 ? -1.377 -24.343 -27.695 1.00 84.50 392 PRO A CA 1
ATOM 3156 C C . PRO A 1 392 ? -1.537 -25.082 -29.027 1.00 84.50 392 PRO A C 1
ATOM 3158 O O . PRO A 1 392 ? -0.647 -25.812 -29.452 1.00 84.50 392 PRO A O 1
ATOM 3161 N N . GLU A 1 393 ? -2.632 -24.806 -29.733 1.00 85.81 393 GLU A N 1
ATOM 3162 C CA . GLU A 1 393 ? -2.939 -25.346 -31.061 1.00 85.81 393 GLU A CA 1
ATOM 3163 C C . GLU A 1 393 ? -1.901 -24.954 -32.140 1.00 85.81 393 GLU A C 1
ATOM 3165 O O . GLU A 1 393 ? -1.678 -25.697 -33.094 1.00 85.81 393 GLU A O 1
ATOM 3170 N N . HIS A 1 394 ? -1.211 -23.819 -31.967 1.00 90.62 394 HIS A N 1
ATOM 3171 C CA . HIS A 1 394 ? -0.204 -23.311 -32.906 1.00 90.62 394 HIS A CA 1
ATOM 3172 C C . HIS A 1 394 ? 1.230 -23.461 -32.386 1.00 90.62 394 HIS A C 1
ATOM 3174 O O . HIS A 1 394 ? 2.166 -23.536 -33.184 1.00 90.62 394 HIS A O 1
ATOM 3180 N N . ARG A 1 395 ? 1.419 -23.514 -31.060 1.00 94.19 395 ARG A N 1
ATOM 3181 C CA . ARG A 1 395 ? 2.734 -23.485 -30.406 1.00 94.19 395 ARG A CA 1
ATOM 3182 C C . ARG A 1 395 ? 3.656 -24.604 -30.889 1.00 94.19 395 ARG A C 1
ATOM 3184 O O . ARG A 1 395 ? 4.752 -24.307 -31.350 1.00 94.19 395 ARG A O 1
ATOM 3191 N N . SER A 1 396 ? 3.193 -25.856 -30.904 1.00 93.06 396 SER A N 1
ATOM 3192 C CA . SER A 1 396 ? 4.010 -26.994 -31.365 1.00 93.06 396 SER A CA 1
ATOM 3193 C C . SER A 1 396 ? 4.480 -26.832 -32.818 1.00 93.06 396 SER A C 1
ATOM 3195 O O . SER A 1 396 ? 5.641 -27.093 -33.131 1.00 93.06 396 SER A O 1
ATOM 3197 N N . ASN A 1 397 ? 3.615 -26.336 -33.709 1.00 94.88 397 ASN A N 1
ATOM 3198 C CA . ASN A 1 397 ? 3.972 -26.107 -35.112 1.00 94.88 397 ASN A CA 1
ATOM 3199 C C . ASN A 1 397 ? 4.975 -24.956 -35.264 1.00 94.88 397 ASN A C 1
ATOM 3201 O O . ASN A 1 397 ? 5.910 -25.063 -36.055 1.00 94.88 397 ASN A O 1
ATOM 3205 N N . ILE A 1 398 ? 4.825 -23.893 -34.466 1.00 96.25 398 ILE A N 1
ATOM 3206 C CA . ILE A 1 398 ? 5.787 -22.786 -34.402 1.00 96.25 398 ILE A CA 1
ATOM 3207 C C . ILE A 1 398 ? 7.156 -23.286 -33.931 1.00 96.25 398 ILE A C 1
ATOM 3209 O O . ILE A 1 398 ? 8.157 -22.914 -34.532 1.00 96.25 398 ILE A O 1
ATOM 3213 N N . LEU A 1 399 ? 7.219 -24.141 -32.904 1.00 96.19 399 LEU A N 1
ATOM 3214 C CA . LEU A 1 399 ? 8.487 -24.679 -32.400 1.00 96.19 399 LEU A CA 1
ATOM 3215 C C . LEU A 1 399 ? 9.175 -25.606 -33.409 1.00 96.19 399 LEU A C 1
ATOM 3217 O O . LEU A 1 399 ? 10.380 -25.486 -33.610 1.00 96.19 399 LEU A O 1
ATOM 3221 N N . LYS A 1 400 ? 8.422 -26.476 -34.099 1.00 95.81 400 LYS A N 1
ATOM 3222 C CA . LYS A 1 400 ? 8.967 -27.304 -35.195 1.00 95.81 400 LYS A CA 1
ATOM 3223 C C . LYS A 1 400 ? 9.567 -26.445 -36.293 1.00 95.81 400 LYS A C 1
ATOM 3225 O O . LYS A 1 400 ? 10.670 -26.707 -36.762 1.00 95.81 400 LYS A O 1
ATOM 3230 N N . GLU A 1 401 ? 8.837 -25.412 -36.700 1.00 96.38 401 GLU A N 1
ATOM 3231 C CA . GLU A 1 401 ? 9.306 -24.537 -37.761 1.00 96.38 401 GLU A CA 1
ATOM 3232 C C . GLU A 1 401 ? 10.473 -23.659 -37.311 1.00 96.38 401 GLU A C 1
ATOM 3234 O O . GLU A 1 401 ? 11.374 -23.385 -38.098 1.00 96.38 401 GLU A O 1
ATOM 3239 N N . LEU A 1 402 ? 10.509 -23.278 -36.034 1.00 96.31 402 LEU A N 1
ATOM 3240 C CA . LEU A 1 402 ? 11.644 -22.580 -35.456 1.00 96.31 402 LEU A CA 1
ATOM 3241 C C . LEU A 1 402 ? 12.922 -23.419 -35.541 1.00 96.31 402 LEU A C 1
ATOM 3243 O O . LEU A 1 402 ? 13.940 -22.897 -35.989 1.00 96.31 402 LEU A O 1
ATOM 3247 N N . ILE A 1 403 ? 12.860 -24.696 -35.149 1.00 96.06 403 ILE A N 1
ATOM 3248 C CA . ILE A 1 403 ? 13.990 -25.629 -35.264 1.00 96.06 403 ILE A CA 1
ATOM 3249 C C . ILE A 1 403 ? 14.438 -25.701 -36.725 1.00 96.06 403 ILE A C 1
ATOM 3251 O O . ILE A 1 403 ? 15.596 -25.426 -37.018 1.00 96.06 403 ILE A O 1
ATOM 3255 N N . ASN A 1 404 ? 13.505 -25.936 -37.654 1.00 94.06 404 ASN A N 1
ATOM 3256 C CA . ASN A 1 404 ? 13.819 -26.008 -39.082 1.00 94.06 404 ASN A CA 1
ATOM 3257 C C . ASN A 1 404 ? 14.521 -24.750 -39.605 1.00 94.06 404 ASN A C 1
ATOM 3259 O O . ASN A 1 404 ? 15.466 -24.871 -40.374 1.00 94.06 404 ASN A O 1
ATOM 3263 N N . ILE A 1 405 ? 14.056 -23.557 -39.220 1.00 93.56 405 ILE A N 1
ATOM 3264 C CA . ILE A 1 405 ? 14.606 -22.280 -39.694 1.00 93.56 405 ILE A CA 1
ATOM 3265 C C . ILE A 1 405 ? 15.988 -22.012 -39.103 1.00 93.56 405 ILE A C 1
ATOM 3267 O O . ILE A 1 405 ? 16.871 -21.564 -39.830 1.00 93.56 405 ILE A O 1
ATOM 3271 N N . VAL A 1 406 ? 16.172 -22.254 -37.803 1.00 90.12 406 VAL A N 1
ATOM 3272 C CA . VAL A 1 406 ? 17.433 -21.956 -37.108 1.00 90.12 406 VAL A CA 1
ATOM 3273 C C . VAL A 1 406 ? 18.510 -23.000 -37.418 1.00 90.12 406 VAL A C 1
ATOM 3275 O O . VAL A 1 406 ? 19.692 -22.685 -37.364 1.00 90.12 406 VAL A O 1
ATOM 3278 N N . SER A 1 407 ? 18.128 -24.214 -37.826 1.00 83.50 407 SER A N 1
ATOM 3279 C CA . SER A 1 407 ? 19.060 -25.226 -38.337 1.00 83.50 407 SER A CA 1
ATOM 3280 C C . SER A 1 407 ? 19.617 -24.918 -39.737 1.00 83.50 407 SER A C 1
ATOM 3282 O O . SER A 1 407 ? 20.519 -25.622 -40.186 1.00 83.50 407 SER A O 1
ATOM 3284 N N . VAL A 1 408 ? 19.114 -23.896 -40.445 1.00 74.19 408 VAL A N 1
ATOM 3285 C CA . VAL A 1 408 ? 19.677 -23.461 -41.737 1.00 74.19 408 VAL A CA 1
ATOM 3286 C C . VAL A 1 408 ? 20.860 -22.518 -41.487 1.00 74.19 408 VAL A C 1
ATOM 3288 O O . VAL A 1 408 ? 20.730 -21.565 -40.731 1.00 74.19 408 VAL A O 1
ATOM 3291 N N . GLU A 1 409 ? 21.992 -22.752 -42.161 1.00 64.19 409 GLU A N 1
ATOM 3292 C CA . GLU A 1 409 ? 23.339 -22.182 -41.909 1.00 64.19 409 GLU A CA 1
ATOM 3293 C C . GLU A 1 409 ? 23.485 -20.640 -41.865 1.00 64.19 409 GLU A C 1
ATOM 3295 O O . GLU A 1 409 ? 24.587 -20.138 -41.642 1.00 64.19 409 GLU A O 1
ATOM 3300 N N . GLN A 1 410 ? 22.422 -19.856 -42.071 1.00 88.75 410 GLN A N 1
ATOM 3301 C CA . GLN A 1 410 ? 22.484 -18.393 -42.020 1.00 88.75 410 GLN A CA 1
ATOM 3302 C C . GLN A 1 410 ? 21.814 -17.839 -40.757 1.00 88.75 410 GLN A C 1
ATOM 3304 O O . GLN A 1 410 ? 20.610 -18.036 -40.582 1.00 88.75 410 GLN A O 1
ATOM 3309 N N . PRO A 1 411 ? 22.548 -17.083 -39.915 1.00 93.06 411 PRO A N 1
ATOM 3310 C CA . PRO A 1 411 ? 21.972 -16.399 -38.766 1.00 93.06 411 PRO A CA 1
ATOM 3311 C C . PRO A 1 411 ? 20.865 -15.423 -39.173 1.00 93.06 411 PRO A C 1
ATOM 3313 O O . PRO A 1 411 ? 21.021 -14.657 -40.125 1.00 93.06 411 PRO A O 1
ATOM 3316 N N . LEU A 1 412 ? 19.762 -15.422 -38.427 1.00 94.94 412 LEU A N 1
ATOM 3317 C CA . LEU A 1 412 ? 18.597 -14.574 -38.690 1.00 94.94 412 LEU A CA 1
ATOM 3318 C C . LEU A 1 412 ? 18.250 -13.739 -37.465 1.00 94.94 412 LEU A C 1
ATOM 3320 O O . LEU A 1 412 ? 18.362 -14.187 -36.328 1.00 94.94 412 LEU A O 1
ATOM 3324 N N . THR A 1 413 ? 17.759 -12.529 -37.682 1.00 94.81 413 THR A N 1
ATOM 3325 C CA . THR A 1 413 ? 17.197 -11.715 -36.604 1.00 94.81 413 THR A CA 1
ATOM 3326 C C . THR A 1 413 ? 15.859 -12.282 -36.133 1.00 94.81 413 THR A C 1
ATOM 3328 O O . THR A 1 413 ? 15.130 -12.959 -36.867 1.00 94.81 413 THR A O 1
ATOM 3331 N N . PHE A 1 414 ? 15.463 -11.924 -34.912 1.00 94.44 414 PHE A N 1
ATOM 3332 C CA . PHE A 1 414 ? 14.174 -12.326 -34.343 1.00 94.44 414 PHE A CA 1
ATOM 3333 C C . PHE A 1 414 ? 12.981 -11.967 -35.253 1.00 94.44 414 PHE A C 1
ATOM 3335 O O . PHE A 1 414 ? 12.032 -12.740 -35.393 1.00 94.44 414 PHE A O 1
ATOM 3342 N N . ASN A 1 415 ? 13.033 -10.802 -35.908 1.00 94.19 415 ASN A N 1
ATOM 3343 C CA . ASN A 1 415 ? 11.973 -10.341 -36.806 1.00 94.19 415 ASN A CA 1
ATOM 3344 C C . ASN A 1 415 ? 11.888 -11.165 -38.096 1.00 94.19 415 ASN A C 1
ATOM 3346 O O . ASN A 1 415 ? 10.784 -11.388 -38.595 1.00 94.19 415 ASN A O 1
ATOM 3350 N N . GLU A 1 416 ? 13.023 -11.609 -38.635 1.00 95.50 416 GLU A N 1
ATOM 3351 C CA . GLU A 1 416 ? 13.073 -12.449 -39.834 1.00 95.50 416 GLU A CA 1
ATOM 3352 C C . GLU A 1 416 ? 12.535 -13.846 -39.545 1.00 95.50 416 GLU A C 1
ATOM 3354 O O . GLU A 1 416 ? 11.687 -14.327 -40.294 1.00 95.50 416 GLU A O 1
ATOM 3359 N N . ILE A 1 417 ? 12.941 -14.448 -38.421 1.00 95.69 417 ILE A N 1
ATOM 3360 C CA . ILE A 1 417 ? 12.405 -15.734 -37.954 1.00 95.69 417 ILE A CA 1
ATOM 3361 C C . ILE A 1 417 ? 10.887 -15.639 -37.787 1.00 95.69 417 ILE A C 1
ATOM 3363 O O . ILE A 1 417 ? 10.151 -16.436 -38.366 1.00 95.69 417 ILE A O 1
ATOM 3367 N N . ARG A 1 418 ? 10.401 -14.617 -37.068 1.00 96.12 418 ARG A N 1
ATOM 3368 C CA . ARG A 1 418 ? 8.962 -14.366 -36.891 1.00 96.12 418 ARG A CA 1
ATOM 3369 C C . ARG A 1 418 ? 8.233 -14.286 -38.233 1.00 96.12 418 ARG A C 1
ATOM 3371 O O . ARG A 1 418 ? 7.191 -14.910 -38.403 1.00 96.12 418 ARG A O 1
ATOM 3378 N N . ASN A 1 419 ? 8.764 -13.516 -39.184 1.00 95.69 419 ASN A N 1
ATOM 3379 C CA . ASN A 1 419 ? 8.129 -13.341 -40.490 1.00 95.69 419 ASN A CA 1
ATOM 3380 C C . ASN A 1 419 ? 8.090 -14.657 -41.287 1.00 95.69 419 ASN A C 1
ATOM 3382 O O . ASN A 1 419 ? 7.035 -14.985 -41.822 1.00 95.69 419 ASN A O 1
ATOM 3386 N N . LYS A 1 420 ? 9.192 -15.421 -41.314 1.00 95.94 420 LYS A N 1
ATOM 3387 C CA . LYS A 1 420 ? 9.273 -16.713 -42.014 1.00 95.94 420 LYS A CA 1
ATOM 3388 C C . LYS A 1 420 ? 8.311 -17.753 -41.432 1.00 95.94 420 LYS A C 1
ATOM 3390 O O . LYS A 1 420 ? 7.621 -18.430 -42.189 1.00 95.94 420 LYS A O 1
ATOM 3395 N N . ILE A 1 421 ? 8.220 -17.846 -40.102 1.00 96.25 421 ILE A N 1
ATOM 3396 C CA . ILE A 1 421 ? 7.273 -18.750 -39.428 1.00 96.25 421 ILE A CA 1
ATOM 3397 C C . ILE A 1 421 ? 5.831 -18.352 -39.752 1.00 96.25 421 ILE A C 1
ATOM 3399 O O . ILE A 1 421 ? 5.025 -19.207 -40.114 1.00 96.25 421 ILE A O 1
ATOM 3403 N N . ALA A 1 422 ? 5.503 -17.060 -39.639 1.00 96.12 422 ALA A N 1
ATOM 3404 C CA . ALA A 1 422 ? 4.156 -16.565 -39.905 1.00 96.12 422 ALA A CA 1
ATOM 3405 C C . ALA A 1 422 ? 3.710 -16.847 -41.349 1.00 96.12 422 ALA A C 1
ATOM 3407 O O . ALA A 1 422 ? 2.582 -17.281 -41.568 1.00 96.12 422 ALA A O 1
ATOM 3408 N N . GLU A 1 423 ? 4.605 -16.645 -42.320 1.00 95.88 423 GLU A N 1
ATOM 3409 C CA . GLU A 1 423 ? 4.354 -16.924 -43.735 1.00 95.88 423 GLU A CA 1
ATOM 3410 C C . GLU A 1 423 ? 4.152 -18.420 -43.995 1.00 95.88 423 GLU A C 1
ATOM 3412 O O . GLU A 1 423 ? 3.147 -18.815 -44.586 1.00 95.88 423 GLU A O 1
ATOM 3417 N N . LYS A 1 424 ? 5.062 -19.268 -43.502 1.00 95.94 424 LYS A N 1
ATOM 3418 C CA . LYS A 1 424 ? 5.027 -20.709 -43.775 1.00 95.94 424 LYS A CA 1
ATOM 3419 C C . LYS A 1 424 ? 3.856 -21.425 -43.105 1.00 95.94 424 LYS A C 1
ATOM 3421 O O . LYS A 1 424 ? 3.289 -22.340 -43.695 1.00 95.94 424 LYS A O 1
ATOM 3426 N N . LEU A 1 425 ? 3.481 -21.007 -41.897 1.00 95.44 425 LEU A N 1
ATOM 3427 C CA . LEU A 1 425 ? 2.343 -21.578 -41.171 1.00 95.44 425 LEU A CA 1
ATOM 3428 C C . LEU A 1 425 ? 1.012 -20.877 -41.482 1.00 95.44 425 LEU A C 1
ATOM 3430 O O . LEU A 1 425 ? -0.015 -21.296 -40.960 1.00 95.44 425 LEU A O 1
ATOM 3434 N N . GLN A 1 426 ? 1.018 -19.825 -42.310 1.00 96.00 426 GLN A N 1
ATOM 3435 C CA . GLN A 1 426 ? -0.160 -19.005 -42.629 1.00 96.00 426 GLN A CA 1
ATOM 3436 C C . GLN A 1 426 ? -0.878 -18.459 -41.380 1.00 96.00 426 GLN A C 1
ATOM 3438 O O . GLN A 1 426 ? -2.105 -18.388 -41.318 1.00 96.00 426 GLN A O 1
ATOM 3443 N N . ILE A 1 427 ? -0.103 -18.050 -40.373 1.00 94.69 427 ILE A N 1
ATOM 3444 C CA . ILE A 1 427 ? -0.607 -17.486 -39.115 1.00 94.69 427 ILE A CA 1
ATOM 3445 C C . ILE A 1 427 ? -0.289 -15.994 -38.999 1.00 94.69 427 ILE A C 1
ATOM 3447 O O . ILE A 1 427 ? 0.553 -15.446 -39.710 1.00 94.69 427 ILE A O 1
ATOM 3451 N N . SER A 1 428 ? -0.940 -15.304 -38.059 1.00 95.00 428 SER A N 1
ATOM 3452 C CA . SER A 1 428 ? -0.643 -13.890 -37.825 1.00 95.00 428 SER A CA 1
ATOM 3453 C C . SER A 1 428 ? 0.773 -13.693 -37.261 1.00 95.00 428 SER A C 1
ATOM 3455 O O . SER A 1 428 ? 1.262 -14.472 -36.438 1.00 95.00 428 SER A O 1
ATOM 3457 N N . LYS A 1 429 ? 1.428 -12.593 -37.655 1.00 93.69 429 LYS A N 1
ATOM 3458 C CA . LYS A 1 429 ? 2.756 -12.229 -37.126 1.00 93.69 429 LYS A CA 1
ATOM 3459 C C . LYS A 1 429 ? 2.737 -12.074 -35.606 1.00 93.69 429 LYS A C 1
ATOM 3461 O O . LYS A 1 429 ? 3.667 -12.529 -34.951 1.00 93.69 429 LYS A O 1
ATOM 3466 N N . ALA A 1 430 ? 1.667 -11.497 -35.056 1.00 91.69 430 ALA A N 1
ATOM 3467 C CA . ALA A 1 430 ? 1.484 -11.347 -33.614 1.00 91.69 430 ALA A CA 1
ATOM 3468 C C . ALA A 1 430 ? 1.493 -12.704 -32.892 1.00 91.69 430 ALA A C 1
ATOM 3470 O O . ALA A 1 430 ? 2.205 -12.866 -31.907 1.00 91.69 430 ALA A O 1
ATOM 3471 N N . LEU A 1 431 ? 0.791 -13.699 -33.442 1.00 90.25 431 LEU A N 1
ATOM 3472 C CA . LEU A 1 431 ? 0.720 -15.039 -32.866 1.00 90.25 431 LEU A CA 1
ATOM 3473 C C . LEU A 1 431 ? 2.088 -15.734 -32.839 1.00 90.25 431 LEU A C 1
ATOM 3475 O O . LEU A 1 431 ? 2.495 -16.262 -31.805 1.00 90.25 431 LEU A O 1
ATOM 3479 N N . SER A 1 432 ? 2.830 -15.691 -33.951 1.00 93.06 432 SER A N 1
ATOM 3480 C CA . SER A 1 432 ? 4.201 -16.221 -33.983 1.00 93.06 432 SER A CA 1
ATOM 3481 C C . SER A 1 432 ? 5.125 -15.483 -33.004 1.00 93.06 432 SER A C 1
ATOM 3483 O O . SER A 1 432 ? 5.963 -16.095 -32.349 1.00 93.06 432 SER A O 1
ATOM 3485 N N . GLU A 1 433 ? 4.944 -14.169 -32.847 1.00 94.12 433 GLU A N 1
ATOM 3486 C CA . GLU A 1 433 ? 5.771 -13.341 -31.974 1.00 94.12 433 GLU A CA 1
ATOM 3487 C C . GLU A 1 433 ? 5.611 -13.695 -30.496 1.00 94.12 433 GLU A C 1
ATOM 3489 O O . GLU A 1 433 ? 6.599 -13.729 -29.767 1.00 94.12 433 GLU A O 1
ATOM 3494 N N . GLU A 1 434 ? 4.387 -13.954 -30.043 1.00 92.38 434 GLU A N 1
ATOM 3495 C CA . GLU A 1 434 ? 4.085 -14.255 -28.639 1.00 92.38 434 GLU A CA 1
ATOM 3496 C C . GLU A 1 434 ? 4.719 -15.575 -28.183 1.00 92.38 434 GLU A C 1
ATOM 3498 O O . GLU A 1 434 ? 5.294 -15.637 -27.094 1.00 92.38 434 GLU A O 1
ATOM 3503 N N . VAL A 1 435 ? 4.714 -16.598 -29.043 1.00 93.38 435 VAL A N 1
ATOM 3504 C CA . VAL A 1 435 ? 5.404 -17.871 -28.777 1.00 93.38 435 VAL A CA 1
ATOM 3505 C C . VAL A 1 435 ? 6.923 -17.687 -28.801 1.00 93.38 435 VAL A C 1
ATOM 3507 O O . VAL A 1 435 ? 7.617 -18.123 -27.882 1.00 93.38 435 VAL A O 1
ATOM 3510 N N . LEU A 1 436 ? 7.459 -16.971 -29.794 1.00 94.81 436 LEU A N 1
ATOM 3511 C CA . LEU A 1 436 ? 8.900 -16.707 -29.881 1.00 94.81 436 LEU A CA 1
ATOM 3512 C C . LEU A 1 436 ? 9.414 -15.859 -28.709 1.00 94.81 436 LEU A C 1
ATOM 3514 O O . LEU A 1 436 ? 10.545 -16.042 -28.258 1.00 94.81 436 LEU A O 1
ATOM 3518 N N . ARG A 1 437 ? 8.591 -14.951 -28.172 1.00 94.38 437 ARG A N 1
ATOM 3519 C CA . ARG A 1 437 ? 8.904 -14.199 -26.949 1.00 94.38 437 ARG A CA 1
ATOM 3520 C C . ARG A 1 437 ? 9.046 -15.123 -25.744 1.00 94.38 437 ARG A C 1
ATOM 3522 O O . ARG A 1 437 ? 9.922 -14.862 -24.924 1.00 94.38 437 ARG A O 1
ATOM 3529 N N . ALA A 1 438 ? 8.240 -16.182 -25.644 1.00 94.12 438 ALA A N 1
ATOM 3530 C CA . ALA A 1 438 ? 8.374 -17.162 -24.570 1.00 94.12 438 ALA A CA 1
ATOM 3531 C C . ALA A 1 438 ? 9.737 -17.875 -24.645 1.00 94.12 438 ALA A C 1
ATOM 3533 O O . ALA A 1 438 ? 10.507 -17.816 -23.693 1.00 94.12 438 ALA A O 1
ATOM 3534 N N . ILE A 1 439 ? 10.089 -18.405 -25.822 1.00 94.69 439 ILE A N 1
ATOM 3535 C CA . ILE A 1 439 ? 11.393 -19.046 -26.095 1.00 94.69 439 ILE A CA 1
ATOM 3536 C C . ILE A 1 439 ? 12.576 -18.105 -25.841 1.00 94.69 439 ILE A C 1
ATOM 3538 O O . ILE A 1 439 ? 13.635 -18.495 -25.343 1.00 94.69 439 ILE A O 1
ATOM 3542 N N . ARG A 1 440 ? 12.405 -16.826 -26.167 1.00 93.00 440 ARG A N 1
ATOM 3543 C CA . ARG A 1 440 ? 13.431 -15.824 -25.911 1.00 93.00 440 ARG A CA 1
ATOM 3544 C C . ARG A 1 440 ? 13.616 -15.536 -24.421 1.00 93.00 440 ARG A C 1
ATOM 3546 O O . ARG A 1 440 ? 14.743 -15.354 -23.971 1.00 93.00 440 ARG A O 1
ATOM 3553 N N . ARG A 1 441 ? 12.525 -15.466 -23.654 1.00 92.25 441 ARG A N 1
ATOM 3554 C CA . ARG A 1 441 ? 12.575 -15.249 -22.198 1.00 92.25 441 ARG A CA 1
ATOM 3555 C C . ARG A 1 441 ? 13.193 -16.432 -21.458 1.00 92.25 441 ARG A C 1
ATOM 3557 O O . ARG A 1 441 ? 13.823 -16.213 -20.429 1.00 92.25 441 ARG A O 1
ATOM 3564 N N . SER A 1 442 ? 13.089 -17.640 -22.004 1.00 90.69 442 SER A N 1
ATOM 3565 C CA . SER A 1 442 ? 13.754 -18.834 -21.479 1.00 90.69 442 SER A CA 1
ATOM 3566 C C . SER A 1 442 ? 15.222 -18.980 -21.900 1.00 90.69 442 SER A C 1
ATOM 3568 O O . SER A 1 442 ? 15.819 -20.019 -21.631 1.00 90.69 442 SER A O 1
ATOM 3570 N N . ASN A 1 443 ? 15.817 -17.960 -22.537 1.00 91.94 443 ASN A N 1
ATOM 3571 C CA . ASN A 1 443 ? 17.209 -17.954 -23.002 1.00 91.94 443 ASN A CA 1
ATOM 3572 C C . ASN A 1 443 ? 17.545 -19.143 -23.922 1.00 91.94 443 ASN A C 1
ATOM 3574 O O . ASN A 1 443 ? 18.630 -19.711 -23.841 1.00 91.94 443 ASN A O 1
ATOM 3578 N N . CYS A 1 444 ? 16.610 -19.550 -24.784 1.00 94.56 444 CYS A N 1
ATOM 3579 C CA . CYS A 1 444 ? 16.821 -20.686 -25.684 1.00 94.56 444 CYS A CA 1
ATOM 3580 C C . CYS A 1 444 ? 17.520 -20.315 -26.997 1.00 94.56 444 CYS A C 1
ATOM 3582 O O . CYS A 1 444 ? 17.870 -21.211 -27.755 1.00 94.56 444 CYS A O 1
ATOM 3584 N N . PHE A 1 445 ? 17.699 -19.029 -27.292 1.00 95.81 445 PHE A N 1
ATOM 3585 C CA . PHE A 1 445 ? 18.381 -18.567 -28.500 1.00 95.81 445 PHE A CA 1
ATOM 3586 C C . PHE A 1 445 ? 19.881 -18.410 -28.263 1.00 95.81 445 PHE A C 1
ATOM 3588 O O . PHE A 1 445 ? 20.283 -17.951 -27.196 1.00 95.81 445 PHE A O 1
ATOM 3595 N N . ILE A 1 446 ? 20.686 -18.739 -29.272 1.00 94.00 446 ILE A N 1
ATOM 3596 C CA . ILE A 1 446 ? 22.145 -18.613 -29.256 1.00 94.00 446 ILE A CA 1
ATOM 3597 C C . ILE A 1 446 ? 22.570 -17.648 -30.370 1.00 94.00 446 ILE A C 1
ATOM 3599 O O . ILE A 1 446 ? 22.035 -17.717 -31.481 1.00 94.00 446 ILE A O 1
ATOM 3603 N N . ASN A 1 447 ? 23.492 -16.730 -30.075 1.00 94.50 447 ASN A N 1
ATOM 3604 C CA . ASN A 1 447 ? 24.062 -15.814 -31.065 1.00 94.50 447 ASN A CA 1
ATOM 3605 C C . ASN A 1 447 ? 25.252 -16.434 -31.816 1.00 94.50 447 ASN A C 1
ATOM 3607 O O . ASN A 1 447 ? 25.748 -17.515 -31.493 1.00 94.50 447 ASN A O 1
ATOM 3611 N N . THR A 1 448 ? 25.775 -15.727 -32.817 1.00 92.25 448 THR A N 1
ATOM 3612 C CA . THR A 1 448 ? 26.935 -16.170 -33.617 1.00 92.25 448 THR A CA 1
ATOM 3613 C C . THR A 1 448 ? 28.207 -16.428 -32.808 1.00 92.25 448 THR A C 1
ATOM 3615 O O . THR A 1 448 ? 29.128 -17.059 -33.318 1.00 92.25 448 THR A O 1
ATOM 3618 N N . HIS A 1 449 ? 28.268 -15.957 -31.562 1.00 92.38 449 HIS A N 1
ATOM 3619 C CA . HIS A 1 449 ? 29.387 -16.153 -30.644 1.00 92.38 449 HIS A CA 1
ATOM 3620 C C . HIS A 1 449 ? 29.190 -17.341 -29.688 1.00 92.38 449 HIS A C 1
ATOM 3622 O O . HIS A 1 449 ? 30.074 -17.621 -28.883 1.00 92.38 449 HIS A O 1
ATOM 3628 N N . GLY A 1 450 ? 28.066 -18.061 -29.779 1.00 91.06 450 GLY A N 1
ATOM 3629 C CA . GLY A 1 450 ? 27.744 -19.171 -28.879 1.00 91.06 450 GLY A CA 1
ATOM 3630 C C . GLY A 1 450 ? 27.143 -18.731 -27.540 1.00 91.06 450 GLY A C 1
ATOM 3631 O O . GLY A 1 450 ? 27.032 -19.541 -26.622 1.00 91.06 450 GLY A O 1
ATOM 3632 N N . GLU A 1 451 ? 26.756 -17.462 -27.405 1.00 92.19 451 GLU A N 1
ATOM 3633 C CA . GLU A 1 451 ? 26.200 -16.893 -26.177 1.00 92.19 451 GLU A CA 1
ATOM 3634 C C . GLU A 1 451 ? 24.669 -16.923 -26.187 1.00 92.19 451 GLU A C 1
ATOM 3636 O O . GLU A 1 451 ? 24.029 -16.798 -27.234 1.00 92.19 451 GLU A O 1
ATOM 3641 N N . LEU A 1 452 ? 24.066 -17.032 -25.001 1.00 91.44 452 LEU A N 1
ATOM 3642 C CA . LEU A 1 452 ? 22.612 -17.025 -24.855 1.00 91.44 452 LEU A CA 1
ATOM 3643 C C . LEU A 1 452 ? 22.031 -15.626 -25.100 1.00 91.44 452 LEU A C 1
ATOM 3645 O O . LEU A 1 452 ? 22.412 -14.642 -24.462 1.00 91.44 452 LEU A O 1
ATOM 3649 N N . ILE A 1 453 ? 21.029 -15.548 -25.971 1.00 88.06 453 ILE A N 1
ATOM 3650 C CA . ILE A 1 453 ? 20.266 -14.331 -26.238 1.00 88.06 453 ILE A CA 1
ATOM 3651 C C . ILE A 1 453 ? 19.129 -14.238 -25.222 1.00 88.06 453 ILE A C 1
ATOM 3653 O O . ILE A 1 453 ? 18.177 -15.021 -25.240 1.00 88.06 453 ILE A O 1
ATOM 3657 N N . SER A 1 454 ? 19.210 -13.224 -24.364 1.00 86.25 454 SER A N 1
ATOM 3658 C CA . SER A 1 454 ? 18.198 -12.957 -23.345 1.00 86.25 454 SER A CA 1
ATOM 3659 C C . SER A 1 454 ? 17.084 -12.035 -23.845 1.00 86.25 454 SER A C 1
ATOM 3661 O O . SER A 1 454 ? 17.142 -11.420 -24.922 1.00 86.25 454 SER A O 1
ATOM 3663 N N . GLN A 1 455 ? 16.057 -11.858 -23.013 1.00 82.62 455 GLN A N 1
ATOM 3664 C CA . GLN A 1 455 ? 15.012 -10.858 -23.242 1.00 82.62 455 GLN A CA 1
ATOM 3665 C C . GLN A 1 455 ? 15.528 -9.407 -23.287 1.00 82.62 455 GLN A C 1
ATOM 3667 O O . GLN A 1 455 ? 14.850 -8.552 -23.851 1.00 82.62 455 GLN A O 1
ATOM 3672 N N . TYR A 1 456 ? 16.715 -9.128 -22.736 1.00 82.19 456 TYR A N 1
ATOM 3673 C CA . TYR A 1 456 ? 17.310 -7.786 -22.685 1.00 82.19 456 TYR A CA 1
ATOM 3674 C C . TYR A 1 456 ? 18.240 -7.482 -23.865 1.00 82.19 456 TYR A C 1
ATOM 3676 O O . TYR A 1 456 ? 18.613 -6.329 -24.073 1.00 82.19 456 TYR A O 1
ATOM 3684 N N . THR A 1 457 ? 18.608 -8.498 -24.648 1.00 81.88 457 THR A N 1
ATOM 3685 C CA . THR A 1 457 ? 19.432 -8.336 -25.852 1.00 81.88 457 THR A CA 1
ATOM 3686 C C . THR A 1 457 ? 18.687 -7.497 -26.912 1.00 81.88 457 THR A C 1
ATOM 3688 O O . THR A 1 457 ? 17.461 -7.366 -26.884 1.00 81.88 457 THR A O 1
ATOM 3691 N N . GLN A 1 458 ? 19.376 -6.875 -27.866 1.00 82.88 458 GLN A N 1
ATOM 3692 C CA . GLN A 1 458 ? 18.683 -6.137 -28.931 1.00 82.88 458 GLN A CA 1
ATOM 3693 C C . GLN A 1 458 ? 17.973 -7.110 -29.891 1.00 82.88 458 GLN A C 1
ATOM 3695 O O . GLN A 1 458 ? 18.470 -8.194 -30.165 1.00 82.88 458 GLN A O 1
ATOM 3700 N N . LEU A 1 459 ? 16.793 -6.743 -30.413 1.00 86.19 459 LEU A N 1
ATOM 3701 C CA . LEU A 1 459 ? 16.043 -7.574 -31.381 1.00 86.19 459 LEU A CA 1
ATOM 3702 C C . LEU A 1 459 ? 16.778 -7.776 -32.718 1.00 86.19 459 LEU A C 1
ATOM 3704 O O . LEU A 1 459 ? 16.429 -8.684 -33.470 1.00 86.19 459 LEU A O 1
ATOM 3708 N N . SER A 1 460 ? 17.746 -6.907 -33.011 1.00 88.50 460 SER A N 1
ATOM 3709 C CA . SER A 1 460 ? 18.629 -6.972 -34.174 1.00 88.50 460 SER A CA 1
ATOM 3710 C C . SER A 1 460 ? 19.778 -7.968 -34.016 1.00 88.50 460 SER A C 1
ATOM 3712 O O . SER A 1 460 ? 20.498 -8.177 -34.985 1.00 88.50 460 SER A O 1
ATOM 3714 N N . GLU A 1 461 ? 19.966 -8.560 -32.832 1.00 92.06 461 GLU A N 1
ATOM 3715 C CA . GLU A 1 461 ? 20.994 -9.579 -32.614 1.00 92.06 461 GLU A CA 1
ATOM 3716 C C . GLU A 1 461 ? 20.701 -10.822 -33.478 1.00 92.06 461 GLU A C 1
ATOM 3718 O O . GLU A 1 461 ? 19.587 -11.360 -33.399 1.00 92.06 461 GLU A O 1
ATOM 3723 N N . PRO A 1 462 ? 21.660 -11.286 -34.302 1.00 93.69 462 PRO A N 1
ATOM 3724 C CA . PRO A 1 462 ? 21.487 -12.489 -35.104 1.00 93.69 462 PRO A CA 1
ATOM 3725 C C . PRO A 1 462 ? 21.435 -13.751 -34.238 1.00 93.69 462 PRO A C 1
ATOM 3727 O O . PRO A 1 462 ? 22.322 -14.012 -33.427 1.00 93.69 462 PRO A O 1
ATOM 3730 N N . ILE A 1 463 ? 20.408 -14.564 -34.458 1.00 95.50 463 ILE A N 1
ATOM 3731 C CA . ILE A 1 463 ? 20.233 -15.888 -33.864 1.00 95.50 463 ILE A CA 1
ATOM 3732 C C . ILE A 1 463 ? 20.866 -16.901 -34.818 1.00 95.50 463 ILE A C 1
ATOM 3734 O O . ILE A 1 463 ? 20.441 -17.014 -35.967 1.00 95.50 463 ILE A O 1
ATOM 3738 N N . SER A 1 464 ? 21.881 -17.620 -34.345 1.00 94.25 464 SER A N 1
ATOM 3739 C CA . SER A 1 464 ? 22.609 -18.655 -35.096 1.00 94.25 464 SER A CA 1
ATOM 3740 C C . SER A 1 464 ? 22.259 -20.077 -34.651 1.00 94.25 464 SER A C 1
ATOM 3742 O O . SER A 1 464 ? 22.642 -21.031 -35.319 1.00 94.25 464 SER A O 1
ATOM 3744 N N . GLY A 1 465 ? 21.578 -20.228 -33.512 1.00 95.12 465 GLY A N 1
ATOM 3745 C CA . GLY A 1 465 ? 21.322 -21.532 -32.915 1.00 95.12 465 GLY A CA 1
ATOM 3746 C C . GLY A 1 465 ? 20.238 -21.520 -31.843 1.00 95.12 465 GLY A C 1
ATOM 3747 O O . GLY A 1 465 ? 19.760 -20.467 -31.403 1.00 95.12 465 GLY A O 1
ATOM 3748 N N . LEU A 1 466 ? 19.873 -22.725 -31.412 1.00 95.94 466 LEU A N 1
ATOM 3749 C CA . LEU A 1 466 ? 18.989 -22.984 -30.280 1.00 95.94 466 LEU A CA 1
ATOM 3750 C C . LEU A 1 466 ? 19.741 -23.775 -29.210 1.00 95.94 466 LEU A C 1
ATOM 3752 O O . LEU A 1 466 ? 20.632 -24.560 -29.518 1.00 95.94 466 LEU A O 1
ATOM 3756 N N . LEU A 1 467 ? 19.333 -23.606 -27.954 1.00 93.25 467 LEU A N 1
ATOM 3757 C CA . LEU A 1 467 ? 19.832 -24.385 -26.819 1.00 93.25 467 LEU A CA 1
ATOM 3758 C C . LEU A 1 467 ? 19.545 -25.888 -26.968 1.00 93.25 467 LEU A C 1
ATOM 3760 O O . LEU A 1 467 ? 20.281 -26.711 -26.433 1.00 93.25 467 LEU A O 1
ATOM 3764 N N . SER A 1 468 ? 18.464 -26.239 -27.664 1.00 95.00 468 SER A N 1
ATOM 3765 C CA . SER A 1 468 ? 18.079 -27.615 -27.962 1.00 95.00 468 SER A CA 1
ATOM 3766 C C . SER A 1 468 ? 17.283 -27.662 -29.265 1.00 95.00 468 SER A C 1
ATOM 3768 O O . SER A 1 468 ? 16.510 -26.748 -29.560 1.00 95.00 468 SER A O 1
ATOM 3770 N N . ASP A 1 469 ? 17.482 -28.732 -30.026 1.00 93.81 469 ASP A N 1
ATOM 3771 C CA . ASP A 1 469 ? 16.706 -29.133 -31.200 1.00 93.81 469 ASP A CA 1
ATOM 3772 C C . ASP A 1 469 ? 15.543 -30.081 -30.845 1.00 93.81 469 ASP A C 1
ATOM 3774 O O . ASP A 1 469 ? 14.712 -30.392 -31.700 1.00 93.81 469 ASP A O 1
ATOM 3778 N N . ASP A 1 470 ? 15.431 -30.505 -29.582 1.00 95.31 470 ASP A N 1
ATOM 3779 C CA . ASP A 1 470 ? 14.296 -31.281 -29.092 1.00 95.31 470 ASP A CA 1
ATOM 3780 C C . ASP A 1 470 ? 13.107 -30.356 -28.812 1.00 95.31 470 ASP A C 1
ATOM 3782 O O . ASP A 1 470 ? 13.114 -29.505 -27.913 1.00 95.31 470 ASP A O 1
ATOM 3786 N N . ILE A 1 471 ? 12.031 -30.571 -29.568 1.00 94.75 471 ILE A N 1
ATOM 3787 C CA . ILE A 1 471 ? 10.767 -29.855 -29.409 1.00 94.75 471 ILE A CA 1
ATOM 3788 C C . ILE A 1 471 ? 10.219 -29.946 -27.981 1.00 94.75 471 ILE A C 1
ATOM 3790 O O . ILE A 1 471 ? 9.642 -28.979 -27.489 1.00 94.75 471 ILE A O 1
ATOM 3794 N N . SER A 1 472 ? 10.415 -31.075 -27.300 1.00 93.94 472 SER A N 1
ATOM 3795 C CA . SER A 1 472 ? 9.910 -31.317 -25.946 1.00 93.94 472 SER A CA 1
ATOM 3796 C C . SER A 1 472 ? 10.601 -30.403 -24.936 1.00 93.94 472 SER A C 1
ATOM 3798 O O . SER A 1 472 ? 9.963 -29.894 -24.012 1.00 93.94 472 SER A O 1
ATOM 3800 N N . VAL A 1 473 ? 11.895 -30.139 -25.146 1.00 94.81 473 VAL A N 1
ATOM 3801 C CA . VAL A 1 473 ? 12.681 -29.211 -24.327 1.00 94.81 473 VAL A CA 1
ATOM 3802 C C . VAL A 1 473 ? 12.208 -27.776 -24.554 1.00 94.81 473 VAL A C 1
ATOM 3804 O O . VAL A 1 473 ? 11.963 -27.057 -23.586 1.00 94.81 473 VAL A O 1
ATOM 3807 N N . LEU A 1 474 ? 12.020 -27.360 -25.810 1.00 94.94 474 LEU A N 1
ATOM 3808 C CA . LEU A 1 474 ? 11.522 -26.015 -26.129 1.00 94.94 474 LEU A CA 1
ATOM 3809 C C . LEU A 1 474 ? 10.096 -25.785 -25.605 1.00 94.94 474 LEU A C 1
ATOM 3811 O O . LEU A 1 474 ? 9.795 -24.715 -25.075 1.00 94.94 474 LEU A O 1
ATOM 3815 N N . GLU A 1 475 ? 9.238 -26.800 -25.688 1.00 94.88 475 GLU A N 1
ATOM 3816 C CA . GLU A 1 475 ? 7.876 -26.763 -25.156 1.00 94.88 475 GLU A CA 1
ATOM 3817 C C . GLU A 1 475 ? 7.884 -26.601 -23.627 1.00 94.88 475 GLU A C 1
ATOM 3819 O O . GLU A 1 475 ? 7.204 -25.718 -23.099 1.00 94.88 475 GLU A O 1
ATOM 3824 N N . SER A 1 476 ? 8.718 -27.372 -22.913 1.00 95.12 476 SER A N 1
ATOM 3825 C CA . SER A 1 476 ? 8.914 -27.203 -21.464 1.00 95.12 476 SER A CA 1
ATOM 3826 C C . SER A 1 476 ? 9.360 -25.781 -21.127 1.00 95.12 476 SER A C 1
ATOM 3828 O O . SER A 1 476 ? 8.831 -25.161 -20.207 1.00 95.12 476 SER A O 1
ATOM 3830 N N . LYS A 1 477 ? 10.272 -25.208 -21.919 1.00 95.19 477 LYS A N 1
ATOM 3831 C CA . LYS A 1 477 ? 10.781 -23.845 -21.716 1.00 95.19 477 LYS A CA 1
ATOM 3832 C C . LYS A 1 477 ? 9.723 -22.760 -21.949 1.00 95.19 477 LYS A C 1
ATOM 3834 O O . LYS A 1 477 ? 9.702 -21.763 -21.219 1.00 95.19 477 LYS A O 1
ATOM 3839 N N . CYS A 1 478 ? 8.796 -22.958 -22.890 1.00 94.94 478 CYS A N 1
ATOM 3840 C CA . CYS A 1 478 ? 7.610 -22.106 -23.019 1.00 94.94 478 CYS A CA 1
ATOM 3841 C C . CYS A 1 478 ? 6.737 -22.167 -21.760 1.00 94.94 478 CYS A C 1
ATOM 3843 O O . CYS A 1 478 ? 6.378 -21.122 -21.213 1.00 94.94 478 CYS A O 1
ATOM 3845 N N . ILE A 1 479 ? 6.430 -23.376 -21.284 1.00 96.44 479 ILE A N 1
ATOM 3846 C CA . ILE A 1 479 ? 5.585 -23.592 -20.102 1.00 96.44 479 ILE A CA 1
ATOM 3847 C C . ILE A 1 479 ? 6.227 -22.979 -18.851 1.00 96.44 479 ILE A C 1
ATOM 3849 O O . ILE A 1 479 ? 5.565 -22.247 -18.115 1.00 96.44 479 ILE A O 1
ATOM 3853 N N . GLU A 1 480 ? 7.525 -23.203 -18.643 1.00 96.12 480 GLU A N 1
ATOM 3854 C CA . GLU A 1 480 ? 8.309 -22.588 -17.566 1.00 96.12 480 GLU A CA 1
ATOM 3855 C C . GLU A 1 480 ? 8.251 -21.059 -17.627 1.00 96.12 480 GLU A C 1
ATOM 3857 O O . GLU A 1 480 ? 8.118 -20.407 -16.596 1.00 96.12 480 GLU A O 1
ATOM 3862 N N . THR A 1 481 ? 8.283 -20.468 -18.825 1.00 96.00 481 THR A N 1
ATOM 3863 C CA . THR A 1 481 ? 8.171 -19.012 -18.995 1.00 96.00 481 THR A CA 1
ATOM 3864 C C . THR A 1 481 ? 6.791 -18.485 -18.602 1.00 96.00 481 THR A C 1
ATOM 3866 O O . THR A 1 481 ? 6.689 -17.418 -17.983 1.00 96.00 481 THR A O 1
ATOM 3869 N N . TYR A 1 482 ? 5.718 -19.209 -18.937 1.00 96.31 482 TYR A N 1
ATOM 3870 C CA . TYR A 1 482 ? 4.368 -18.855 -18.493 1.00 96.31 482 TYR A CA 1
ATOM 3871 C C . TYR A 1 482 ? 4.255 -18.965 -16.970 1.00 96.31 482 TYR A C 1
ATOM 3873 O O . TYR A 1 482 ? 3.805 -18.017 -16.328 1.00 96.31 482 TYR A O 1
ATOM 3881 N N . ALA A 1 483 ? 4.744 -20.063 -16.386 1.00 95.88 483 ALA A N 1
ATOM 3882 C CA . ALA A 1 483 ? 4.769 -20.273 -14.940 1.00 95.88 483 ALA A CA 1
ATOM 3883 C C . ALA A 1 483 ? 5.578 -19.186 -14.215 1.00 95.88 483 ALA A C 1
ATOM 3885 O O . ALA A 1 483 ? 5.094 -18.604 -13.248 1.00 95.88 483 ALA A O 1
ATOM 3886 N N . PHE A 1 484 ? 6.766 -18.844 -14.720 1.00 94.69 484 PHE A N 1
ATOM 3887 C CA . PHE A 1 484 ? 7.596 -17.763 -14.191 1.00 94.69 484 PHE A CA 1
ATOM 3888 C C . PHE A 1 484 ? 6.864 -16.418 -14.224 1.00 94.69 484 PHE A C 1
ATOM 3890 O O . PHE A 1 484 ? 6.847 -15.704 -13.229 1.00 94.69 484 PHE A O 1
ATOM 3897 N N . THR A 1 485 ? 6.197 -16.097 -15.338 1.00 93.50 485 THR A N 1
ATOM 3898 C CA . THR A 1 485 ? 5.432 -14.844 -15.486 1.00 93.50 485 THR A CA 1
ATOM 3899 C C . THR A 1 485 ? 4.273 -14.750 -14.490 1.00 93.50 485 THR A C 1
ATOM 3901 O O . THR A 1 485 ? 3.937 -13.661 -14.026 1.00 93.50 485 THR A O 1
ATOM 3904 N N . ILE A 1 486 ? 3.647 -15.878 -14.153 1.00 93.94 486 ILE A N 1
ATOM 3905 C CA . ILE A 1 486 ? 2.606 -15.923 -13.123 1.00 93.94 486 ILE A CA 1
ATOM 3906 C C . ILE A 1 486 ? 3.234 -15.738 -11.744 1.00 93.94 486 ILE A C 1
ATOM 3908 O O . ILE A 1 486 ? 2.781 -14.887 -10.988 1.00 93.94 486 ILE A O 1
ATOM 3912 N N . LEU A 1 487 ? 4.307 -16.471 -11.439 1.00 90.00 487 LEU A N 1
ATOM 3913 C CA . LEU A 1 487 ? 4.988 -16.423 -10.144 1.00 90.00 487 LEU A CA 1
ATOM 3914 C C . LEU A 1 487 ? 5.576 -15.044 -9.820 1.00 90.00 487 LEU A C 1
ATOM 3916 O O . LEU A 1 487 ? 5.634 -14.687 -8.648 1.00 90.00 487 LEU A O 1
ATOM 3920 N N . THR A 1 488 ? 5.967 -14.251 -10.825 1.00 85.00 488 THR A N 1
ATOM 3921 C CA . THR A 1 488 ? 6.433 -12.870 -10.601 1.00 85.00 488 THR A CA 1
ATOM 3922 C C . THR A 1 488 ? 5.355 -11.942 -10.042 1.00 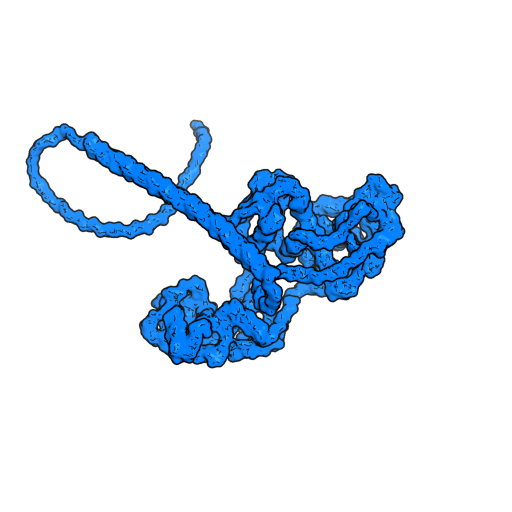85.00 488 THR A C 1
ATOM 3924 O O . THR A 1 488 ? 5.692 -10.991 -9.353 1.00 85.00 488 THR A O 1
ATOM 3927 N N . GLU A 1 489 ? 4.078 -12.202 -10.331 1.00 84.50 489 GLU A N 1
ATOM 3928 C CA . GLU A 1 489 ? 2.948 -11.381 -9.857 1.00 84.50 489 GLU A CA 1
ATOM 3929 C C . GLU A 1 489 ? 2.191 -12.068 -8.712 1.00 84.50 489 GLU A C 1
ATOM 3931 O O . GLU A 1 489 ? 1.641 -11.420 -7.826 1.00 84.50 489 GLU A O 1
ATOM 3936 N N . TYR A 1 490 ? 2.188 -13.402 -8.714 1.00 89.25 490 TYR A N 1
ATOM 3937 C CA . TYR A 1 490 ? 1.477 -14.256 -7.772 1.00 89.25 490 TYR A CA 1
ATOM 3938 C C . TYR A 1 490 ? 2.415 -15.371 -7.276 1.00 89.25 490 TYR A C 1
ATOM 3940 O O . TYR A 1 490 ? 2.304 -16.518 -7.723 1.00 89.25 490 TYR A O 1
ATOM 3948 N N . PRO A 1 491 ? 3.335 -15.073 -6.337 1.00 85.19 491 PRO A N 1
ATOM 3949 C CA . PRO A 1 491 ? 4.375 -16.013 -5.894 1.00 85.19 491 PRO A CA 1
ATOM 3950 C C . PRO A 1 491 ? 3.845 -17.335 -5.330 1.00 85.19 491 PRO A C 1
ATOM 3952 O O . PRO A 1 491 ? 4.537 -18.352 -5.361 1.00 85.19 491 PRO A O 1
ATOM 3955 N N . ASN A 1 492 ? 2.602 -17.332 -4.853 1.00 83.81 492 ASN A N 1
ATOM 3956 C CA . ASN A 1 492 ? 1.947 -18.483 -4.237 1.00 83.81 492 ASN A CA 1
ATOM 3957 C C . ASN A 1 492 ? 0.973 -19.193 -5.189 1.00 83.81 492 ASN A C 1
ATOM 3959 O O . ASN A 1 492 ? 0.259 -20.094 -4.769 1.00 83.81 492 ASN A O 1
ATOM 3963 N N . TYR A 1 493 ? 0.903 -18.805 -6.471 1.00 90.31 493 TYR A N 1
ATOM 3964 C CA . TYR A 1 493 ? -0.100 -19.320 -7.416 1.00 90.31 493 TYR A CA 1
ATOM 3965 C C . TYR A 1 493 ? -0.153 -20.856 -7.465 1.00 90.31 493 TYR A C 1
ATOM 3967 O O . TYR A 1 493 ? -1.239 -21.435 -7.444 1.00 90.31 493 TYR A O 1
ATOM 3975 N N . PHE A 1 494 ? 1.015 -21.505 -7.469 1.00 91.50 494 PHE A N 1
ATOM 3976 C CA . PHE A 1 494 ? 1.161 -22.963 -7.483 1.00 91.50 494 PHE A CA 1
ATOM 3977 C C . PHE A 1 494 ? 1.175 -23.601 -6.081 1.00 91.50 494 PHE A C 1
ATOM 3979 O O . PHE A 1 494 ? 1.691 -24.701 -5.904 1.00 91.50 494 PHE A O 1
ATOM 3986 N N . ASP A 1 495 ? 0.589 -22.949 -5.082 1.00 85.19 495 ASP A N 1
ATOM 3987 C CA . ASP A 1 495 ? 0.386 -23.560 -3.766 1.00 85.19 495 ASP A CA 1
ATOM 3988 C C . ASP A 1 495 ? -1.013 -24.223 -3.679 1.00 85.19 495 ASP A C 1
ATOM 3990 O O . ASP A 1 495 ? -1.291 -25.001 -2.769 1.00 85.19 495 ASP A O 1
ATOM 3994 N N . SER A 1 496 ? -1.887 -23.973 -4.670 1.00 83.94 496 SER A N 1
ATOM 3995 C CA . SER A 1 496 ? -3.233 -24.551 -4.796 1.00 83.94 496 SER A CA 1
ATOM 3996 C C . SER A 1 496 ? -3.325 -25.571 -5.935 1.00 83.94 496 SER A C 1
ATOM 3998 O O . SER A 1 496 ? -3.021 -25.264 -7.089 1.00 83.94 496 SER A O 1
ATOM 4000 N N . SER A 1 497 ? -3.846 -26.768 -5.648 1.00 83.94 497 SER A N 1
ATOM 4001 C CA . SER A 1 497 ? -4.074 -27.822 -6.651 1.00 83.94 497 SER A CA 1
ATOM 4002 C C . SER A 1 497 ? -5.127 -27.450 -7.703 1.00 83.94 497 SER A C 1
ATOM 4004 O O . SER A 1 497 ? -5.082 -27.952 -8.827 1.00 83.94 497 SER A O 1
ATOM 4006 N N . GLN A 1 498 ? -6.049 -26.537 -7.383 1.00 86.50 498 GLN A N 1
ATOM 4007 C CA . GLN A 1 498 ? -7.013 -26.011 -8.351 1.00 86.50 498 GLN A CA 1
ATOM 4008 C C . GLN A 1 498 ? -6.316 -25.159 -9.419 1.00 86.50 498 GLN A C 1
ATOM 4010 O O . GLN A 1 498 ? -6.624 -25.273 -10.604 1.00 86.50 498 GLN A O 1
ATOM 4015 N N . ASN A 1 499 ? -5.327 -24.361 -9.018 1.00 91.50 499 ASN A N 1
ATOM 4016 C CA . ASN A 1 499 ? -4.558 -23.525 -9.937 1.00 91.50 499 ASN A CA 1
ATOM 4017 C C . ASN A 1 499 ? -3.675 -24.344 -10.883 1.00 91.50 499 ASN A C 1
ATOM 4019 O O . ASN A 1 499 ? -3.373 -23.886 -11.980 1.00 91.50 499 ASN A O 1
ATOM 4023 N N . PHE A 1 500 ? -3.318 -25.579 -10.514 1.00 91.31 500 PHE A N 1
ATOM 4024 C CA . PHE A 1 500 ? -2.603 -26.482 -11.419 1.00 91.31 500 PHE A CA 1
ATOM 4025 C C . PHE A 1 500 ? -3.492 -26.806 -12.611 1.00 91.31 500 PHE A C 1
ATOM 4027 O O . PHE A 1 500 ? -3.073 -26.636 -13.747 1.00 91.31 500 PHE A O 1
ATOM 4034 N N . ARG A 1 501 ? -4.751 -27.175 -12.349 1.00 91.25 501 ARG A N 1
ATOM 4035 C CA . ARG A 1 501 ? -5.722 -27.491 -13.403 1.00 91.25 501 ARG A CA 1
ATOM 4036 C C . ARG A 1 501 ? -5.980 -26.293 -14.309 1.00 91.25 501 ARG A C 1
ATOM 4038 O O . ARG A 1 501 ? -5.945 -26.438 -15.523 1.00 91.25 501 ARG A O 1
ATOM 4045 N N . VAL A 1 502 ? -6.184 -25.117 -13.718 1.00 93.69 502 VAL A N 1
ATOM 4046 C CA . VAL A 1 502 ? -6.409 -23.863 -14.456 1.00 93.69 502 VAL A CA 1
ATOM 4047 C C . VAL A 1 502 ? -5.210 -23.521 -15.340 1.00 93.69 502 VAL A C 1
ATOM 4049 O O . VAL A 1 502 ? -5.378 -23.145 -16.499 1.00 93.69 502 VAL A O 1
ATOM 4052 N N . PHE A 1 503 ? -3.993 -23.671 -14.813 1.00 95.62 503 PHE A N 1
ATOM 4053 C CA . PHE A 1 503 ? -2.774 -23.461 -15.582 1.00 95.62 503 PHE A CA 1
ATOM 4054 C C . PHE A 1 503 ? -2.659 -24.450 -16.736 1.00 95.62 503 PHE A C 1
ATOM 4056 O O . PHE A 1 503 ? -2.477 -24.020 -17.873 1.00 95.62 503 PHE A O 1
ATOM 4063 N N . GLU A 1 504 ? -2.797 -25.748 -16.460 1.00 95.12 504 GLU A N 1
ATOM 4064 C CA . GLU A 1 504 ? -2.685 -26.801 -17.471 1.00 95.12 504 GLU A CA 1
ATOM 4065 C C . GLU A 1 504 ? -3.721 -26.635 -18.574 1.00 95.12 504 GLU A C 1
ATOM 4067 O O . GLU A 1 504 ? -3.386 -26.812 -19.740 1.00 95.12 504 GLU A O 1
ATOM 4072 N N . GLU A 1 505 ? -4.945 -26.235 -18.235 1.00 93.62 505 GLU A N 1
ATOM 4073 C CA . GLU A 1 505 ? -5.992 -25.952 -19.211 1.00 93.62 505 GLU A CA 1
ATOM 4074 C C . GLU A 1 505 ? -5.664 -24.705 -20.050 1.00 93.62 505 GLU A C 1
ATOM 4076 O O . GLU A 1 505 ? -5.753 -24.743 -21.277 1.00 93.62 505 GLU A O 1
ATOM 4081 N N . ALA A 1 506 ? -5.208 -23.615 -19.420 1.00 92.25 506 ALA A N 1
ATOM 4082 C CA . ALA A 1 506 ? -4.916 -22.360 -20.116 1.00 92.25 506 ALA A CA 1
ATOM 4083 C C . ALA A 1 506 ? -3.707 -22.463 -21.057 1.00 92.25 506 ALA A C 1
ATOM 4085 O O . ALA A 1 506 ? -3.686 -21.830 -22.119 1.00 92.25 506 ALA A O 1
ATOM 4086 N N . VAL A 1 507 ? -2.681 -23.228 -20.667 1.00 93.44 507 VAL A N 1
ATOM 4087 C CA . VAL A 1 507 ? -1.455 -23.389 -21.463 1.00 93.44 507 VAL A CA 1
ATOM 4088 C C . VAL A 1 507 ? -1.447 -24.664 -22.306 1.00 93.44 507 VAL A C 1
ATOM 4090 O O . VAL A 1 507 ? -0.579 -24.786 -23.171 1.00 93.44 507 VAL A O 1
ATOM 4093 N N . ALA A 1 508 ? -2.397 -25.582 -22.092 1.00 92.06 508 ALA A N 1
ATOM 4094 C CA . ALA A 1 508 ? -2.435 -26.954 -22.615 1.00 92.06 508 ALA A CA 1
ATOM 4095 C C . ALA A 1 508 ? -1.072 -27.664 -22.526 1.00 92.06 508 ALA A C 1
ATOM 4097 O O . ALA A 1 508 ? -0.535 -28.174 -23.509 1.00 92.06 508 ALA A O 1
ATOM 4098 N N . GLY A 1 509 ? -0.483 -27.639 -21.333 1.00 91.00 509 GLY A N 1
ATOM 4099 C CA . GLY A 1 509 ? 0.812 -28.234 -21.021 1.00 91.00 509 GLY A CA 1
ATOM 4100 C C . GLY A 1 509 ? 0.903 -28.532 -19.530 1.00 91.00 509 GLY A C 1
ATOM 4101 O O . GLY A 1 509 ? 0.250 -27.856 -18.742 1.00 91.00 509 GLY A O 1
ATOM 4102 N N . LYS A 1 510 ? 1.676 -29.553 -19.143 1.00 93.94 510 LYS A N 1
ATOM 4103 C CA . LYS A 1 510 ? 1.784 -29.973 -17.736 1.00 93.94 510 LYS A CA 1
ATOM 4104 C C . LYS A 1 510 ? 2.414 -28.881 -16.880 1.00 93.94 510 LYS A C 1
ATOM 4106 O O . LYS A 1 510 ? 3.359 -28.234 -17.329 1.00 93.94 510 LYS A O 1
ATOM 4111 N N . VAL A 1 511 ? 1.951 -28.723 -15.640 1.00 94.62 511 VAL A N 1
ATOM 4112 C CA . VAL A 1 511 ? 2.632 -27.844 -14.675 1.00 94.62 511 VAL A CA 1
ATOM 4113 C C . VAL A 1 511 ? 4.102 -28.279 -14.534 1.00 94.62 511 VAL A C 1
ATOM 4115 O O . VAL A 1 511 ? 4.366 -29.486 -14.466 1.00 94.62 511 VAL A O 1
ATOM 4118 N N . PRO A 1 512 ? 5.073 -27.343 -14.472 1.00 95.69 512 PRO A N 1
ATOM 4119 C CA . PRO A 1 512 ? 6.452 -27.687 -14.140 1.00 95.69 512 PRO A CA 1
ATOM 4120 C C . PRO A 1 512 ? 6.548 -28.428 -12.798 1.00 95.69 512 PRO A C 1
ATOM 4122 O O . PRO A 1 512 ? 5.716 -28.244 -11.910 1.00 95.69 512 PRO A O 1
ATOM 4125 N N . SER A 1 513 ? 7.578 -29.259 -12.619 1.00 93.94 513 SER A N 1
ATOM 4126 C CA . SER A 1 513 ? 7.774 -29.953 -11.341 1.00 93.94 513 SER A CA 1
ATOM 4127 C C . SER A 1 513 ? 7.949 -28.952 -10.194 1.00 93.94 513 SER A C 1
ATOM 4129 O O . SER A 1 513 ? 8.400 -27.823 -10.398 1.00 93.94 513 SER A O 1
ATOM 4131 N N . MET A 1 514 ? 7.642 -29.367 -8.962 1.00 88.81 514 MET A N 1
ATOM 4132 C CA . MET A 1 514 ? 7.779 -28.479 -7.803 1.00 88.81 514 MET A CA 1
ATOM 4133 C C . MET A 1 514 ? 9.225 -27.995 -7.603 1.00 88.81 514 MET A C 1
ATOM 4135 O O . MET A 1 514 ? 9.453 -26.870 -7.165 1.00 88.81 514 MET A O 1
ATOM 4139 N N . GLU A 1 515 ? 10.208 -28.814 -7.984 1.00 92.06 515 GLU A N 1
ATOM 4140 C CA . GLU A 1 515 ? 11.617 -28.422 -8.014 1.00 92.06 515 GLU A CA 1
ATOM 4141 C C . GLU A 1 515 ? 11.859 -27.261 -8.987 1.00 92.06 515 GLU A C 1
ATOM 4143 O O . GLU A 1 515 ? 12.450 -26.253 -8.601 1.00 92.06 515 GLU A O 1
ATOM 4148 N N . VAL A 1 516 ? 11.335 -27.355 -10.214 1.00 91.31 516 VAL A N 1
ATOM 4149 C CA . VAL A 1 516 ? 11.429 -26.281 -11.211 1.00 91.31 516 VAL A CA 1
ATOM 4150 C C . VAL A 1 516 ? 10.678 -25.039 -10.737 1.00 91.31 516 VAL A C 1
ATOM 4152 O O . VAL A 1 516 ? 11.217 -23.943 -10.826 1.00 91.31 516 VAL A O 1
ATOM 415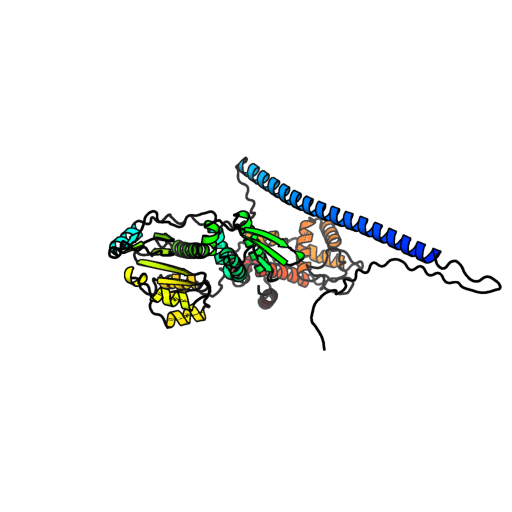5 N N . ILE A 1 517 ? 9.483 -25.178 -10.157 1.00 91.38 517 ILE A N 1
ATOM 4156 C CA . ILE A 1 517 ? 8.739 -24.050 -9.573 1.00 91.38 517 ILE A CA 1
ATOM 4157 C C . ILE A 1 517 ? 9.574 -23.346 -8.499 1.00 91.38 517 ILE A C 1
ATOM 4159 O O . ILE A 1 517 ? 9.669 -22.122 -8.511 1.00 91.38 517 ILE A O 1
ATOM 4163 N N . ASN A 1 518 ? 10.215 -24.091 -7.598 1.00 86.25 518 ASN A N 1
ATOM 4164 C CA . ASN A 1 518 ? 11.063 -23.512 -6.556 1.00 86.25 518 ASN A CA 1
ATOM 4165 C C . ASN A 1 518 ? 12.301 -22.814 -7.136 1.00 86.25 518 ASN A C 1
ATOM 4167 O O . ASN A 1 518 ? 12.662 -21.736 -6.667 1.00 86.25 518 ASN A O 1
ATOM 4171 N N . GLN A 1 519 ? 12.916 -23.373 -8.182 1.00 88.94 519 GLN A N 1
ATOM 4172 C CA . GLN A 1 519 ? 14.006 -22.715 -8.912 1.00 88.94 519 GLN A CA 1
ATOM 4173 C C . GLN A 1 519 ? 13.531 -21.419 -9.583 1.00 88.94 519 GLN A C 1
ATOM 4175 O O . GLN A 1 519 ? 14.201 -20.392 -9.491 1.00 88.94 519 GLN A O 1
ATOM 4180 N N . LEU A 1 520 ? 12.353 -21.436 -10.214 1.00 89.00 520 LEU A N 1
ATOM 4181 C CA . LEU A 1 520 ? 11.734 -20.247 -10.796 1.00 89.00 520 LEU A CA 1
ATOM 4182 C C . LEU A 1 520 ? 11.470 -19.187 -9.720 1.00 89.00 520 LEU A C 1
ATOM 4184 O O . LEU A 1 520 ? 11.853 -18.041 -9.933 1.00 89.00 520 LEU A O 1
ATOM 4188 N N . LYS A 1 521 ? 10.912 -19.564 -8.557 1.00 85.62 521 LYS A N 1
ATOM 4189 C CA . LYS A 1 521 ? 10.711 -18.664 -7.405 1.00 85.62 521 LYS A CA 1
ATOM 4190 C C . LYS A 1 521 ? 12.038 -18.078 -6.906 1.00 85.62 521 LYS A C 1
ATOM 4192 O O . LYS A 1 521 ? 12.116 -16.878 -6.687 1.00 85.62 521 LYS A O 1
ATOM 4197 N N . ALA A 1 522 ? 13.095 -18.882 -6.782 1.00 81.69 522 ALA A N 1
ATOM 4198 C CA . ALA A 1 522 ? 14.416 -18.411 -6.348 1.00 81.69 522 ALA A CA 1
ATOM 4199 C C . ALA A 1 522 ? 15.067 -17.425 -7.340 1.00 81.69 522 ALA A C 1
ATOM 4201 O O . ALA A 1 522 ? 15.841 -16.556 -6.941 1.00 81.69 522 ALA A O 1
ATOM 4202 N N . ASN A 1 523 ? 14.738 -17.545 -8.630 1.00 78.06 523 ASN A N 1
ATOM 4203 C CA . ASN A 1 523 ? 15.190 -16.629 -9.677 1.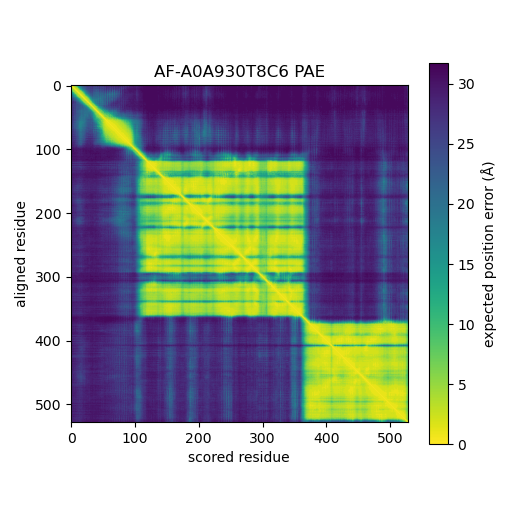00 78.06 523 ASN A CA 1
ATOM 4204 C C . ASN A 1 523 ? 14.395 -15.314 -9.717 1.00 78.06 523 ASN A C 1
ATOM 4206 O O . ASN A 1 523 ? 14.841 -14.351 -10.350 1.00 78.06 523 ASN A O 1
ATOM 4210 N N . ILE A 1 524 ? 13.247 -15.245 -9.035 1.00 80.69 524 ILE A N 1
ATOM 4211 C CA . ILE A 1 524 ? 12.565 -13.983 -8.757 1.00 80.69 524 ILE A CA 1
ATOM 4212 C C . ILE A 1 524 ? 13.415 -13.279 -7.709 1.00 80.69 524 ILE A C 1
ATOM 4214 O O . ILE A 1 524 ? 13.468 -13.688 -6.550 1.00 80.69 524 ILE A O 1
ATOM 4218 N N . ARG A 1 525 ? 14.153 -12.248 -8.131 1.00 54.53 525 ARG A N 1
ATOM 4219 C CA . ARG A 1 525 ? 14.965 -11.464 -7.199 1.00 54.53 525 ARG A CA 1
ATOM 4220 C C . ARG A 1 525 ? 14.039 -10.973 -6.085 1.00 54.53 525 ARG A C 1
ATOM 4222 O O . ARG A 1 525 ? 13.023 -10.364 -6.424 1.00 54.53 525 ARG A O 1
ATOM 4229 N N . PRO A 1 526 ? 14.354 -11.229 -4.799 1.00 37.09 526 PRO A N 1
ATOM 4230 C CA . PRO A 1 526 ? 13.580 -10.645 -3.722 1.00 37.09 526 PRO A CA 1
ATOM 4231 C C . PRO A 1 526 ? 13.588 -9.142 -3.953 1.00 37.09 526 PRO A C 1
ATOM 4233 O O . PRO A 1 526 ? 14.654 -8.567 -4.203 1.00 37.09 526 PRO A O 1
ATOM 4236 N N . VAL A 1 527 ? 12.394 -8.554 -3.943 1.00 34.47 527 VAL A N 1
ATOM 4237 C CA . VAL A 1 527 ? 12.206 -7.111 -3.856 1.00 34.47 527 VAL A CA 1
ATOM 4238 C C . VAL A 1 527 ? 12.961 -6.700 -2.595 1.00 34.47 527 VAL A C 1
ATOM 4240 O O . VAL A 1 527 ? 12.514 -6.986 -1.485 1.00 34.47 527 VAL A O 1
ATOM 4243 N N . LYS A 1 528 ? 14.198 -6.234 -2.780 1.00 27.09 528 LYS A N 1
ATOM 4244 C CA . LYS A 1 528 ? 15.003 -5.675 -1.700 1.00 27.09 528 LYS A CA 1
ATOM 4245 C C . LYS A 1 528 ? 14.470 -4.296 -1.362 1.00 27.09 528 LYS A C 1
ATOM 4247 O O . LYS A 1 528 ? 13.899 -3.666 -2.285 1.00 27.09 528 LYS A O 1
#

Solvent-accessible surface area (backbone atoms only — not comparable to full-atom values): 30775 Å² total; per-residue (Å²): 136,86,85,85,89,88,86,82,90,86,84,83,84,84,82,90,78,87,77,80,92,78,91,80,89,85,84,87,85,89,86,88,86,89,86,87,88,90,64,82,72,61,59,56,51,52,52,53,48,52,52,52,50,50,51,55,46,50,55,49,52,53,50,49,52,51,50,50,51,55,50,47,56,55,45,51,56,48,49,55,50,49,52,49,52,49,51,53,51,53,53,52,54,58,69,74,54,89,74,94,76,93,78,87,76,77,70,82,69,78,74,71,66,77,69,74,85,47,61,50,63,66,46,51,49,53,33,46,74,60,45,31,45,77,49,82,86,68,40,58,92,65,89,49,97,57,44,68,56,17,43,56,46,59,82,42,31,85,66,37,48,71,58,47,54,53,51,36,42,35,69,76,58,82,31,83,88,33,53,78,46,70,54,84,80,39,69,67,48,35,49,51,52,53,50,50,49,51,52,36,43,77,69,64,51,31,49,71,48,77,40,75,95,71,47,28,39,39,41,35,66,60,83,84,46,67,67,56,46,47,37,63,69,40,46,29,55,47,52,27,52,53,47,54,51,51,50,54,34,53,78,69,70,51,71,55,24,52,35,39,60,37,40,33,29,40,78,91,43,72,94,46,79,44,81,42,51,32,41,34,26,46,88,90,38,64,35,42,39,38,71,44,74,58,85,54,68,73,62,55,56,53,54,56,67,74,45,62,59,50,68,64,67,69,45,54,34,77,27,27,36,38,41,32,75,63,55,51,72,68,57,28,49,55,46,44,75,76,40,84,68,49,36,49,33,26,80,86,53,35,66,37,52,52,26,49,56,71,74,42,82,55,72,61,97,55,89,70,63,74,56,75,83,60,51,40,67,55,50,41,50,52,32,40,77,70,55,40,45,52,56,53,94,50,40,63,59,52,50,54,48,47,46,60,56,42,71,40,98,64,63,39,29,56,65,54,52,30,48,53,49,11,62,76,68,73,48,54,54,68,61,41,42,18,48,52,46,26,37,27,64,53,41,34,33,18,28,84,85,74,44,70,36,46,74,84,53,65,67,78,51,44,36,44,37,57,76,62,84,50,61,69,59,54,51,50,34,34,48,49,37,54,52,43,61,45,37,74,80,36,77,52,42,85,76,40,77,66,46,44,54,29,48,24,64,47,44,67,46,79,72,73,53,72,68,55,50,50,51,47,55,67,68,49,72,75,90,113

Radius of gyration: 34.14 Å; Cα contacts (8 Å, |Δi|>4): 595; chains: 1; bounding box: 99×68×87 Å

Nearest PDB structures (foldseek):
  1xmx-assembly1_A  TM=5.779E-01  e=3.778E-09  Vibrio cholerae
  8q41-assembly1_A  TM=6.079E-01  e=7.724E-06  Thermoanaerobacter brockii subsp. finnii Ako-1
  8q43-assembly1_B  TM=5.820E-01  e=1.048E-05  Thermoanaerobacter brockii subsp. finnii Ako-1
  8q43-assembly1_A  TM=5.245E-01  e=3.990E-06  Thermoanaerobacter brockii subsp. finnii Ako-1
  8q41-assembly1_B  TM=5.322E-01  e=5.694E-06  Thermoanaerobacter brockii subsp. finnii Ako-1

pLDDT: mean 76.81, std 21.62, range [24.5, 96.44]

Mean predicted aligned error: 19.96 Å